Protein AF-A0A7C1A659-F1 (afdb_monomer_lite)

Structure (mmCIF, N/CA/C/O backbone):
data_AF-A0A7C1A659-F1
#
_entry.id   AF-A0A7C1A659-F1
#
loop_
_atom_site.group_PDB
_atom_site.id
_atom_site.type_symbol
_atom_site.label_atom_id
_atom_site.label_alt_id
_atom_site.label_comp_id
_atom_site.label_asym_id
_atom_site.label_entity_id
_atom_site.label_seq_id
_atom_site.pdbx_PDB_ins_code
_atom_site.Cartn_x
_atom_site.Cartn_y
_atom_site.Cartn_z
_atom_site.occupancy
_atom_site.B_iso_or_equiv
_atom_site.auth_seq_id
_atom_site.auth_comp_id
_atom_site.auth_asym_id
_atom_site.auth_atom_id
_atom_site.pdbx_PDB_model_num
ATOM 1 N N . MET A 1 1 ? -47.121 12.506 -11.816 1.00 42.16 1 MET A N 1
ATOM 2 C CA . MET A 1 1 ? -46.230 11.437 -12.333 1.00 42.16 1 MET A CA 1
ATOM 3 C C . MET A 1 1 ? -44.871 11.348 -11.614 1.00 42.16 1 MET A C 1
ATOM 5 O O . MET A 1 1 ? -44.012 10.619 -12.080 1.00 42.16 1 MET A O 1
ATOM 9 N N . SER A 1 2 ? -44.660 11.993 -10.456 1.00 52.06 2 SER A N 1
ATOM 10 C CA . SER A 1 2 ? -43.385 11.931 -9.708 1.00 52.06 2 SER A CA 1
ATOM 11 C C . SER A 1 2 ? -43.354 10.903 -8.565 1.00 52.06 2 SER A C 1
ATOM 13 O O . SER A 1 2 ? -42.277 10.545 -8.104 1.00 52.06 2 SER A O 1
ATOM 15 N N . ASN A 1 3 ? -44.505 10.365 -8.142 1.00 48.00 3 ASN A N 1
ATOM 16 C CA . ASN A 1 3 ? -44.570 9.424 -7.011 1.00 48.00 3 ASN A CA 1
ATOM 17 C C . ASN A 1 3 ? -44.474 7.941 -7.412 1.00 48.00 3 ASN A C 1
ATOM 19 O O . ASN A 1 3 ? -44.275 7.096 -6.546 1.00 48.00 3 ASN A O 1
ATOM 23 N N . LEU A 1 4 ? -44.546 7.611 -8.709 1.00 40.09 4 LEU A N 1
ATOM 24 C CA . LEU A 1 4 ? -44.353 6.231 -9.181 1.00 40.09 4 LEU A CA 1
ATOM 25 C C . LEU A 1 4 ? -42.867 5.839 -9.234 1.00 40.09 4 LEU A C 1
ATOM 27 O O . LEU A 1 4 ? -42.534 4.676 -9.046 1.00 40.09 4 LEU A O 1
ATOM 31 N N . TRP A 1 5 ? -41.972 6.810 -9.448 1.00 38.69 5 TRP A N 1
ATOM 32 C CA . TRP A 1 5 ? -40.532 6.568 -9.583 1.00 38.69 5 TRP A CA 1
ATOM 33 C C . TRP A 1 5 ? -39.847 6.326 -8.228 1.00 38.69 5 TRP A C 1
ATOM 35 O O . TRP A 1 5 ? -38.956 5.491 -8.134 1.00 38.69 5 TRP A O 1
ATOM 45 N N . LEU A 1 6 ? -40.330 6.971 -7.157 1.00 46.47 6 LEU A N 1
ATOM 46 C CA . LEU A 1 6 ? -39.896 6.701 -5.778 1.00 46.47 6 LEU A CA 1
ATOM 47 C C . LEU A 1 6 ? -40.378 5.334 -5.267 1.00 46.47 6 LEU A C 1
ATOM 49 O O . LEU A 1 6 ? -39.650 4.646 -4.558 1.00 46.47 6 LEU A O 1
ATOM 53 N N . LEU A 1 7 ? -41.573 4.898 -5.677 1.00 42.44 7 LEU A N 1
ATOM 54 C CA . LEU A 1 7 ? -42.034 3.526 -5.442 1.00 42.44 7 LEU A CA 1
ATOM 55 C C . LEU A 1 7 ? -41.198 2.512 -6.241 1.00 42.44 7 LEU A C 1
ATOM 57 O O . LEU A 1 7 ? -40.856 1.460 -5.711 1.00 42.44 7 LEU A O 1
ATOM 61 N N . PHE A 1 8 ? -40.776 2.850 -7.464 1.00 37.66 8 PHE A N 1
ATOM 62 C CA . PHE A 1 8 ? -39.907 1.995 -8.281 1.00 37.66 8 PHE A CA 1
ATOM 63 C C . PHE A 1 8 ? -38.488 1.837 -7.698 1.00 37.66 8 PHE A C 1
ATOM 65 O O . PHE A 1 8 ? -37.926 0.745 -7.750 1.00 37.66 8 PHE A O 1
ATOM 72 N N . THR A 1 9 ? -37.916 2.880 -7.085 1.00 44.91 9 THR A N 1
ATOM 73 C CA . THR A 1 9 ? -36.593 2.807 -6.431 1.00 44.91 9 THR A CA 1
ATOM 74 C C . THR A 1 9 ? -36.628 2.115 -5.064 1.00 44.91 9 THR A C 1
ATOM 76 O O . THR A 1 9 ? -35.657 1.454 -4.687 1.00 44.91 9 THR A O 1
ATOM 79 N N . LEU A 1 10 ? -37.757 2.180 -4.349 1.00 40.84 10 LEU A N 1
ATOM 80 C CA . LEU A 1 10 ? -37.987 1.396 -3.130 1.00 40.84 10 LEU A CA 1
ATOM 81 C C . LEU A 1 10 ? -38.205 -0.099 -3.426 1.00 40.84 10 LEU A C 1
ATOM 83 O O . LEU A 1 10 ? -37.735 -0.938 -2.660 1.00 40.84 10 LEU A O 1
ATOM 87 N N . ILE A 1 11 ? -38.831 -0.446 -4.556 1.00 35.41 11 ILE A N 1
ATOM 88 C CA . ILE A 1 11 ? -39.061 -1.844 -4.968 1.00 35.41 11 ILE A CA 1
ATOM 89 C C . ILE A 1 11 ? -37.780 -2.504 -5.522 1.00 35.41 11 ILE A C 1
ATOM 91 O O . ILE A 1 11 ? -37.576 -3.699 -5.326 1.00 35.41 11 ILE A O 1
ATOM 95 N N . LEU A 1 12 ? -36.856 -1.741 -6.121 1.00 35.88 12 LEU A N 1
ATOM 96 C CA . LEU A 1 12 ? -35.550 -2.241 -6.597 1.00 35.88 12 LEU A CA 1
ATOM 97 C C . LEU A 1 12 ? -34.447 -2.303 -5.521 1.00 35.88 12 LEU A C 1
ATOM 99 O O . LEU A 1 12 ? -33.349 -2.775 -5.806 1.00 35.88 12 LEU A O 1
ATOM 103 N N . SER A 1 13 ? -34.728 -1.859 -4.291 1.00 39.25 13 SER A N 1
ATOM 104 C CA . SER A 1 13 ? -33.804 -1.976 -3.147 1.00 39.25 13 SER A CA 1
ATOM 105 C C . SER A 1 13 ? -34.021 -3.243 -2.309 1.00 39.25 13 SER A C 1
ATOM 107 O O . SER A 1 13 ? -33.361 -3.418 -1.283 1.00 39.25 13 SER A O 1
ATOM 109 N N . TYR A 1 14 ? -34.914 -4.141 -2.734 1.00 36.59 14 TYR A N 1
ATOM 110 C CA . TYR A 1 14 ? -34.976 -5.489 -2.178 1.00 36.59 14 TYR A CA 1
ATOM 111 C C . TYR A 1 14 ? -33.821 -6.326 -2.745 1.00 36.59 14 TYR A C 1
ATOM 113 O O . TYR A 1 14 ? -33.637 -6.353 -3.965 1.00 36.59 14 TYR A O 1
ATOM 121 N N . PRO A 1 15 ? -33.018 -7.002 -1.901 1.00 40.38 15 PRO A N 1
ATOM 122 C CA . PRO A 1 15 ? -31.987 -7.897 -2.400 1.00 40.38 15 PRO A CA 1
ATOM 123 C C . PRO A 1 15 ? -32.652 -8.950 -3.289 1.00 40.38 15 PRO A C 1
ATOM 125 O O . PRO A 1 15 ? -33.665 -9.537 -2.906 1.00 40.38 15 PRO A O 1
ATOM 128 N N . LYS A 1 16 ? -32.080 -9.207 -4.474 1.00 41.19 16 LYS A N 1
ATOM 129 C CA . LYS A 1 16 ? -32.334 -10.478 -5.163 1.00 41.19 16 LYS A CA 1
ATOM 130 C C . LYS A 1 16 ? -32.120 -11.578 -4.126 1.00 41.19 16 LYS A C 1
ATOM 132 O O . LYS A 1 16 ? -31.064 -11.578 -3.488 1.00 41.19 16 LYS A O 1
ATOM 137 N N . ALA A 1 17 ? -33.109 -12.453 -3.975 1.00 48.47 17 ALA A N 1
ATOM 138 C CA . ALA A 1 17 ? -33.239 -13.474 -2.932 1.00 48.47 17 ALA A CA 1
ATOM 139 C C . ALA A 1 17 ? -32.168 -14.590 -2.970 1.00 48.47 17 ALA A C 1
ATOM 141 O O . ALA A 1 17 ? -32.446 -15.701 -2.561 1.00 48.47 17 ALA A O 1
ATOM 142 N N . ASP A 1 18 ? -30.971 -14.293 -3.488 1.00 58.97 18 ASP A N 1
ATOM 143 C CA . ASP A 1 18 ? -29.844 -15.216 -3.656 1.00 58.97 18 ASP A CA 1
ATOM 144 C C . ASP A 1 18 ? -28.469 -14.515 -3.519 1.00 58.97 18 ASP A C 1
ATOM 146 O O . ASP A 1 18 ? -27.428 -15.107 -3.806 1.00 58.97 18 ASP A O 1
ATOM 150 N N . THR A 1 19 ? -28.413 -13.224 -3.144 1.00 76.81 19 THR A N 1
ATOM 151 C CA . THR A 1 19 ? -27.127 -12.496 -3.064 1.00 76.81 19 THR A CA 1
ATOM 152 C C . THR A 1 19 ? -26.448 -12.740 -1.721 1.00 76.81 19 THR A C 1
ATOM 154 O O . THR A 1 19 ? -26.919 -12.272 -0.684 1.00 76.81 19 THR A O 1
ATOM 157 N N . LEU A 1 20 ? -25.298 -13.415 -1.747 1.00 87.81 20 LEU A N 1
ATOM 158 C CA . LEU A 1 20 ? -24.470 -13.630 -0.564 1.00 87.81 20 LEU A CA 1
ATOM 159 C C . LEU A 1 20 ? -23.706 -12.347 -0.210 1.00 87.81 20 LEU A C 1
ATOM 161 O O . LEU A 1 20 ? -22.872 -11.876 -0.984 1.00 87.81 20 LEU A O 1
ATOM 165 N N . PHE A 1 21 ? -23.919 -11.797 0.981 1.00 87.25 21 PHE A N 1
ATOM 166 C CA . PHE A 1 21 ? -23.046 -10.753 1.516 1.00 87.25 21 PHE A CA 1
ATOM 167 C C . PHE A 1 21 ? -22.034 -11.366 2.468 1.00 87.25 21 PHE A C 1
ATOM 169 O O . PHE A 1 21 ? -22.381 -12.153 3.343 1.00 87.25 21 PHE A O 1
ATOM 176 N N . ILE A 1 22 ? -20.775 -10.982 2.316 1.00 88.94 22 ILE A N 1
ATOM 177 C CA . ILE A 1 22 ? -19.689 -11.457 3.158 1.00 88.94 22 ILE A CA 1
ATOM 178 C C . ILE A 1 22 ? -19.155 -10.281 3.950 1.00 88.94 22 ILE A C 1
ATOM 180 O O . ILE A 1 22 ? -18.543 -9.369 3.395 1.00 88.94 22 ILE A O 1
ATOM 184 N N . ILE A 1 23 ? -19.386 -10.302 5.250 1.00 84.75 23 ILE A N 1
ATOM 185 C CA . ILE A 1 23 ? -18.911 -9.284 6.164 1.00 84.75 23 ILE A CA 1
ATOM 186 C C . ILE A 1 23 ? -17.527 -9.684 6.663 1.00 84.75 23 ILE A C 1
ATOM 188 O O . ILE A 1 23 ? -17.348 -10.754 7.241 1.00 84.75 23 ILE A O 1
ATOM 192 N N . TYR A 1 24 ? -16.532 -8.838 6.425 1.00 79.81 24 TYR A N 1
ATOM 193 C CA . TYR A 1 24 ? -15.136 -9.092 6.778 1.00 79.81 24 TYR A CA 1
ATOM 194 C C . TYR A 1 24 ? -14.435 -7.788 7.147 1.00 79.81 24 TYR A C 1
ATOM 196 O O . TYR A 1 24 ? -15.010 -6.722 6.977 1.00 79.81 24 TYR A O 1
ATOM 204 N N . SER A 1 25 ? -13.194 -7.851 7.622 1.00 70.25 25 SER A N 1
ATOM 205 C CA . SER A 1 25 ? -12.331 -6.670 7.723 1.00 70.25 25 SER A CA 1
ATOM 206 C C . SER A 1 25 ? -11.097 -6.856 6.850 1.00 70.25 25 SER A C 1
ATOM 208 O O . SER A 1 25 ? -10.518 -7.944 6.827 1.00 70.25 25 SER A O 1
ATOM 210 N N . SER A 1 26 ? -10.662 -5.797 6.168 1.00 62.97 26 SER A N 1
ATOM 211 C CA . SER A 1 26 ? -9.357 -5.778 5.489 1.00 62.97 26 SER A CA 1
ATOM 212 C C . SER A 1 26 ? -8.165 -5.873 6.453 1.00 62.97 26 SER A C 1
ATOM 214 O O . SER A 1 26 ? -7.064 -6.214 6.029 1.00 62.97 26 SER A O 1
ATOM 216 N N . GLU A 1 27 ? -8.387 -5.628 7.743 1.00 53.72 27 GLU A N 1
ATOM 217 C CA . GLU A 1 27 ? -7.394 -5.716 8.820 1.00 53.72 27 GLU A CA 1
ATOM 218 C C . GLU A 1 27 ? -7.426 -7.093 9.520 1.00 53.72 27 GLU A C 1
ATOM 220 O O . GLU A 1 27 ? -6.558 -7.413 10.325 1.00 53.72 27 GLU A O 1
ATOM 225 N N . CYS A 1 28 ? -8.390 -7.954 9.174 1.00 61.06 28 CYS A N 1
ATOM 226 C CA . CYS A 1 28 ? -8.561 -9.281 9.761 1.00 61.06 28 CYS A CA 1
ATOM 227 C C . CYS A 1 28 ? -7.723 -10.344 9.029 1.00 61.06 28 CYS A C 1
ATOM 229 O O . CYS A 1 28 ? -8.050 -10.774 7.920 1.00 61.06 28 CYS A O 1
ATOM 231 N N . HIS A 1 29 ? -6.666 -10.837 9.681 1.00 57.00 29 HIS A N 1
ATOM 232 C CA . HIS A 1 29 ? -5.781 -11.863 9.114 1.00 57.00 29 HIS A CA 1
ATOM 233 C C . HIS A 1 29 ? -6.498 -13.193 8.825 1.00 57.00 29 HIS A C 1
ATOM 235 O O . HIS A 1 29 ? -6.287 -13.805 7.778 1.00 57.00 29 HIS A O 1
ATOM 241 N N . GLU A 1 30 ? -7.387 -13.619 9.727 1.00 63.59 30 GLU A N 1
ATOM 242 C CA . GLU A 1 30 ? -8.207 -14.825 9.556 1.00 63.59 30 GLU A CA 1
ATOM 243 C C . GLU A 1 30 ? -9.116 -14.718 8.323 1.00 63.59 30 GLU A C 1
ATOM 245 O O . GLU A 1 30 ? -9.317 -15.696 7.606 1.00 63.59 30 GLU A O 1
ATOM 250 N N . CYS A 1 31 ? -9.600 -13.511 8.027 1.00 70.25 31 CYS A N 1
ATOM 251 C CA . CYS A 1 31 ? -10.412 -13.221 6.857 1.00 70.25 31 CYS A CA 1
ATOM 252 C C . CYS A 1 31 ? -9.581 -13.341 5.573 1.00 70.25 31 CYS A C 1
ATOM 254 O O . CYS A 1 31 ? -10.025 -13.972 4.620 1.00 70.25 31 CYS A O 1
ATOM 256 N N . ILE A 1 32 ? -8.358 -12.796 5.556 1.00 65.94 32 ILE A N 1
ATOM 257 C CA . ILE A 1 32 ? -7.448 -12.888 4.402 1.00 65.94 32 ILE A CA 1
ATOM 258 C C . ILE A 1 32 ? -7.120 -14.352 4.083 1.00 65.94 32 ILE A C 1
ATOM 260 O O . ILE A 1 32 ? -7.257 -14.770 2.934 1.00 65.94 32 ILE A O 1
ATOM 264 N N . GLN A 1 33 ? -6.740 -15.142 5.094 1.00 66.19 33 GLN A N 1
ATOM 265 C CA . GLN A 1 33 ? -6.455 -16.569 4.915 1.00 66.19 33 GLN A CA 1
ATOM 266 C C . GLN A 1 33 ? -7.690 -17.337 4.434 1.00 66.19 33 GLN A C 1
ATOM 268 O O . GLN A 1 33 ? -7.606 -18.128 3.496 1.00 66.19 33 GLN A O 1
ATOM 273 N N . PHE A 1 34 ? -8.850 -17.069 5.038 1.00 77.12 34 PHE A N 1
ATOM 274 C CA . PHE A 1 34 ? -10.105 -17.689 4.636 1.00 77.12 34 PHE A CA 1
ATOM 275 C C . PHE A 1 34 ? -10.424 -17.423 3.159 1.00 77.12 34 PHE A C 1
ATOM 277 O O . PHE A 1 34 ? -10.735 -18.358 2.425 1.00 77.12 34 PHE A O 1
ATOM 284 N N . PHE A 1 35 ? -10.303 -16.177 2.692 1.00 79.81 35 PHE A N 1
ATOM 285 C CA . PHE A 1 35 ? -10.586 -15.859 1.291 1.00 79.81 35 PHE A CA 1
ATOM 286 C C . PHE A 1 35 ? -9.556 -16.441 0.331 1.00 79.81 35 PHE A C 1
ATOM 288 O O . PHE A 1 35 ? -9.950 -16.943 -0.715 1.00 79.81 35 PHE A O 1
ATOM 295 N N . SER A 1 36 ? -8.270 -16.481 0.697 1.00 73.56 36 SER A N 1
ATOM 296 C 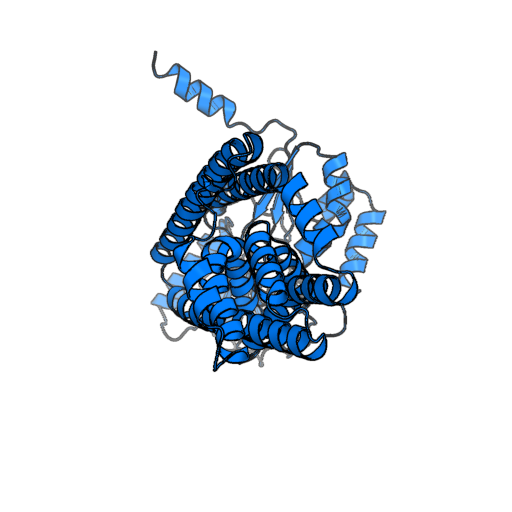CA . SER A 1 36 ? -7.263 -17.117 -0.163 1.00 73.56 36 SER A CA 1
ATOM 297 C C . SER A 1 36 ? -7.550 -18.596 -0.452 1.00 73.56 36 SER A C 1
ATOM 299 O O . SER A 1 36 ? -7.175 -19.084 -1.513 1.00 73.56 36 SER A O 1
ATOM 301 N N . GLU A 1 37 ? -8.241 -19.288 0.458 1.00 76.19 37 GLU A N 1
ATOM 302 C CA . GLU A 1 37 ? -8.542 -20.716 0.335 1.00 76.19 37 GLU A CA 1
ATOM 303 C C . GLU A 1 37 ? -9.933 -20.985 -0.265 1.00 76.19 37 GLU A C 1
ATOM 305 O O . GLU A 1 37 ? -10.081 -21.846 -1.130 1.00 76.19 37 GLU A O 1
ATOM 310 N N . TYR A 1 38 ? -10.963 -20.258 0.182 1.00 82.88 38 TYR A N 1
ATOM 311 C CA . TYR A 1 38 ? -12.362 -20.603 -0.105 1.00 82.88 38 TYR A CA 1
ATOM 312 C C . TYR A 1 38 ? -13.048 -19.679 -1.119 1.00 82.88 38 TYR A C 1
ATOM 314 O O . TYR A 1 38 ? -14.150 -19.995 -1.561 1.00 82.88 38 TYR A O 1
ATOM 322 N N . GLU A 1 39 ? -12.440 -18.558 -1.529 1.00 82.44 39 GLU A N 1
ATOM 323 C CA . GLU A 1 39 ? -13.106 -17.577 -2.405 1.00 82.44 39 GLU A CA 1
ATOM 324 C C . GLU A 1 39 ? -13.527 -18.177 -3.755 1.00 82.44 39 GLU A C 1
ATOM 326 O O . GLU A 1 39 ? -14.652 -17.947 -4.194 1.00 82.44 39 GLU A O 1
ATOM 331 N N . ALA A 1 40 ? -12.693 -19.025 -4.365 1.00 80.50 40 ALA A N 1
ATOM 332 C CA . ALA A 1 40 ? -13.028 -19.691 -5.625 1.00 80.50 40 ALA A CA 1
ATOM 333 C C . ALA A 1 40 ? -14.234 -20.643 -5.493 1.00 80.50 40 ALA A C 1
ATOM 335 O O . ALA A 1 40 ? -15.102 -20.665 -6.363 1.00 80.50 40 ALA A O 1
ATOM 336 N N . GLN A 1 41 ? -14.318 -21.401 -4.394 1.00 83.88 41 GLN A N 1
ATOM 337 C CA . GLN A 1 41 ? -15.440 -22.312 -4.130 1.00 83.88 41 GLN A CA 1
ATOM 338 C C . GLN A 1 41 ? -16.723 -21.535 -3.815 1.00 83.88 41 GLN A C 1
ATOM 340 O O . GLN A 1 41 ? -17.795 -21.860 -4.320 1.00 83.88 41 GLN A O 1
ATOM 345 N N . ILE A 1 42 ? -16.612 -20.457 -3.033 1.00 84.69 42 ILE A N 1
ATOM 346 C CA . ILE A 1 42 ? -17.736 -19.562 -2.744 1.00 84.69 42 ILE A CA 1
ATOM 347 C C . ILE A 1 42 ? -18.266 -18.945 -4.038 1.00 84.69 42 ILE A C 1
ATOM 349 O O . ILE A 1 42 ? -19.476 -18.905 -4.222 1.00 84.69 42 ILE A O 1
ATOM 353 N N . GLN A 1 43 ? -17.391 -18.527 -4.955 1.00 83.81 43 GLN A N 1
ATOM 354 C CA . GLN A 1 43 ? -17.791 -17.964 -6.245 1.00 83.81 43 GLN A CA 1
ATOM 355 C C . GLN A 1 43 ? -18.469 -18.988 -7.169 1.00 83.81 43 GLN A C 1
ATOM 357 O O . GLN A 1 43 ? -19.330 -18.612 -7.962 1.00 83.81 43 GLN A O 1
ATOM 362 N N . GLN A 1 44 ? -18.115 -20.274 -7.064 1.00 83.38 44 GLN A N 1
ATOM 363 C CA . GLN A 1 44 ? -18.795 -21.349 -7.795 1.00 83.38 44 GLN A CA 1
ATOM 364 C C . GLN A 1 44 ? -20.222 -21.587 -7.286 1.00 83.38 44 GLN A C 1
ATOM 366 O O . GLN A 1 44 ? -21.122 -21.811 -8.090 1.00 83.38 44 GLN A O 1
ATOM 371 N N . ILE A 1 45 ? -20.430 -21.532 -5.967 1.00 83.50 45 ILE A N 1
ATOM 372 C CA . ILE A 1 45 ? -21.738 -21.786 -5.340 1.00 83.50 45 ILE A CA 1
ATOM 373 C C . ILE A 1 45 ? -22.630 -20.540 -5.394 1.00 83.50 45 ILE A C 1
ATOM 375 O O . ILE A 1 45 ? -23.830 -20.639 -5.634 1.00 83.50 45 ILE A O 1
ATOM 379 N N . PHE A 1 46 ? -22.038 -19.364 -5.196 1.00 85.56 46 PHE A N 1
ATOM 380 C CA . PHE A 1 46 ? -22.701 -18.066 -5.184 1.00 85.56 46 PHE A CA 1
ATOM 381 C C . PHE A 1 46 ? -22.070 -17.172 -6.260 1.00 85.56 46 PHE A C 1
ATOM 383 O O . PHE A 1 46 ? -21.154 -16.400 -5.965 1.00 85.56 46 PHE A O 1
ATOM 390 N N . PRO A 1 47 ? -22.566 -17.226 -7.513 1.00 75.81 47 PRO A N 1
ATOM 391 C CA . PRO A 1 47 ? -22.016 -16.451 -8.630 1.00 75.81 47 PRO A CA 1
ATOM 392 C C . PRO A 1 47 ? -22.055 -14.938 -8.385 1.00 75.81 47 PRO A C 1
ATOM 394 O O . PRO A 1 47 ? -21.257 -14.183 -8.940 1.00 75.81 47 PRO A O 1
ATOM 397 N N . PHE A 1 48 ? -22.989 -14.500 -7.538 1.00 77.19 48 PHE A N 1
ATOM 398 C CA . PHE A 1 48 ? -23.178 -13.116 -7.137 1.00 77.19 48 PHE A CA 1
ATOM 399 C C . PHE A 1 48 ? -23.024 -12.999 -5.619 1.00 77.19 48 PHE A C 1
ATOM 401 O O . PHE A 1 48 ? -23.971 -13.224 -4.864 1.00 77.19 48 PHE A O 1
ATOM 408 N N . PHE A 1 49 ? -21.827 -12.618 -5.169 1.00 86.06 49 PHE A N 1
ATOM 409 C CA . PHE A 1 49 ? -21.577 -12.268 -3.774 1.00 86.06 49 PHE A CA 1
ATOM 410 C C . PHE A 1 49 ? -20.933 -10.885 -3.649 1.00 86.06 49 PHE A C 1
ATOM 412 O O . PHE A 1 49 ? -20.241 -10.413 -4.552 1.00 86.06 49 PHE A O 1
ATOM 419 N N . LYS A 1 50 ? -21.156 -10.220 -2.513 1.00 84.69 50 LYS A N 1
ATOM 420 C CA . LYS A 1 50 ? -20.595 -8.899 -2.212 1.00 84.69 50 LYS A CA 1
ATOM 421 C C . LYS A 1 50 ? -19.841 -8.929 -0.892 1.00 84.69 50 LYS A C 1
ATOM 423 O O . LYS A 1 50 ? -20.420 -9.216 0.151 1.00 84.69 50 LYS A O 1
ATOM 428 N N . LYS A 1 51 ? -18.557 -8.573 -0.925 1.00 86.62 51 LYS A N 1
ATOM 429 C CA . LYS A 1 51 ? -17.746 -8.397 0.285 1.00 86.62 51 LYS A CA 1
ATOM 430 C C . LYS A 1 51 ? -17.958 -6.994 0.859 1.00 86.62 51 LYS A C 1
ATOM 432 O O . LYS A 1 51 ? -17.908 -6.011 0.122 1.00 86.62 51 LYS A O 1
ATOM 437 N N . ILE A 1 52 ? -18.194 -6.904 2.161 1.00 80.00 52 ILE A N 1
ATOM 438 C CA . ILE A 1 52 ? -18.437 -5.661 2.893 1.00 80.00 52 ILE A CA 1
ATOM 439 C C . ILE A 1 52 ? -17.398 -5.560 4.004 1.00 80.00 52 ILE A C 1
ATOM 441 O O . ILE A 1 52 ? -17.360 -6.394 4.908 1.00 80.00 52 ILE A O 1
ATOM 445 N N . ASP A 1 53 ? -16.553 -4.537 3.902 1.00 75.88 53 ASP A N 1
ATOM 446 C CA . ASP A 1 53 ? -15.455 -4.297 4.833 1.00 75.88 53 ASP A CA 1
ATOM 447 C C . ASP A 1 53 ? -15.946 -3.498 6.044 1.00 75.88 53 ASP A C 1
ATOM 449 O O . ASP A 1 53 ? -16.293 -2.319 5.924 1.00 75.88 53 ASP A O 1
ATOM 453 N N . ILE A 1 54 ? -15.969 -4.133 7.213 1.00 67.56 54 ILE A N 1
ATOM 454 C CA . ILE A 1 54 ? -16.385 -3.510 8.466 1.00 67.56 54 ILE A CA 1
ATOM 455 C C . ILE A 1 54 ? -15.411 -2.438 8.945 1.00 67.56 54 ILE A C 1
ATOM 457 O O . ILE A 1 54 ? -15.788 -1.662 9.804 1.00 67.56 54 ILE A O 1
ATOM 461 N N . SER A 1 55 ? -14.183 -2.354 8.423 1.00 59.78 55 SER A N 1
ATOM 462 C CA . SER A 1 55 ? -13.254 -1.275 8.792 1.00 59.78 55 SER A CA 1
ATOM 463 C C . SER A 1 55 ? -13.622 0.066 8.129 1.00 59.78 55 SER A C 1
ATOM 465 O O . SER A 1 55 ? -12.956 1.075 8.365 1.00 59.78 55 SER A O 1
ATOM 467 N N . LYS A 1 56 ? -14.673 0.109 7.293 1.00 56.16 56 LYS A N 1
ATOM 468 C CA . LYS A 1 56 ? -15.144 1.319 6.599 1.00 56.16 56 LYS A CA 1
ATOM 469 C C . LYS A 1 56 ? -16.459 1.832 7.194 1.00 56.16 56 LYS A C 1
ATOM 471 O O . LYS A 1 56 ? -17.476 1.146 7.115 1.00 56.16 56 LYS A O 1
ATOM 476 N N . GLU A 1 57 ? -16.450 3.064 7.713 1.00 49.69 57 GLU A N 1
ATOM 477 C CA . GLU A 1 57 ? -17.613 3.732 8.340 1.00 49.69 57 GLU A CA 1
ATOM 478 C C . GLU A 1 57 ? -18.868 3.765 7.452 1.00 49.69 57 GLU A C 1
ATOM 480 O O . GLU A 1 57 ? -19.982 3.586 7.939 1.00 49.69 57 GLU A O 1
ATOM 485 N N . GLU A 1 58 ? -18.703 3.920 6.137 1.00 56.00 58 GLU A N 1
ATOM 486 C CA . GLU A 1 58 ? -19.800 3.921 5.155 1.00 56.00 58 GLU A CA 1
ATOM 487 C C . GLU A 1 58 ? -20.630 2.627 5.165 1.00 56.00 58 GLU A C 1
ATOM 489 O O . GLU A 1 58 ? -21.834 2.642 4.909 1.00 56.00 58 GLU A O 1
ATOM 494 N N . ASN A 1 59 ? -20.011 1.504 5.534 1.00 67.69 59 ASN A N 1
ATOM 495 C CA . ASN A 1 59 ? -20.691 0.220 5.597 1.00 67.69 59 ASN A CA 1
ATOM 496 C C . ASN A 1 59 ? -21.518 0.068 6.878 1.00 67.69 59 ASN A C 1
ATOM 498 O O . ASN A 1 59 ? -22.347 -0.836 6.955 1.00 67.69 59 ASN A O 1
ATOM 502 N N . TYR A 1 60 ? -21.353 0.945 7.873 1.00 59.22 60 TYR A N 1
ATOM 503 C CA . TYR A 1 60 ? -21.946 0.761 9.201 1.00 59.22 60 TYR A CA 1
ATOM 504 C C . TYR A 1 60 ? -23.468 0.838 9.155 1.00 59.22 60 TYR A C 1
ATOM 506 O O . TYR A 1 60 ? -24.131 0.042 9.808 1.00 59.22 60 TYR A O 1
ATOM 514 N N . VAL A 1 61 ? -24.018 1.754 8.350 1.00 57.47 61 VAL A N 1
ATOM 515 C CA . VAL A 1 61 ? -25.471 1.924 8.161 1.00 57.47 61 VAL A CA 1
ATOM 516 C C . VAL A 1 61 ? -26.098 0.707 7.481 1.00 57.47 61 VAL A C 1
ATOM 518 O O . VAL A 1 61 ? -27.272 0.406 7.682 1.00 57.47 61 VAL A O 1
ATOM 521 N N . TYR A 1 62 ? -25.329 0.014 6.642 1.00 68.31 62 TYR A N 1
ATOM 522 C CA . TYR A 1 62 ? -25.781 -1.211 6.001 1.00 68.31 62 TYR A CA 1
ATOM 523 C C . TYR A 1 62 ? -25.670 -2.407 6.951 1.00 68.31 62 TYR A C 1
ATOM 525 O O . TYR A 1 62 ? -26.631 -3.155 7.102 1.00 68.31 62 TYR A O 1
ATOM 533 N N . ILE A 1 63 ? -24.522 -2.560 7.617 1.00 66.38 63 ILE A N 1
ATOM 534 C CA . ILE A 1 63 ? -24.250 -3.656 8.555 1.00 66.38 63 ILE A CA 1
ATOM 535 C C . ILE A 1 63 ? -25.206 -3.599 9.751 1.00 66.38 63 ILE A C 1
ATOM 537 O O . ILE A 1 63 ? -25.689 -4.639 10.178 1.00 66.38 63 ILE A O 1
ATOM 541 N N . SER A 1 64 ? -25.552 -2.403 10.239 1.00 60.00 64 SER A N 1
ATOM 542 C CA . SER A 1 64 ? -26.451 -2.225 11.388 1.00 60.00 64 SER A CA 1
ATOM 543 C C . SER A 1 64 ? -27.882 -2.711 11.175 1.00 60.00 64 SER A C 1
ATOM 545 O O . SER A 1 64 ? -28.648 -2.795 12.133 1.00 60.00 64 SER A O 1
ATOM 547 N N . LYS A 1 65 ? -28.259 -3.035 9.934 1.00 68.75 65 LYS A N 1
ATOM 548 C CA . LYS A 1 65 ? -29.557 -3.637 9.612 1.00 68.75 65 LYS A CA 1
ATOM 549 C C . LYS A 1 65 ? -29.610 -5.130 9.928 1.00 68.75 65 LYS A C 1
ATOM 551 O O . LYS A 1 65 ? -30.698 -5.696 9.923 1.00 68.75 65 LYS A O 1
ATOM 556 N N . PHE A 1 66 ? -28.461 -5.760 10.166 1.00 71.25 66 PHE A N 1
ATOM 557 C CA . PHE A 1 66 ? -28.341 -7.194 10.382 1.00 71.25 66 PHE A CA 1
ATOM 558 C C . PHE A 1 66 ? -27.741 -7.474 11.752 1.00 71.25 66 PHE A C 1
ATOM 560 O O . PHE A 1 66 ? -26.782 -6.832 12.179 1.00 71.25 66 PHE A O 1
ATOM 567 N N . GLU A 1 67 ? -28.296 -8.469 12.431 1.00 67.62 67 GLU A N 1
ATOM 568 C CA . GLU A 1 67 ? -27.793 -8.898 13.727 1.00 67.62 67 GLU A CA 1
ATOM 569 C C . GLU A 1 67 ? -26.559 -9.793 13.521 1.00 67.62 67 GLU A C 1
ATOM 571 O O . GLU A 1 67 ? -26.655 -10.799 12.804 1.00 67.62 67 GLU A O 1
ATOM 576 N N . PRO A 1 68 ? -25.383 -9.440 14.076 1.00 66.06 68 PRO A N 1
ATOM 577 C CA . PRO A 1 68 ? -24.169 -10.225 13.885 1.00 66.06 68 PRO A CA 1
ATOM 578 C C . PRO A 1 68 ? -24.340 -11.644 14.455 1.00 66.06 68 PRO A C 1
ATOM 580 O O . PRO A 1 68 ? -25.122 -11.851 15.387 1.00 66.06 68 PRO A O 1
ATOM 583 N N . PRO A 1 69 ? -23.609 -12.646 13.931 1.00 68.94 69 PRO A N 1
ATOM 584 C CA . PRO A 1 69 ? -23.712 -14.010 14.435 1.00 68.94 69 PRO A CA 1
ATOM 585 C C . PRO A 1 69 ? -23.324 -14.072 15.914 1.00 68.94 69 PRO A C 1
ATOM 587 O O . PRO A 1 69 ? -22.535 -13.272 16.419 1.00 68.94 69 PRO A O 1
ATOM 590 N N . ALA A 1 70 ? -23.853 -15.061 16.630 1.00 59.88 70 ALA A N 1
ATOM 591 C CA . ALA A 1 70 ? -23.727 -15.111 18.081 1.00 59.88 70 ALA A CA 1
ATOM 592 C C . ALA A 1 70 ? -22.287 -15.338 18.592 1.00 59.88 70 ALA A C 1
ATOM 594 O O . ALA A 1 70 ? -22.030 -15.165 19.784 1.00 59.88 70 ALA A O 1
ATOM 595 N N . ASP A 1 71 ? -21.350 -15.756 17.745 1.00 59.97 71 ASP A N 1
ATOM 596 C CA . ASP A 1 71 ? -19.916 -15.831 18.052 1.00 59.97 71 ASP A CA 1
ATOM 597 C C . ASP A 1 71 ? -19.154 -14.528 17.727 1.00 59.97 71 ASP A C 1
ATOM 599 O O . ASP A 1 71 ? -17.967 -14.413 18.037 1.00 59.97 71 ASP A O 1
ATOM 603 N N . GLY A 1 72 ? -19.837 -13.546 17.125 1.00 57.75 72 GLY A N 1
ATOM 604 C CA . GLY A 1 72 ? -19.340 -12.212 16.787 1.00 57.75 72 GLY A CA 1
ATOM 605 C C . GLY A 1 72 ? -18.075 -12.208 15.929 1.00 57.75 72 GLY A C 1
ATOM 606 O O . GLY A 1 72 ? -17.360 -11.206 15.905 1.00 57.75 72 GLY A O 1
ATOM 607 N N . GLY A 1 73 ? -17.763 -13.336 15.288 1.00 65.50 73 GLY A N 1
ATOM 608 C CA . GLY A 1 73 ? -16.555 -13.529 14.503 1.00 65.50 73 GLY A CA 1
ATOM 609 C C . GLY A 1 73 ? -16.719 -13.003 13.084 1.00 65.50 73 GLY A C 1
ATOM 610 O O . GLY A 1 73 ? -17.794 -13.089 12.497 1.00 65.50 73 GLY A O 1
ATOM 611 N N . ILE A 1 74 ? -15.628 -12.492 12.521 1.00 68.62 74 ILE A N 1
ATOM 612 C CA . ILE A 1 74 ? -15.492 -12.222 11.087 1.00 68.62 74 ILE A CA 1
ATOM 613 C C . ILE A 1 74 ? -14.493 -13.227 10.473 1.00 68.62 74 ILE A C 1
ATOM 615 O O . ILE A 1 74 ? -13.552 -13.626 11.158 1.00 68.62 74 ILE A O 1
ATOM 619 N N . PRO A 1 75 ? -14.659 -13.641 9.204 1.00 77.00 75 PRO A N 1
ATOM 620 C CA . PRO A 1 75 ? -15.759 -13.259 8.332 1.00 77.00 75 PRO A CA 1
ATOM 621 C C . PRO A 1 75 ? -17.073 -13.942 8.740 1.00 77.00 75 PRO A C 1
ATOM 623 O O . PRO A 1 75 ? -17.072 -15.066 9.244 1.00 77.00 75 PRO A O 1
ATOM 626 N N . TYR A 1 76 ? -18.190 -13.264 8.498 1.00 84.25 76 TYR A N 1
ATOM 627 C CA . TYR A 1 76 ? -19.526 -13.846 8.601 1.00 84.25 76 TYR A CA 1
ATOM 628 C C . TYR A 1 76 ? -20.350 -13.521 7.362 1.00 84.25 76 TYR A C 1
ATOM 630 O O . TYR A 1 76 ? -20.001 -12.648 6.571 1.00 84.25 76 TYR A O 1
ATOM 638 N N . PHE A 1 77 ? -21.431 -14.260 7.169 1.00 89.19 77 PHE A N 1
ATOM 639 C CA . PHE A 1 77 ? -22.142 -14.316 5.900 1.00 89.19 77 PHE A CA 1
ATOM 640 C C . PHE A 1 77 ? -23.599 -13.940 6.117 1.00 89.19 77 PHE A C 1
ATOM 642 O O . PHE A 1 77 ? -24.201 -14.390 7.084 1.00 89.19 77 PHE A O 1
ATOM 649 N N . ILE A 1 78 ? -24.169 -13.129 5.232 1.00 86.69 78 ILE A N 1
ATOM 650 C CA . ILE A 1 78 ? -25.596 -12.818 5.207 1.00 86.69 78 ILE A CA 1
ATOM 651 C C . ILE A 1 78 ? -26.160 -13.380 3.911 1.00 86.69 78 ILE A C 1
ATOM 653 O O . ILE A 1 78 ? -25.723 -12.999 2.825 1.00 86.69 78 ILE A O 1
ATOM 657 N N . LEU A 1 79 ? -27.140 -14.264 4.033 1.00 87.00 79 LEU A N 1
ATOM 658 C CA . LEU A 1 79 ? -27.894 -14.810 2.910 1.00 87.00 79 LEU A CA 1
ATOM 659 C C . LEU A 1 79 ? -29.372 -14.800 3.302 1.00 87.00 79 LEU A C 1
ATOM 661 O O . LEU A 1 79 ? -29.727 -15.281 4.379 1.00 87.00 79 LEU A O 1
ATOM 665 N N . ASP A 1 80 ? -30.210 -14.183 2.470 1.00 81.25 80 ASP A N 1
ATOM 666 C CA . ASP A 1 80 ? -31.660 -14.043 2.685 1.00 81.25 80 ASP A CA 1
ATOM 667 C C . ASP A 1 80 ? -32.035 -13.434 4.041 1.00 81.25 80 ASP A C 1
ATOM 669 O O . ASP A 1 80 ? -32.944 -13.883 4.738 1.00 81.25 80 ASP A O 1
ATOM 673 N N . GLY A 1 81 ? -31.272 -12.420 4.455 1.00 74.38 81 GLY A N 1
ATOM 674 C CA . GLY A 1 81 ? -31.469 -11.727 5.729 1.00 74.38 81 GLY A CA 1
ATOM 675 C C . GLY A 1 81 ? -31.054 -12.528 6.967 1.00 74.38 81 GLY A C 1
ATOM 676 O O . GLY A 1 81 ? -31.167 -12.008 8.073 1.00 74.38 81 GLY A O 1
ATOM 677 N N . LYS A 1 82 ? -30.539 -13.754 6.809 1.00 83.00 82 LYS A N 1
ATOM 678 C CA . LYS A 1 82 ? -29.996 -14.567 7.906 1.00 83.00 82 LYS A CA 1
ATOM 679 C C . LYS A 1 82 ? -28.481 -14.460 7.960 1.00 83.00 82 LYS A C 1
ATOM 681 O O . LYS A 1 82 ? -27.818 -14.573 6.929 1.00 83.00 82 LYS A O 1
ATOM 686 N N . THR A 1 83 ? -27.941 -14.287 9.163 1.00 81.94 83 THR A N 1
ATOM 687 C CA . THR A 1 83 ? -26.501 -14.309 9.419 1.00 81.94 83 THR A CA 1
ATOM 688 C C . THR A 1 83 ? -26.004 -15.716 9.731 1.00 81.94 83 THR A C 1
ATOM 690 O O . THR A 1 83 ? -26.655 -16.488 10.432 1.00 81.94 83 THR A O 1
ATOM 693 N N . TYR A 1 84 ? -24.827 -16.043 9.206 1.00 83.88 84 TYR A N 1
ATOM 694 C CA . TYR A 1 84 ? -24.115 -17.294 9.429 1.00 83.88 84 TYR A CA 1
ATOM 695 C C . TYR A 1 84 ? -22.692 -16.976 9.869 1.00 83.88 84 TYR A C 1
ATOM 697 O O . TYR A 1 84 ? -21.976 -16.234 9.191 1.00 83.88 84 TYR A O 1
ATOM 705 N N . SER A 1 85 ? -22.259 -17.570 10.978 1.00 83.06 85 SER A N 1
ATOM 706 C CA . SER A 1 85 ? -20.841 -17.573 11.345 1.00 83.06 85 SER A CA 1
ATOM 707 C C . SER A 1 85 ? -20.007 -18.304 10.288 1.00 83.06 85 SER A C 1
ATOM 709 O O . SER A 1 85 ? -20.523 -19.118 9.516 1.00 83.06 85 SER A O 1
ATOM 711 N N . LYS A 1 86 ? -18.686 -18.086 10.286 1.00 83.19 86 LYS A N 1
ATOM 712 C CA . LYS A 1 86 ? -17.755 -18.827 9.418 1.00 83.19 86 LYS A CA 1
ATOM 713 C C . LYS A 1 86 ? -17.982 -20.338 9.458 1.00 83.19 86 LYS A C 1
ATOM 715 O O . LYS A 1 86 ? -18.038 -20.989 8.419 1.00 83.19 86 LYS A O 1
ATOM 720 N N . ASN A 1 87 ? -18.111 -20.899 10.657 1.00 80.81 87 ASN A N 1
ATOM 721 C CA . ASN A 1 87 ? -18.222 -22.344 10.833 1.00 80.81 87 ASN A CA 1
ATOM 722 C C . ASN A 1 87 ? -19.580 -22.876 10.365 1.00 80.81 87 ASN A C 1
ATOM 724 O O . ASN A 1 87 ? -19.634 -23.931 9.737 1.00 80.81 87 ASN A O 1
ATOM 728 N N . GLU A 1 88 ? -20.664 -22.150 10.645 1.00 84.44 88 GLU A N 1
ATOM 729 C CA . GLU A 1 88 ? -22.001 -22.504 10.158 1.00 84.44 88 GLU A CA 1
ATOM 730 C C . GLU A 1 88 ? -22.069 -22.438 8.636 1.00 84.44 88 GLU A C 1
ATOM 732 O O . GLU A 1 88 ? -22.621 -23.342 8.015 1.00 84.44 88 GLU A O 1
ATOM 737 N N . PHE A 1 89 ? -21.463 -21.410 8.037 1.00 88.19 89 PHE A N 1
ATOM 738 C CA . PHE A 1 89 ? -21.417 -21.249 6.591 1.00 88.19 89 PHE A CA 1
ATOM 739 C C . PHE A 1 89 ? -20.639 -22.388 5.922 1.00 88.19 89 PHE A C 1
ATOM 741 O O . PHE A 1 89 ? -21.173 -23.054 5.038 1.00 88.19 89 PHE A O 1
ATOM 748 N N . LEU A 1 90 ? -19.418 -22.676 6.394 1.00 85.69 90 LEU A N 1
ATOM 749 C CA . LEU A 1 90 ? -18.613 -23.793 5.887 1.00 85.69 90 LEU A CA 1
ATOM 750 C C . LEU A 1 90 ? -19.376 -25.115 5.993 1.00 85.69 90 LEU A C 1
ATOM 752 O O . LEU A 1 90 ? -19.518 -25.826 5.005 1.00 85.69 90 LEU A O 1
ATOM 756 N N . LYS A 1 91 ? -19.928 -25.422 7.173 1.00 86.31 91 LYS A N 1
ATOM 757 C CA . LYS A 1 91 ? -20.659 -26.675 7.401 1.00 86.31 91 LYS A CA 1
ATOM 758 C C . LYS A 1 91 ? -21.871 -26.814 6.480 1.00 86.31 91 LYS A C 1
ATOM 760 O O . LYS A 1 91 ? -22.164 -27.915 6.026 1.00 86.31 91 LYS A O 1
ATOM 765 N N . ARG A 1 92 ? -22.588 -25.716 6.242 1.00 85.44 92 ARG A N 1
ATOM 766 C CA . ARG A 1 92 ? -23.853 -25.719 5.507 1.00 85.44 92 ARG A CA 1
ATOM 767 C C . ARG A 1 92 ? -23.677 -25.726 3.993 1.00 85.44 92 ARG A C 1
ATOM 769 O O . ARG A 1 92 ? -24.494 -26.340 3.317 1.00 85.44 92 ARG A O 1
ATOM 776 N N . PHE A 1 93 ? -22.657 -25.044 3.477 1.00 84.94 93 PHE A N 1
ATOM 777 C CA . PHE A 1 93 ? -22.525 -24.797 2.038 1.00 84.94 93 PHE A CA 1
ATOM 778 C C . PHE A 1 93 ? -21.284 -25.432 1.404 1.00 84.94 93 PHE A C 1
ATOM 780 O O . PHE A 1 93 ? -21.304 -25.686 0.208 1.00 84.94 93 PHE A O 1
ATOM 787 N N . LEU A 1 94 ? -20.228 -25.709 2.175 1.00 81.00 94 LEU A N 1
ATOM 788 C CA . LEU A 1 94 ? -18.951 -26.224 1.653 1.00 81.00 94 LEU A CA 1
ATOM 789 C C . LEU A 1 94 ? -18.635 -27.651 2.146 1.00 81.00 94 LEU A C 1
ATOM 791 O O . LEU A 1 94 ? -18.018 -28.424 1.427 1.00 81.00 94 LEU A O 1
ATOM 795 N N . GLY A 1 95 ? -19.149 -28.053 3.313 1.00 79.75 95 GLY A N 1
ATOM 796 C CA . GLY A 1 95 ? -19.079 -29.422 3.839 1.00 79.75 95 GLY A CA 1
ATOM 797 C C . GLY A 1 95 ? -18.164 -29.595 5.061 1.00 79.75 95 GLY A C 1
ATOM 798 O O . GLY A 1 95 ? -17.419 -28.701 5.464 1.00 79.75 95 GLY A O 1
ATOM 799 N N . GLU A 1 96 ? -18.226 -30.772 5.703 1.00 75.19 96 GLU A N 1
ATOM 800 C CA . GLU A 1 96 ? -17.492 -31.044 6.956 1.00 75.19 96 GLU A CA 1
ATOM 801 C C . GLU A 1 96 ? -15.966 -31.139 6.789 1.00 75.19 96 GLU A C 1
ATOM 803 O O . GLU A 1 96 ? -15.224 -30.848 7.732 1.00 75.19 96 GLU A O 1
ATOM 808 N N . ASN A 1 97 ? -15.478 -31.518 5.605 1.00 74.44 97 ASN A N 1
ATOM 809 C CA . ASN A 1 97 ? -14.041 -31.599 5.330 1.00 74.44 97 ASN A CA 1
ATOM 810 C C . ASN A 1 97 ? -13.392 -30.205 5.317 1.00 74.44 97 ASN A C 1
ATOM 812 O O . ASN A 1 97 ? -12.332 -30.015 5.917 1.00 74.44 97 ASN A O 1
ATOM 816 N N . ASP A 1 98 ? -14.062 -29.211 4.733 1.00 74.19 98 ASP A N 1
ATOM 817 C CA . ASP A 1 98 ? -13.597 -27.820 4.696 1.00 74.19 98 ASP A CA 1
ATOM 818 C C . ASP A 1 98 ? -13.695 -27.134 6.062 1.00 74.19 98 ASP A C 1
ATOM 820 O O . ASP A 1 98 ? -12.826 -26.343 6.436 1.00 74.19 98 ASP A O 1
ATOM 824 N N . LEU A 1 99 ? -14.676 -27.513 6.889 1.00 70.19 99 LEU A N 1
ATOM 825 C CA . LEU A 1 99 ? -14.713 -27.099 8.293 1.00 70.19 99 LEU A CA 1
ATOM 826 C C . LEU A 1 99 ? -13.465 -27.579 9.056 1.00 70.19 99 LEU A C 1
ATOM 828 O O . LEU A 1 99 ? -12.806 -26.778 9.725 1.00 70.19 99 LEU A O 1
ATOM 832 N N . LYS A 1 100 ? -13.108 -28.867 8.936 1.00 69.62 100 LYS A N 1
ATOM 833 C CA . LYS A 1 100 ? -11.907 -29.439 9.576 1.00 69.62 100 LYS A CA 1
ATOM 834 C C . LYS A 1 100 ? -10.624 -28.785 9.054 1.00 69.62 100 LYS A C 1
ATOM 836 O O . LYS A 1 100 ? -9.730 -28.457 9.836 1.00 69.62 100 LYS A O 1
ATOM 841 N N . LYS A 1 101 ? -10.549 -28.526 7.747 1.00 70.06 101 LYS A N 1
ATOM 842 C CA . LYS A 1 101 ? -9.422 -27.834 7.108 1.00 70.06 101 LYS A CA 1
ATOM 843 C C . LYS A 1 101 ? -9.275 -26.393 7.609 1.00 70.06 101 LYS A C 1
ATOM 845 O O . LYS A 1 101 ? -8.185 -26.011 8.028 1.00 70.06 101 LYS A O 1
ATOM 850 N N . SER A 1 102 ? -10.364 -25.626 7.673 1.00 62.66 102 SER A N 1
ATOM 851 C CA . SER A 1 102 ? -10.403 -24.268 8.242 1.00 62.66 102 SER A CA 1
ATOM 852 C C . SER A 1 102 ? -9.933 -24.220 9.700 1.00 62.66 102 SER A C 1
ATOM 854 O O . SER A 1 102 ? -9.159 -23.342 10.080 1.00 62.66 102 SER A O 1
ATOM 856 N N . GLN A 1 103 ? -10.320 -25.204 10.516 1.00 64.31 103 GLN A N 1
ATOM 857 C CA . GLN A 1 103 ? -9.838 -25.324 11.896 1.00 64.31 103 GLN A CA 1
ATOM 858 C C . GLN A 1 103 ? -8.336 -25.654 11.970 1.00 64.31 103 GLN A C 1
ATOM 860 O O . GLN A 1 103 ? -7.643 -25.148 12.850 1.00 64.31 103 GLN A O 1
ATOM 865 N N . SER A 1 104 ? -7.808 -26.447 11.031 1.00 56.72 104 SER A N 1
ATOM 866 C CA . SER A 1 104 ? -6.373 -26.766 10.955 1.00 56.72 104 SER A CA 1
ATOM 867 C C . SER A 1 104 ? -5.496 -25.590 10.497 1.00 56.72 104 SER A C 1
ATOM 869 O O . SER A 1 104 ? -4.342 -25.489 10.916 1.00 56.72 104 SER A O 1
ATOM 871 N N . LEU A 1 105 ? -6.040 -24.666 9.694 1.00 54.09 105 LEU A N 1
ATOM 872 C CA . LEU A 1 105 ? -5.342 -23.449 9.254 1.00 54.09 105 LEU A CA 1
ATOM 873 C C . LEU A 1 105 ? -5.045 -22.503 10.427 1.00 54.09 105 LEU A C 1
ATOM 875 O O . LEU A 1 105 ? -3.957 -21.938 10.489 1.00 54.09 105 LEU A O 1
ATOM 879 N N . LEU A 1 106 ? -5.937 -22.427 11.421 1.00 49.62 106 LEU A N 1
ATOM 880 C CA . LEU A 1 106 ? -5.689 -21.687 12.668 1.00 49.62 106 LEU A CA 1
ATOM 881 C C . LEU A 1 106 ? -4.515 -22.255 13.486 1.00 49.62 106 LEU A C 1
ATOM 883 O O . LEU A 1 106 ? -3.938 -21.549 14.312 1.00 49.62 106 LEU A O 1
ATOM 887 N N . LEU A 1 107 ? -4.163 -23.527 13.275 1.00 42.22 107 LEU A N 1
ATOM 888 C CA . LEU A 1 107 ? -3.122 -24.227 14.029 1.00 42.22 107 LEU A CA 1
ATOM 889 C C . LEU A 1 107 ? -1.739 -24.150 13.355 1.00 42.22 107 LEU A C 1
ATOM 891 O O . LEU A 1 107 ? -0.725 -24.288 14.038 1.00 42.22 107 LEU A O 1
ATOM 895 N N . LYS A 1 108 ? -1.668 -23.890 12.041 1.00 39.03 108 LYS A N 1
ATOM 896 C CA . LYS A 1 108 ? -0.415 -23.757 11.271 1.00 39.03 108 LYS A CA 1
ATOM 897 C C . LYS A 1 108 ? -0.037 -22.283 11.058 1.00 39.03 108 LYS A C 1
ATOM 899 O O . LYS A 1 108 ? -0.066 -21.777 9.944 1.00 39.03 108 LYS A O 1
ATOM 904 N N . SER A 1 109 ? 0.358 -21.593 12.125 1.00 41.22 109 SER A N 1
ATOM 905 C CA . SER A 1 109 ? 0.976 -20.260 12.038 1.00 41.22 109 SER A CA 1
ATOM 906 C C . SER A 1 109 ? 2.453 -20.337 12.416 1.00 41.22 109 SER A C 1
ATOM 908 O O . SER A 1 109 ? 2.795 -20.912 13.450 1.00 41.22 109 SER A O 1
ATOM 910 N N . ASN A 1 110 ? 3.323 -19.713 11.615 1.00 39.41 110 ASN A N 1
ATOM 911 C CA . ASN A 1 110 ? 4.742 -19.554 11.941 1.00 39.41 110 ASN A CA 1
ATOM 912 C C . ASN A 1 110 ? 4.932 -18.814 13.279 1.00 39.41 110 ASN A C 1
ATOM 914 O O . ASN A 1 110 ? 4.126 -17.978 13.686 1.00 39.41 110 ASN A O 1
ATOM 918 N N . ASN A 1 111 ? 6.003 -19.200 13.972 1.00 37.78 111 ASN A N 1
ATOM 919 C CA . ASN A 1 111 ? 6.241 -19.077 15.411 1.00 37.78 111 ASN A CA 1
ATOM 920 C C . ASN A 1 111 ? 6.572 -17.665 15.945 1.00 37.78 111 ASN A C 1
ATOM 922 O O . ASN A 1 111 ? 7.399 -17.556 16.846 1.00 37.78 111 ASN A O 1
ATOM 926 N N . GLU A 1 112 ? 5.935 -16.592 15.480 1.00 37.88 112 GLU A N 1
ATOM 927 C CA . GLU A 1 112 ? 6.116 -15.281 16.124 1.00 37.88 112 GLU A CA 1
ATOM 928 C C . GLU A 1 112 ? 5.128 -15.082 17.281 1.00 37.88 112 GLU A C 1
ATOM 930 O O . GLU A 1 112 ? 3.908 -15.030 17.119 1.00 37.88 112 GLU A O 1
ATOM 935 N N . VAL A 1 113 ? 5.680 -15.028 18.496 1.00 37.75 113 VAL A N 1
ATOM 936 C CA . VAL A 1 113 ? 4.956 -14.771 19.744 1.00 37.75 113 VAL A CA 1
ATOM 937 C C . VAL A 1 113 ? 4.899 -13.261 19.944 1.00 37.75 113 VAL A C 1
ATOM 939 O O . VAL A 1 113 ? 5.915 -12.640 20.243 1.00 37.75 113 VAL A O 1
ATOM 942 N N . ILE A 1 114 ? 3.719 -12.662 19.793 1.00 39.62 114 ILE A N 1
ATOM 943 C CA . ILE A 1 114 ? 3.515 -11.244 20.098 1.00 39.62 114 ILE A CA 1
ATOM 944 C C . ILE A 1 114 ? 3.034 -11.162 21.545 1.00 39.62 114 ILE A C 1
ATOM 946 O O . ILE A 1 114 ? 1.913 -11.554 21.865 1.00 39.62 114 ILE A O 1
ATOM 950 N N . SER A 1 115 ? 3.891 -10.680 22.443 1.00 38.94 115 SER A N 1
ATOM 951 C CA . SER A 1 115 ? 3.515 -10.429 23.833 1.00 38.94 115 SER A CA 1
ATOM 952 C C . SER A 1 115 ? 2.583 -9.217 23.897 1.00 38.94 115 SER A C 1
ATOM 954 O O . SER A 1 115 ? 3.012 -8.068 23.933 1.00 38.94 115 SER A O 1
ATOM 956 N N . PHE A 1 116 ? 1.275 -9.468 23.893 1.00 50.41 116 PHE A N 1
ATOM 957 C CA . PHE A 1 116 ? 0.281 -8.440 24.171 1.00 50.41 116 PHE A CA 1
ATOM 958 C C . PHE A 1 116 ? -0.227 -8.582 25.605 1.00 50.41 116 PHE A C 1
ATOM 960 O O . PHE A 1 116 ? -0.799 -9.605 25.980 1.00 50.41 116 PHE A O 1
ATOM 967 N N . THR A 1 117 ? -0.020 -7.538 26.403 1.00 56.66 117 THR A N 1
ATOM 968 C CA . THR A 1 117 ? -0.550 -7.423 27.762 1.00 56.66 117 THR A CA 1
ATOM 969 C C . THR A 1 117 ? -1.529 -6.259 27.787 1.00 56.66 117 THR A C 1
ATOM 971 O O . THR A 1 117 ? -1.088 -5.109 27.692 1.00 56.66 117 THR A O 1
ATOM 974 N N . PRO A 1 118 ? -2.843 -6.519 27.894 1.00 60.22 118 PRO A N 1
ATOM 975 C CA . PRO A 1 118 ? -3.808 -5.458 28.132 1.00 60.22 118 PRO A CA 1
ATOM 976 C C . PRO A 1 118 ? -3.387 -4.646 29.364 1.00 60.22 118 PRO A C 1
ATOM 978 O O . PRO A 1 118 ? -3.012 -5.230 30.383 1.00 60.22 118 PRO A O 1
ATOM 981 N N . ASP A 1 119 ? -3.457 -3.316 29.293 1.00 66.44 119 ASP A N 1
ATOM 982 C CA . ASP A 1 119 ? -3.169 -2.465 30.447 1.00 66.44 119 ASP A CA 1
ATOM 983 C C . ASP A 1 119 ? -4.155 -2.803 31.571 1.00 66.44 119 ASP A C 1
ATOM 985 O O . ASP A 1 119 ? -5.362 -2.592 31.452 1.00 66.44 119 ASP A O 1
ATOM 989 N N . SER A 1 120 ? -3.627 -3.318 32.682 1.00 64.69 120 SER A N 1
ATOM 990 C CA . SER A 1 120 ? -4.407 -3.706 33.863 1.00 64.69 120 SER A CA 1
ATOM 991 C C . SER A 1 120 ? -5.184 -2.546 34.507 1.00 64.69 120 SER A C 1
ATOM 993 O O . SER A 1 120 ? -6.041 -2.775 35.361 1.00 64.69 120 SER A O 1
ATOM 995 N N . SER A 1 121 ? -4.910 -1.296 34.122 1.00 72.25 121 SER A N 1
ATOM 996 C CA . SER A 1 121 ? -5.630 -0.103 34.576 1.00 72.25 121 SER A CA 1
ATOM 997 C C . SER A 1 121 ? -6.692 0.408 33.595 1.00 72.25 121 SER A C 1
ATOM 999 O O . SER A 1 121 ? -7.402 1.359 33.926 1.00 72.25 121 SER A O 1
ATOM 1001 N N . THR A 1 122 ? -6.836 -0.219 32.423 1.00 83.56 122 THR A N 1
ATOM 1002 C CA . THR A 1 122 ? -7.722 0.242 31.349 1.00 83.56 122 THR A CA 1
ATOM 1003 C C . THR A 1 122 ? -8.921 -0.688 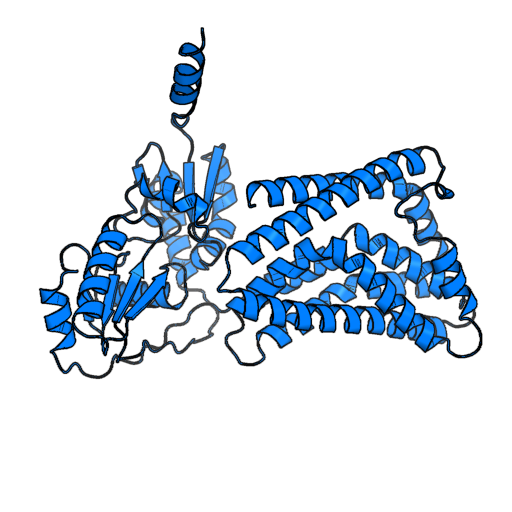31.166 1.00 83.56 122 THR A C 1
ATOM 1005 O O . THR A 1 122 ? -8.787 -1.907 31.097 1.00 83.56 122 THR A O 1
ATOM 1008 N N . LEU A 1 123 ? -10.111 -0.092 31.081 1.00 87.38 123 LEU A N 1
ATOM 1009 C CA . LEU A 1 123 ? -11.365 -0.755 30.736 1.00 87.38 123 LEU A CA 1
ATOM 1010 C C . LEU A 1 123 ? -11.511 -0.786 29.212 1.00 87.38 123 LEU A C 1
ATOM 1012 O O . LEU A 1 123 ? -11.596 0.264 28.572 1.00 87.38 123 LEU A O 1
ATOM 1016 N N . TYR A 1 124 ? -11.539 -1.981 28.632 1.00 87.62 124 TYR A N 1
ATOM 1017 C CA . TYR A 1 124 ? -11.643 -2.169 27.188 1.00 87.62 124 TYR A CA 1
ATOM 1018 C C . TYR A 1 124 ? -13.083 -2.499 26.797 1.00 87.62 124 TYR A C 1
ATOM 1020 O O . TYR A 1 124 ? -13.689 -3.383 27.400 1.00 87.62 124 TYR A O 1
ATOM 1028 N N . LEU A 1 125 ? -13.607 -1.827 25.771 1.00 86.44 125 LEU A N 1
ATOM 1029 C CA . LEU A 1 125 ? -14.814 -2.242 25.054 1.00 86.44 125 LEU A CA 1
ATOM 1030 C C . LEU A 1 125 ? -14.409 -2.701 23.657 1.00 86.44 125 LEU A C 1
ATOM 1032 O O . LEU A 1 125 ? -14.009 -1.885 22.825 1.00 86.44 125 LEU A O 1
ATOM 1036 N N . VAL A 1 126 ? -14.525 -4.003 23.411 1.00 83.25 126 VAL A N 1
ATOM 1037 C CA . VAL A 1 126 ? -14.377 -4.576 22.078 1.00 83.25 126 VAL A CA 1
ATOM 1038 C C . VAL A 1 126 ? -15.705 -4.447 21.351 1.00 83.25 126 VAL A C 1
ATOM 1040 O O . VAL A 1 126 ? -16.723 -4.962 21.822 1.00 83.25 126 VAL A O 1
ATOM 1043 N N . TYR A 1 127 ? -15.693 -3.766 20.212 1.00 70.75 127 TYR A N 1
ATOM 1044 C CA . TYR A 1 127 ? -16.882 -3.515 19.405 1.00 70.75 127 TYR A CA 1
ATOM 1045 C C . TYR A 1 127 ? -16.687 -4.009 17.973 1.00 70.75 127 TYR A C 1
ATOM 1047 O O . TYR A 1 127 ? -15.566 -4.110 17.484 1.00 70.75 127 TYR A O 1
ATOM 1055 N N . ILE A 1 128 ? -17.794 -4.285 17.293 1.00 63.53 128 ILE A N 1
ATOM 1056 C CA . ILE A 1 128 ? -17.825 -4.411 15.838 1.00 63.53 128 ILE A CA 1
ATOM 1057 C C . ILE A 1 128 ? -18.731 -3.307 15.295 1.00 63.53 128 ILE A C 1
ATOM 1059 O O . ILE A 1 128 ? -19.754 -2.997 15.915 1.00 63.53 128 ILE A O 1
ATOM 1063 N N . PRO A 1 129 ? -18.390 -2.671 14.174 1.00 49.78 129 PRO A N 1
ATOM 1064 C CA . PRO A 1 129 ? -19.275 -1.681 13.594 1.00 49.78 129 PRO A CA 1
ATOM 1065 C C . PRO A 1 129 ? -20.638 -2.242 13.189 1.00 49.78 129 PRO A C 1
ATOM 1067 O O . PRO A 1 129 ? -20.739 -3.362 12.695 1.00 49.78 129 PRO A O 1
ATOM 1070 N N . GLY A 1 130 ? -21.690 -1.455 13.419 1.00 47.97 130 GLY A N 1
ATOM 1071 C CA . GLY A 1 130 ? -23.081 -1.851 13.169 1.00 47.97 130 GLY A CA 1
ATOM 1072 C C . GLY A 1 130 ? -23.736 -2.677 14.285 1.00 47.97 130 GLY A C 1
ATOM 1073 O O . GLY A 1 130 ? -24.939 -2.891 14.247 1.00 47.97 130 GLY A O 1
ATOM 1074 N N . CYS A 1 131 ? -22.997 -3.084 15.315 1.00 63.59 131 CYS A N 1
ATOM 1075 C CA . CYS A 1 131 ? -23.549 -3.798 16.467 1.00 63.59 131 CYS A CA 1
ATOM 1076 C C . CYS A 1 131 ? -24.368 -2.864 17.373 1.00 63.59 131 CYS A C 1
ATOM 1078 O O . CYS A 1 131 ? -23.833 -1.916 17.960 1.00 63.59 131 CYS A O 1
ATOM 1080 N N . LYS A 1 132 ? -25.669 -3.143 17.502 1.00 60.25 132 LYS A N 1
ATOM 1081 C CA . LYS A 1 132 ? -26.609 -2.340 18.295 1.00 60.25 132 LYS A CA 1
ATOM 1082 C C . LYS A 1 132 ? -26.263 -2.383 19.783 1.00 60.25 132 LYS A C 1
ATOM 1084 O O . LYS A 1 132 ? -26.170 -1.346 20.435 1.00 60.25 132 LYS A O 1
ATOM 1089 N N . GLU A 1 133 ? -25.951 -3.565 20.292 1.00 71.94 133 GLU A N 1
ATOM 1090 C CA . GLU A 1 133 ? -25.579 -3.812 21.685 1.00 71.94 133 GLU A CA 1
ATOM 1091 C C . GLU A 1 133 ? -24.249 -3.118 22.032 1.00 71.94 133 GLU A C 1
ATOM 1093 O O . GLU A 1 133 ? -24.007 -2.719 23.171 1.00 71.94 133 GLU A O 1
ATOM 1098 N N . CYS A 1 134 ? -23.375 -2.918 21.040 1.00 72.00 134 CYS A N 1
ATOM 1099 C CA . CYS A 1 134 ? -22.113 -2.201 21.199 1.00 72.00 134 CYS A CA 1
ATOM 1100 C C . CYS A 1 134 ? -22.331 -0.697 21.387 1.00 72.00 134 CYS A C 1
ATOM 1102 O O . CYS A 1 134 ? -21.601 -0.062 22.150 1.00 72.00 134 CYS A O 1
ATOM 1104 N N . ILE A 1 135 ? -23.352 -0.131 20.737 1.00 60.97 135 ILE A N 1
ATOM 1105 C CA . ILE A 1 135 ? -23.768 1.261 20.940 1.00 60.97 135 ILE A CA 1
ATOM 1106 C C . ILE A 1 135 ? -24.359 1.433 22.346 1.00 60.97 135 ILE A C 1
ATOM 1108 O O . ILE A 1 135 ? -24.034 2.394 23.042 1.00 60.97 135 ILE A O 1
ATOM 1112 N N . GLU A 1 136 ? -25.169 0.481 22.808 1.00 71.00 136 GLU A N 1
ATOM 1113 C CA . GLU A 1 136 ? -25.711 0.489 24.173 1.00 71.00 136 GLU A CA 1
ATOM 1114 C C . GLU A 1 136 ? -24.588 0.425 25.224 1.00 71.00 136 GLU A C 1
ATOM 1116 O O . GLU A 1 136 ? -24.527 1.260 26.132 1.00 71.00 136 GLU A O 1
ATOM 1121 N N . ALA A 1 137 ? -23.623 -0.483 25.041 1.00 78.94 137 ALA A N 1
ATOM 1122 C CA . ALA A 1 137 ? -22.428 -0.578 25.878 1.00 78.94 137 ALA A CA 1
ATOM 1123 C C . ALA A 1 137 ? -21.594 0.718 25.873 1.00 78.94 137 ALA A C 1
ATOM 1125 O O . ALA A 1 137 ? -21.097 1.151 26.917 1.00 78.94 137 ALA A O 1
ATOM 1126 N N . TYR A 1 138 ? -21.473 1.382 24.719 1.00 71.88 138 TYR A N 1
ATOM 1127 C CA . TYR A 1 138 ? -20.788 2.669 24.606 1.00 71.88 138 TYR A CA 1
ATOM 1128 C C . TYR A 1 138 ? -21.439 3.747 25.486 1.00 71.88 138 TYR A C 1
ATOM 1130 O O . TYR A 1 138 ? -20.733 4.476 26.187 1.00 71.88 138 TYR A O 1
ATOM 1138 N N . TYR A 1 139 ? -22.772 3.831 25.530 1.00 69.12 139 TYR A N 1
ATOM 1139 C CA . TYR A 1 139 ? -23.460 4.794 26.400 1.00 69.12 139 TYR A CA 1
ATOM 1140 C C . TYR A 1 139 ? -23.263 4.501 27.892 1.00 69.12 139 TYR A C 1
ATOM 1142 O O . TYR A 1 139 ? -23.083 5.436 28.680 1.00 69.12 139 TYR A O 1
ATOM 1150 N N . VAL A 1 140 ? -23.210 3.225 28.285 1.00 79.62 140 VAL A N 1
ATOM 1151 C CA . VAL A 1 140 ? -22.850 2.823 29.657 1.00 79.62 140 VAL A CA 1
ATOM 1152 C C . VAL A 1 140 ? -21.450 3.337 30.018 1.00 79.62 140 VAL A C 1
ATOM 1154 O O . VAL A 1 140 ? -21.246 3.914 31.088 1.00 79.62 140 VAL A O 1
ATOM 1157 N N . PHE A 1 141 ? -20.492 3.206 29.100 1.00 80.69 141 PHE A N 1
ATOM 1158 C CA . PHE A 1 141 ? -19.117 3.671 29.283 1.00 80.69 141 PHE A CA 1
ATOM 1159 C C . PHE A 1 141 ? -19.016 5.199 29.363 1.00 80.69 141 PHE A C 1
ATOM 1161 O O . PHE A 1 141 ? -18.288 5.730 30.206 1.00 80.69 141 PHE A O 1
ATOM 1168 N N . GLN A 1 142 ? -19.780 5.925 28.543 1.00 69.88 142 GLN A N 1
ATOM 1169 C CA . GLN A 1 142 ? -19.844 7.388 28.608 1.00 69.88 142 GLN A CA 1
ATOM 1170 C C . GLN A 1 142 ? -20.390 7.880 29.952 1.00 69.88 142 GLN A C 1
ATOM 1172 O O . GLN A 1 142 ? -19.858 8.838 30.522 1.00 69.88 142 GLN A O 1
ATOM 1177 N N . ARG A 1 143 ? -21.401 7.197 30.501 1.00 75.00 143 ARG A N 1
ATOM 1178 C CA . ARG A 1 143 ? -21.930 7.49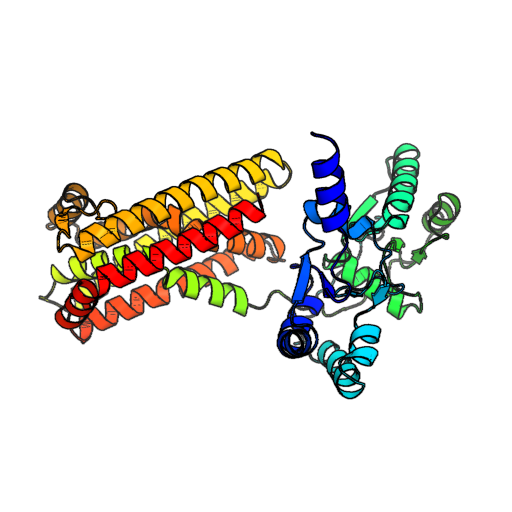2 31.838 1.00 75.00 143 ARG A CA 1
ATOM 1179 C C . ARG A 1 143 ? -20.864 7.297 32.920 1.00 75.00 143 ARG A C 1
ATOM 1181 O O . ARG A 1 143 ? -20.626 8.215 33.701 1.00 75.00 143 ARG A O 1
ATOM 1188 N N . LEU A 1 144 ? -20.156 6.167 32.903 1.00 79.38 144 LEU A N 1
ATOM 1189 C CA . LEU A 1 144 ? -19.070 5.876 33.850 1.00 79.38 144 LEU A CA 1
ATOM 1190 C C . LEU A 1 144 ? -17.924 6.894 33.770 1.00 79.38 144 LEU A C 1
ATOM 1192 O O . LEU A 1 144 ? -17.418 7.349 34.795 1.00 79.38 144 LEU A O 1
ATOM 1196 N N . LYS A 1 145 ? -17.541 7.304 32.556 1.00 75.81 145 LYS A N 1
ATOM 1197 C CA . LYS A 1 145 ? -16.497 8.316 32.338 1.00 75.81 145 LYS A CA 1
ATOM 1198 C C . LYS A 1 145 ? -16.891 9.689 32.885 1.00 75.81 145 LYS A C 1
ATOM 1200 O O . LYS A 1 145 ? -16.033 10.426 33.373 1.00 75.81 145 LYS A O 1
ATOM 1205 N N . LYS A 1 146 ? -18.178 10.044 32.790 1.00 71.75 146 LYS A N 1
ATOM 1206 C CA . LYS A 1 146 ? -18.722 11.297 33.330 1.00 71.75 146 LYS A CA 1
ATOM 1207 C C . LYS A 1 146 ? -18.727 11.294 34.861 1.00 71.75 146 LYS A C 1
ATOM 1209 O O . LYS A 1 146 ? -18.419 12.321 35.456 1.00 71.75 146 LYS A O 1
ATOM 1214 N N . GLU A 1 147 ? -19.037 10.152 35.472 1.00 77.56 147 GLU A N 1
ATOM 1215 C CA . GLU A 1 147 ? -19.056 9.966 36.929 1.00 77.56 147 GLU A CA 1
ATOM 1216 C C . GLU A 1 147 ? -17.641 9.931 37.531 1.00 77.56 147 GLU A C 1
ATOM 1218 O O . GLU A 1 147 ? -17.403 10.514 38.586 1.00 77.56 147 GLU A O 1
ATOM 1223 N N . ASN A 1 148 ? -16.676 9.301 36.853 1.00 76.00 148 ASN A N 1
ATOM 1224 C CA . ASN A 1 148 ? -15.296 9.232 37.323 1.00 76.00 148 ASN A CA 1
ATOM 1225 C C . ASN A 1 148 ? -14.285 9.384 36.178 1.00 76.00 148 ASN A C 1
ATOM 1227 O O . ASN A 1 148 ? -13.906 8.421 35.507 1.00 76.00 148 ASN A O 1
ATOM 1231 N N . LYS A 1 149 ? -13.757 10.604 36.025 1.00 74.06 149 LYS A N 1
ATOM 1232 C CA . LYS A 1 149 ? -12.755 10.945 35.000 1.00 74.06 149 LYS A CA 1
ATOM 1233 C C . LYS A 1 149 ? -11.433 10.172 35.123 1.00 74.06 149 LYS A C 1
ATOM 1235 O O . LYS A 1 149 ? -10.640 10.215 34.188 1.00 74.06 149 LYS A O 1
ATOM 1240 N N . LYS A 1 150 ? -11.174 9.487 36.248 1.00 77.25 150 LYS A N 1
ATOM 1241 C CA . LYS A 1 150 ? -9.956 8.680 36.446 1.00 77.25 150 LYS A CA 1
ATOM 1242 C C . LYS A 1 150 ? -10.022 7.307 35.768 1.00 77.25 150 LYS A C 1
ATOM 1244 O O . LYS A 1 150 ? -8.982 6.669 35.630 1.00 77.25 150 LYS A O 1
ATOM 1249 N N . ILE A 1 151 ? -11.203 6.844 35.347 1.00 78.44 151 ILE A N 1
ATOM 1250 C CA . ILE A 1 151 ? -11.342 5.560 34.649 1.00 78.44 151 ILE A CA 1
ATOM 1251 C C . ILE A 1 151 ? -10.776 5.707 33.232 1.00 78.44 151 ILE A C 1
ATOM 1253 O O . ILE A 1 151 ? -11.304 6.461 32.411 1.00 78.44 151 ILE A O 1
ATOM 1257 N N . LYS A 1 152 ? -9.702 4.969 32.935 1.00 81.19 152 LYS A N 1
ATOM 1258 C CA . LYS A 1 152 ? -9.176 4.851 31.574 1.00 81.19 152 LYS A CA 1
ATOM 1259 C C . LYS A 1 152 ? -10.056 3.897 30.783 1.00 81.19 152 LYS A C 1
ATOM 1261 O O . LYS A 1 152 ? -10.262 2.757 31.190 1.00 81.19 152 LYS A O 1
ATOM 1266 N N . ILE A 1 153 ? -10.555 4.374 29.653 1.00 81.00 153 ILE A N 1
ATOM 1267 C CA . ILE A 1 153 ? -11.414 3.612 28.754 1.00 81.00 153 ILE A CA 1
ATOM 1268 C C . ILE A 1 153 ? -10.747 3.557 27.390 1.00 81.00 153 ILE A C 1
ATOM 1270 O O . ILE A 1 153 ? -10.331 4.600 26.879 1.00 81.00 153 ILE A O 1
ATOM 1274 N N . ASN A 1 154 ? -10.700 2.367 26.798 1.00 78.12 154 ASN A N 1
ATOM 1275 C CA . ASN A 1 154 ? -10.259 2.171 25.428 1.00 78.12 154 ASN A CA 1
ATOM 1276 C C . ASN A 1 154 ? -11.326 1.425 24.616 1.00 78.12 154 ASN A C 1
ATOM 1278 O O . ASN A 1 154 ? -11.855 0.405 25.058 1.00 78.12 154 ASN A O 1
ATOM 1282 N N . TYR A 1 155 ? -11.638 1.943 23.433 1.00 74.56 155 TYR A N 1
ATOM 1283 C CA . TYR A 1 155 ? -12.584 1.340 22.498 1.00 74.56 155 TYR A CA 1
ATOM 1284 C C . TYR A 1 155 ? -11.774 0.689 21.389 1.00 74.56 155 TYR A C 1
ATOM 1286 O O . TYR A 1 155 ? -11.009 1.377 20.721 1.00 74.56 155 TYR A O 1
ATOM 1294 N N . VAL A 1 156 ? -11.925 -0.618 21.210 1.00 69.50 156 VAL A N 1
ATOM 1295 C CA . VAL A 1 156 ? -11.077 -1.392 20.301 1.00 69.50 156 VAL A CA 1
ATOM 1296 C C . VAL A 1 156 ? -11.959 -2.161 19.335 1.00 69.50 156 VAL A C 1
ATOM 1298 O O . VAL A 1 156 ? -12.874 -2.867 19.759 1.00 69.50 156 VAL A O 1
ATOM 1301 N N . SER A 1 157 ? -11.707 -2.031 18.036 1.00 67.50 157 SER A N 1
ATOM 1302 C CA . SER A 1 157 ? -12.430 -2.829 17.047 1.00 67.50 157 SER A CA 1
ATOM 1303 C C . SER A 1 157 ? -12.080 -4.311 17.201 1.00 67.50 157 SER A C 1
ATOM 1305 O O . SER A 1 157 ? -10.924 -4.666 17.421 1.00 67.50 157 SER A O 1
ATOM 1307 N N . SER A 1 158 ? -13.051 -5.207 17.029 1.00 66.94 158 SER A N 1
ATOM 1308 C CA . SER A 1 158 ? -12.818 -6.656 16.973 1.00 66.94 158 SER A CA 1
ATOM 1309 C C . SER A 1 158 ? -11.887 -7.076 15.836 1.00 66.94 158 SER A C 1
ATOM 1311 O O . SER A 1 158 ? -11.357 -8.183 15.871 1.00 66.94 158 SER A O 1
ATOM 1313 N N . ALA A 1 159 ? -11.714 -6.212 14.832 1.00 54.59 159 ALA A N 1
ATOM 1314 C CA . ALA A 1 159 ? -10.779 -6.405 13.730 1.00 54.59 159 ALA A CA 1
ATOM 1315 C C . ALA A 1 159 ? -9.337 -5.991 14.062 1.00 54.59 159 ALA A C 1
ATOM 1317 O O . ALA A 1 159 ? -8.419 -6.414 13.369 1.00 54.59 159 ALA A O 1
ATOM 1318 N N . GLU A 1 160 ? -9.127 -5.178 15.100 1.00 53.62 160 GLU A N 1
ATOM 1319 C CA . GLU A 1 160 ? -7.786 -4.807 15.549 1.00 53.62 160 GLU A CA 1
ATOM 1320 C C . GLU A 1 160 ? -7.154 -5.949 16.354 1.00 53.62 160 GLU A C 1
ATOM 1322 O O . GLU A 1 160 ? -7.848 -6.663 17.082 1.00 53.62 160 GLU A O 1
ATOM 1327 N N . ASP A 1 161 ? -5.823 -6.068 16.303 1.00 56.75 161 ASP A N 1
ATOM 1328 C CA . ASP A 1 161 ? -5.051 -7.094 17.023 1.00 56.75 161 ASP A CA 1
ATOM 1329 C C . ASP A 1 161 ? -5.458 -7.225 18.500 1.00 56.75 161 ASP A C 1
ATOM 1331 O O . ASP A 1 161 ? -5.634 -8.331 19.016 1.00 56.75 1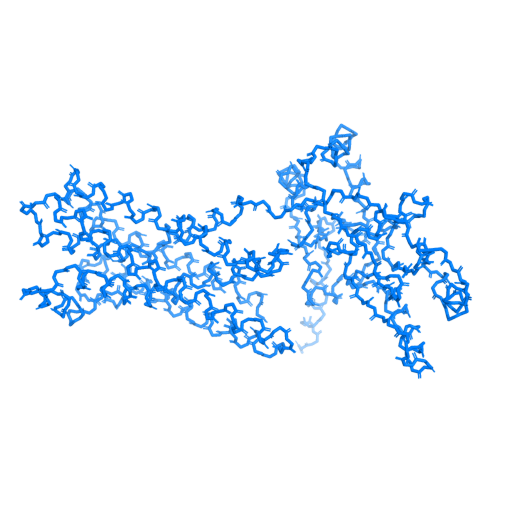61 ASP A O 1
ATOM 1335 N N . THR A 1 162 ? -5.639 -6.094 19.191 1.00 65.56 162 THR A N 1
ATOM 1336 C CA . THR A 1 162 ? -6.062 -6.060 20.597 1.00 65.56 162 THR A CA 1
ATOM 1337 C C . THR A 1 162 ? -7.488 -6.578 20.785 1.00 65.56 162 THR A C 1
ATOM 1339 O O . THR A 1 162 ? -7.744 -7.325 21.729 1.00 65.56 162 THR A O 1
ATOM 1342 N N . GLY A 1 163 ? -8.423 -6.207 19.909 1.00 69.25 163 GLY A N 1
ATOM 1343 C CA . GLY A 1 163 ? -9.820 -6.627 20.015 1.00 69.25 163 GLY A CA 1
ATOM 1344 C C . GLY A 1 163 ? -9.971 -8.112 19.713 1.00 69.25 163 GLY A C 1
ATOM 1345 O O . GLY A 1 163 ? -10.605 -8.837 20.482 1.00 69.25 163 GLY A O 1
ATOM 1346 N N . PHE A 1 164 ? -9.300 -8.583 18.662 1.00 64.75 164 PHE A N 1
ATOM 1347 C CA . PHE A 1 164 ? -9.218 -9.999 18.319 1.00 64.75 164 PHE A CA 1
ATOM 1348 C C . PHE A 1 164 ? -8.595 -10.828 19.453 1.00 64.75 164 PHE A C 1
ATOM 1350 O O . PHE A 1 164 ? -9.144 -11.859 19.847 1.00 64.75 164 PHE A O 1
ATOM 1357 N N . TYR A 1 165 ? -7.494 -10.351 20.047 1.00 69.38 165 TYR A N 1
ATOM 1358 C CA . TYR A 1 165 ? -6.860 -10.996 21.199 1.00 69.38 165 TYR A CA 1
ATOM 1359 C C . TYR A 1 165 ? -7.825 -11.149 22.382 1.00 69.38 165 TYR A C 1
ATOM 1361 O O . TYR A 1 165 ? -7.940 -12.234 22.952 1.00 69.38 165 TYR A O 1
ATOM 1369 N N . LEU A 1 166 ? -8.542 -10.083 22.749 1.00 75.94 166 LEU A N 1
ATOM 1370 C CA . LEU A 1 166 ? -9.481 -10.110 23.873 1.00 75.94 166 LEU A CA 1
ATOM 1371 C C . LEU A 1 166 ? -10.651 -11.072 23.622 1.00 75.94 166 LEU A C 1
ATOM 1373 O O . LEU A 1 166 ? -11.057 -11.793 24.533 1.00 75.94 166 LEU A O 1
ATOM 1377 N N . LEU A 1 167 ? -11.143 -11.150 22.383 1.00 74.19 167 LEU A N 1
ATOM 1378 C CA . LEU A 1 167 ? -12.165 -12.123 21.986 1.00 74.19 167 LEU A CA 1
ATOM 1379 C C . LEU A 1 167 ? -11.660 -13.565 22.108 1.00 74.19 167 LEU A C 1
ATOM 1381 O O . LEU A 1 167 ? -12.373 -14.425 22.630 1.00 74.19 167 LEU A O 1
ATOM 1385 N N . LEU A 1 168 ? -10.423 -13.834 21.684 1.00 64.44 168 LEU A N 1
ATOM 1386 C CA . LEU A 1 168 ? -9.809 -15.154 21.815 1.00 64.44 168 LEU A CA 1
ATOM 1387 C C . LEU A 1 168 ? -9.642 -15.562 23.287 1.00 64.44 168 LEU A C 1
ATOM 1389 O O . LEU A 1 168 ? -9.848 -16.726 23.633 1.00 64.44 168 LEU A O 1
ATOM 1393 N N . GLN A 1 169 ? -9.302 -14.611 24.158 1.00 72.06 169 GLN A N 1
ATOM 1394 C CA . GLN A 1 169 ? -9.160 -14.864 25.591 1.00 72.06 169 GLN A CA 1
ATOM 1395 C C . GLN A 1 169 ? -10.490 -15.148 26.277 1.00 72.06 169 GLN A C 1
ATOM 1397 O O . GLN A 1 169 ? -10.580 -16.115 27.031 1.00 72.06 169 GLN A O 1
ATOM 1402 N N . ALA A 1 170 ? -11.537 -14.385 25.956 1.00 77.38 170 ALA A N 1
ATOM 1403 C CA . ALA A 1 170 ? -12.885 -14.686 26.427 1.00 77.38 170 ALA A CA 1
ATOM 1404 C C . ALA A 1 170 ? -13.284 -16.120 26.047 1.00 77.38 170 ALA A C 1
ATOM 1406 O O . ALA A 1 170 ? -13.747 -16.884 26.893 1.00 77.38 170 ALA A O 1
ATOM 1407 N N . ARG A 1 171 ? -12.989 -16.529 24.804 1.00 71.44 171 ARG A N 1
ATOM 1408 C CA . ARG A 1 171 ? -13.251 -17.893 24.326 1.00 71.44 171 ARG A CA 1
ATOM 1409 C C . ARG A 1 171 ? -12.518 -18.958 25.139 1.00 71.44 171 ARG A C 1
ATOM 1411 O O . ARG A 1 171 ? -13.119 -19.966 25.498 1.00 71.44 171 ARG A O 1
ATOM 1418 N N . LYS A 1 172 ? -11.230 -18.743 25.430 1.00 67.00 172 LYS A N 1
ATOM 1419 C CA . LYS A 1 172 ? -10.425 -19.652 26.267 1.00 67.00 172 LYS A CA 1
ATOM 1420 C C . LYS A 1 172 ? -10.942 -19.737 27.701 1.00 67.00 172 LYS A C 1
ATOM 1422 O O . LYS A 1 172 ? -10.871 -20.804 28.296 1.00 67.00 172 LYS A O 1
ATOM 1427 N N . ALA A 1 173 ? -11.498 -18.648 28.225 1.00 72.81 173 ALA A N 1
ATOM 1428 C CA . ALA A 1 173 ? -12.149 -18.604 29.530 1.00 72.81 173 ALA A CA 1
ATOM 1429 C C . ALA A 1 173 ? -13.544 -19.270 29.544 1.00 72.81 173 ALA A C 1
ATOM 1431 O O . ALA A 1 173 ? -14.274 -19.143 30.522 1.00 72.81 173 ALA A O 1
ATOM 1432 N N . GLY A 1 174 ? -13.947 -19.957 28.467 1.00 70.69 174 GLY A N 1
ATOM 1433 C CA . GLY A 1 174 ? -15.261 -20.597 28.353 1.00 70.69 174 GLY A CA 1
ATOM 1434 C C . GLY A 1 174 ? -16.408 -19.611 28.123 1.00 70.69 174 GLY A C 1
ATOM 1435 O O . GLY A 1 174 ? -17.571 -20.007 28.074 1.00 70.69 174 GLY A O 1
ATOM 1436 N N . ILE A 1 175 ? -16.100 -18.328 27.945 1.00 75.88 175 ILE A N 1
ATOM 1437 C CA . ILE A 1 175 ? -17.085 -17.296 27.658 1.00 75.88 175 ILE A CA 1
ATOM 1438 C C . ILE A 1 175 ? -17.297 -17.294 26.154 1.00 75.88 175 ILE A C 1
ATOM 1440 O O . ILE A 1 175 ? -16.349 -17.251 25.369 1.00 75.88 175 ILE A O 1
ATOM 1444 N N . LYS A 1 176 ? -18.560 -17.328 25.727 1.00 70.19 176 LYS A N 1
ATOM 1445 C CA . LYS A 1 176 ? -18.889 -17.164 24.312 1.00 70.19 176 LYS A CA 1
ATOM 1446 C C . LYS A 1 176 ? -18.240 -15.853 23.849 1.00 70.19 176 LYS A C 1
ATOM 1448 O O . LYS A 1 176 ? -18.574 -14.786 24.364 1.00 70.19 176 LYS A O 1
ATOM 1453 N N . SER A 1 177 ? -17.299 -15.921 22.916 1.00 67.12 177 SER A N 1
ATOM 1454 C CA . SER A 1 177 ? -16.629 -14.743 22.361 1.00 67.12 177 SER A CA 1
ATOM 1455 C C . SER A 1 177 ? -17.555 -14.041 21.369 1.00 67.12 177 SER A C 1
ATOM 1457 O O . SER A 1 177 ? -18.409 -14.697 20.776 1.00 67.12 177 SER A O 1
ATOM 1459 N N . GLY A 1 178 ? -17.455 -12.719 21.256 1.00 68.06 178 GLY A N 1
ATOM 1460 C CA . GLY A 1 178 ? -18.213 -11.897 20.307 1.00 68.06 178 GLY A CA 1
ATOM 1461 C C . GLY A 1 178 ? -18.453 -10.480 20.848 1.00 68.06 178 GLY A C 1
ATOM 1462 O O . GLY A 1 178 ? -18.737 -10.354 22.041 1.00 68.06 178 GLY A O 1
ATOM 1463 N N . PRO A 1 179 ? -18.331 -9.418 20.031 1.00 75.88 179 PRO A N 1
ATOM 1464 C CA . PRO A 1 179 ? -18.708 -8.066 20.441 1.00 75.88 179 PRO A CA 1
ATOM 1465 C C . PRO A 1 179 ? -20.221 -7.936 20.728 1.00 75.88 179 PRO A C 1
ATOM 1467 O O . PRO A 1 179 ? -21.007 -8.616 20.070 1.00 75.88 179 PRO A O 1
ATOM 1470 N N . PRO A 1 180 ? -20.644 -7.072 21.672 1.00 80.56 180 PRO A N 1
ATOM 1471 C CA . PRO A 1 180 ? -19.793 -6.297 22.563 1.00 80.56 180 PRO A CA 1
ATOM 1472 C C . PRO A 1 180 ? -19.182 -7.182 23.650 1.00 80.56 180 PRO A C 1
ATOM 1474 O O . PRO A 1 180 ? -19.867 -7.979 24.296 1.00 80.56 180 PRO A O 1
ATOM 1477 N N . LEU A 1 181 ? -17.886 -6.989 23.877 1.00 88.69 181 LEU A N 1
ATOM 1478 C CA . LEU A 1 181 ? -17.148 -7.643 24.950 1.00 88.69 181 LEU A CA 1
ATOM 1479 C C . LEU A 1 181 ? -16.441 -6.569 25.765 1.00 88.69 181 LEU A C 1
ATOM 1481 O O . LEU A 1 181 ? -15.660 -5.785 25.229 1.00 88.69 181 LEU A O 1
ATOM 1485 N N . VAL A 1 182 ? -16.697 -6.547 27.065 1.00 89.56 182 VAL A N 1
ATOM 1486 C CA . VAL A 1 182 ? -15.964 -5.698 28.000 1.00 89.56 182 VAL A CA 1
ATOM 1487 C C . VAL A 1 182 ? -14.889 -6.529 28.664 1.00 89.56 182 VAL A C 1
ATOM 1489 O O . VAL A 1 182 ? -15.159 -7.649 29.085 1.00 89.56 182 VAL A O 1
ATOM 1492 N N . TYR A 1 183 ? -13.693 -5.967 28.783 1.00 88.06 183 TYR A N 1
ATOM 1493 C CA . TYR A 1 183 ? -12.585 -6.586 29.493 1.00 88.06 183 TYR A CA 1
ATOM 1494 C C . TYR A 1 183 ? -11.976 -5.622 30.512 1.00 88.06 183 TYR A C 1
ATOM 1496 O O . TYR A 1 183 ? -11.677 -4.465 30.194 1.00 88.06 183 TYR A O 1
ATOM 1504 N N . TYR A 1 184 ? -11.750 -6.124 31.726 1.00 86.75 184 TYR A N 1
ATOM 1505 C CA . TYR A 1 184 ? -11.004 -5.430 32.773 1.00 86.75 184 TYR A CA 1
ATOM 1506 C C . TYR A 1 184 ? -10.310 -6.438 33.690 1.00 86.75 184 TYR A C 1
ATOM 1508 O O . TYR A 1 184 ? -10.969 -7.277 34.293 1.00 86.75 184 TYR A O 1
ATOM 1516 N N . ARG A 1 185 ? -8.981 -6.342 33.827 1.00 78.44 185 ARG A N 1
ATOM 1517 C CA . ARG A 1 185 ? -8.185 -7.132 34.794 1.00 78.44 185 ARG A CA 1
ATOM 1518 C C . ARG A 1 185 ? -8.475 -8.646 34.804 1.00 78.44 185 ARG A C 1
ATOM 1520 O O . ARG A 1 185 ? -8.543 -9.254 35.864 1.00 78.44 185 ARG A O 1
ATOM 1527 N N . GLY A 1 186 ? -8.615 -9.261 33.631 1.00 76.44 186 GLY A N 1
ATOM 1528 C CA . GLY A 1 186 ? -8.866 -10.705 33.512 1.00 76.44 186 GLY A CA 1
ATOM 1529 C C . GLY A 1 186 ? -10.344 -11.103 33.526 1.00 76.44 186 GLY A C 1
ATOM 1530 O O . GLY A 1 186 ? -10.653 -12.223 33.135 1.00 76.44 186 GLY A O 1
ATOM 1531 N N . GLU A 1 187 ? -11.245 -10.192 33.893 1.00 84.12 187 GLU A N 1
ATOM 1532 C CA . GLU A 1 187 ? -12.689 -10.413 33.852 1.00 84.12 187 GLU A CA 1
ATOM 1533 C C . GLU A 1 187 ? -13.284 -9.945 32.526 1.00 84.12 187 GLU A C 1
ATOM 1535 O O . GLU A 1 187 ? -12.841 -8.954 31.931 1.00 84.12 187 GLU A O 1
ATOM 1540 N N . PHE A 1 188 ? -14.331 -10.644 32.095 1.00 87.50 188 PHE A N 1
ATOM 1541 C CA . PHE A 1 188 ? -15.064 -10.338 30.875 1.00 87.50 188 PHE A CA 1
ATOM 1542 C C . PHE A 1 188 ? -16.554 -10.165 31.171 1.00 87.50 188 PHE A C 1
ATOM 1544 O O . PHE A 1 188 ? -17.157 -10.994 31.849 1.00 87.50 188 PHE A O 1
ATOM 1551 N N . LEU A 1 189 ? -17.168 -9.123 30.608 1.00 88.81 189 LEU A N 1
ATOM 1552 C CA . LEU A 1 189 ? -18.625 -8.963 30.584 1.00 88.81 189 LEU A CA 1
ATOM 1553 C C . LEU A 1 189 ? -19.125 -8.998 29.142 1.00 88.81 189 LEU A C 1
ATOM 1555 O O . LEU A 1 189 ? -18.482 -8.477 28.229 1.00 88.81 189 LEU A O 1
ATOM 1559 N N . ARG A 1 190 ? -20.300 -9.594 28.946 1.00 86.62 190 ARG A N 1
ATOM 1560 C CA . ARG A 1 190 ? -20.936 -9.768 27.637 1.00 86.62 190 ARG A CA 1
ATOM 1561 C C . ARG A 1 190 ? -22.443 -9.516 27.687 1.00 86.62 190 ARG A C 1
ATOM 1563 O O . ARG A 1 190 ? -23.112 -9.893 28.653 1.00 86.62 190 ARG A O 1
ATOM 1570 N N . GLY A 1 191 ? -22.987 -8.962 26.603 1.00 77.12 191 GLY A N 1
ATOM 1571 C CA . GLY A 1 191 ? -24.432 -8.806 26.406 1.00 77.12 191 GLY A CA 1
ATOM 1572 C C . GLY A 1 191 ? -25.078 -8.054 27.569 1.00 77.12 191 GLY A C 1
ATOM 1573 O O . GLY A 1 191 ? -24.526 -7.066 28.043 1.00 77.12 191 GLY A O 1
ATOM 1574 N N . ASN A 1 192 ? -26.184 -8.576 28.100 1.00 78.00 192 ASN A N 1
ATOM 1575 C CA . ASN A 1 192 ? -26.955 -7.937 29.178 1.00 78.00 192 ASN A CA 1
ATOM 1576 C C . ASN A 1 192 ? -26.174 -7.746 30.494 1.00 78.00 192 ASN A C 1
ATOM 1578 O O . ASN A 1 192 ? -26.590 -6.973 31.359 1.00 78.00 192 ASN A O 1
ATOM 1582 N N . SER A 1 193 ? -25.035 -8.429 30.667 1.00 82.31 193 SER A N 1
ATOM 1583 C CA . SER A 1 193 ? -24.160 -8.198 31.823 1.00 82.31 193 SER A CA 1
ATOM 1584 C C . SER A 1 193 ? -23.361 -6.892 31.722 1.00 82.31 193 SER A C 1
ATOM 1586 O O . SER A 1 193 ? -22.817 -6.447 32.732 1.00 82.31 193 SER A O 1
ATOM 1588 N N . ILE A 1 194 ? -23.322 -6.246 30.550 1.00 85.94 194 ILE A N 1
ATOM 1589 C CA . ILE A 1 194 ? -22.680 -4.946 30.335 1.00 85.94 194 ILE A CA 1
ATOM 1590 C C . ILE A 1 194 ? -23.615 -3.840 30.834 1.00 85.94 194 ILE A C 1
ATOM 1592 O O . ILE A 1 194 ? -24.376 -3.233 30.087 1.00 85.94 194 ILE A O 1
ATOM 1596 N N . ASN A 1 195 ? -23.557 -3.577 32.134 1.00 85.75 195 ASN A N 1
ATOM 1597 C CA . ASN A 1 195 ? -24.303 -2.507 32.784 1.00 85.75 195 ASN A CA 1
ATOM 1598 C C . ASN A 1 195 ? -23.444 -1.825 33.859 1.00 85.75 195 ASN A C 1
ATOM 1600 O O . ASN A 1 195 ? -22.376 -2.311 34.238 1.00 85.75 195 ASN A O 1
ATOM 1604 N N . VAL A 1 196 ? -23.908 -0.669 34.339 1.00 83.62 196 VAL A N 1
ATOM 1605 C CA . VAL A 1 196 ? -23.164 0.170 35.294 1.00 83.62 196 VAL A CA 1
ATOM 1606 C C . VAL A 1 196 ? -22.828 -0.592 36.581 1.00 83.62 196 VAL A C 1
ATOM 1608 O O . VAL A 1 196 ? -21.734 -0.427 37.117 1.00 83.62 196 VAL A O 1
ATOM 1611 N N . GLU A 1 197 ? -23.740 -1.430 37.071 1.00 84.94 197 GLU A N 1
ATOM 1612 C CA . GLU A 1 197 ? -23.592 -2.150 38.338 1.00 84.94 197 GLU A CA 1
ATOM 1613 C C . GLU A 1 197 ? -22.520 -3.243 38.258 1.00 84.94 197 GLU A C 1
ATOM 1615 O O . GLU A 1 197 ? -21.595 -3.276 39.072 1.00 84.94 197 GLU A O 1
ATOM 1620 N N . ASN A 1 198 ? -22.567 -4.073 37.217 1.00 86.12 198 ASN A N 1
ATOM 1621 C CA . ASN A 1 198 ? -21.572 -5.118 36.988 1.00 86.12 198 ASN A CA 1
ATOM 1622 C C . ASN A 1 198 ? -20.194 -4.540 36.662 1.00 86.12 198 ASN A C 1
ATOM 1624 O O . ASN A 1 198 ? -19.186 -5.044 37.158 1.00 86.12 198 ASN A O 1
ATOM 1628 N N . ILE A 1 199 ? -20.133 -3.452 35.884 1.00 84.62 199 ILE A N 1
ATOM 1629 C CA . ILE A 1 199 ? -18.859 -2.778 35.612 1.00 84.62 199 ILE A CA 1
ATOM 1630 C C . ILE A 1 199 ? -18.289 -2.182 36.907 1.00 84.62 199 ILE A C 1
ATOM 1632 O O . ILE A 1 199 ? -17.093 -2.286 37.167 1.00 84.62 199 ILE A O 1
ATOM 1636 N N . ARG A 1 200 ? -19.130 -1.618 37.781 1.00 84.12 200 ARG A N 1
ATOM 1637 C CA . ARG A 1 200 ? -18.687 -1.146 39.099 1.00 84.12 200 ARG A CA 1
ATOM 1638 C C . ARG A 1 200 ? -18.124 -2.285 39.943 1.00 84.12 200 ARG A C 1
ATOM 1640 O O . ARG A 1 200 ? -17.098 -2.090 40.587 1.00 84.12 200 ARG A O 1
ATOM 1647 N N . LYS A 1 201 ? -18.756 -3.460 39.907 1.00 84.44 201 LYS A N 1
ATOM 1648 C CA . LYS A 1 201 ? -18.300 -4.651 40.629 1.00 84.44 201 LYS A CA 1
ATOM 1649 C C . LYS A 1 201 ? -16.910 -5.102 40.170 1.00 84.44 201 LYS A C 1
ATOM 1651 O O . LYS A 1 201 ? -16.050 -5.327 41.008 1.00 84.44 201 LYS A O 1
ATOM 1656 N N . ILE A 1 202 ? -16.645 -5.170 38.864 1.00 82.25 202 ILE A N 1
ATOM 1657 C CA . ILE A 1 202 ? -15.302 -5.544 38.368 1.00 82.25 202 ILE A CA 1
ATOM 1658 C C . ILE A 1 202 ? -14.253 -4.444 38.609 1.00 82.25 202 ILE A C 1
ATOM 1660 O O . ILE A 1 202 ? -13.072 -4.750 38.745 1.00 82.25 202 ILE A O 1
ATOM 1664 N N . LEU A 1 203 ? -14.667 -3.173 38.698 1.00 81.00 203 LEU A N 1
ATOM 1665 C CA . LEU A 1 203 ? -13.781 -2.051 39.032 1.00 81.00 203 LEU A CA 1
ATOM 1666 C C . LEU A 1 203 ? -13.426 -1.990 40.528 1.00 81.00 203 LEU A C 1
ATOM 1668 O O . LEU A 1 203 ? -12.347 -1.507 40.867 1.00 81.00 203 LEU A O 1
ATOM 1672 N N . SER A 1 204 ? -14.319 -2.432 41.422 1.00 72.44 204 SER A N 1
ATOM 1673 C CA . SER A 1 204 ? -14.121 -2.375 42.878 1.00 72.44 204 SER A CA 1
ATOM 1674 C C . SER A 1 204 ? -13.361 -3.574 43.446 1.00 72.44 204 SER A C 1
ATOM 1676 O O . SER A 1 204 ? -12.796 -3.477 44.537 1.00 72.44 204 SER A O 1
ATOM 1678 N N . VAL A 1 205 ? -13.318 -4.697 42.726 1.00 65.38 205 VAL A N 1
ATOM 1679 C CA . VAL A 1 205 ? -12.571 -5.883 43.154 1.00 65.38 205 VAL A CA 1
ATOM 1680 C C . VAL A 1 205 ? -11.083 -5.686 42.860 1.00 65.38 205 VAL A C 1
ATOM 1682 O O . VAL A 1 205 ? -10.669 -5.393 41.736 1.00 65.38 205 VAL A O 1
ATOM 1685 N N . ASN A 1 206 ? -10.253 -5.877 43.888 1.00 55.25 206 ASN A N 1
ATOM 1686 C CA . ASN A 1 206 ? -8.797 -5.843 43.773 1.00 55.25 206 ASN A CA 1
ATOM 1687 C C . ASN A 1 206 ? -8.307 -7.158 43.134 1.00 55.25 206 ASN A C 1
ATOM 1689 O O . ASN A 1 206 ? -7.802 -8.059 43.801 1.00 55.25 206 ASN A O 1
ATOM 1693 N N . LEU A 1 207 ? -8.568 -7.307 41.836 1.00 56.00 207 LEU A N 1
ATOM 1694 C CA . LEU A 1 207 ? -8.191 -8.484 41.059 1.00 56.00 207 LEU A CA 1
ATOM 1695 C C . LEU A 1 207 ? -6.665 -8.549 40.905 1.00 56.00 207 LEU A C 1
ATOM 1697 O O . LEU A 1 207 ? -6.006 -7.524 40.698 1.00 56.00 207 LEU A O 1
ATOM 1701 N N . LYS A 1 208 ? -6.105 -9.764 41.001 1.00 50.56 208 LYS A N 1
ATOM 1702 C CA . LYS A 1 208 ? -4.691 -10.033 40.693 1.00 50.56 208 LYS A CA 1
ATOM 1703 C C . LYS A 1 208 ? -4.386 -9.558 39.267 1.00 50.56 208 LYS A C 1
ATOM 1705 O O . LYS A 1 208 ? -5.266 -9.576 38.409 1.00 50.56 208 LYS A O 1
ATOM 1710 N N . ALA A 1 209 ? -3.147 -9.120 39.031 1.00 49.88 209 ALA A N 1
ATOM 1711 C CA . ALA A 1 209 ? -2.698 -8.677 37.713 1.00 49.88 209 ALA A CA 1
ATOM 1712 C C . ALA A 1 209 ? -3.116 -9.684 36.629 1.00 49.88 209 ALA A C 1
ATOM 1714 O O . ALA A 1 209 ? -3.018 -10.895 36.842 1.00 49.88 209 ALA A O 1
ATOM 1715 N N . ALA A 1 210 ? -3.602 -9.166 35.494 1.00 47.19 210 ALA A N 1
ATOM 1716 C CA . ALA A 1 210 ? -4.031 -9.985 34.367 1.00 47.19 210 ALA A CA 1
ATOM 1717 C C . ALA A 1 210 ? -2.940 -11.021 34.039 1.00 47.19 210 ALA A C 1
ATOM 1719 O O . ALA A 1 210 ? -1.764 -10.646 33.984 1.00 47.19 210 ALA A O 1
ATOM 1720 N N . PRO A 1 211 ? -3.279 -12.305 33.838 1.00 43.31 211 PRO A N 1
ATOM 1721 C CA . PRO A 1 211 ? -2.254 -13.293 33.565 1.00 43.31 211 PRO A CA 1
ATOM 1722 C C . PRO A 1 211 ? -1.554 -12.946 32.246 1.00 43.31 211 PRO A C 1
ATOM 1724 O O . PRO A 1 211 ? -2.199 -12.631 31.242 1.00 43.31 211 PRO A O 1
ATOM 1727 N N . HIS A 1 212 ? -0.222 -12.988 32.248 1.00 39.31 212 HIS A N 1
ATOM 1728 C CA . HIS A 1 212 ? 0.561 -12.863 31.026 1.00 39.31 212 HIS A CA 1
ATOM 1729 C C . HIS A 1 212 ? 0.321 -14.104 30.170 1.00 39.31 212 HIS A C 1
ATOM 1731 O O . HIS A 1 212 ? 0.780 -15.198 30.495 1.00 39.31 212 HIS A O 1
ATOM 1737 N N . TYR A 1 213 ? -0.391 -13.935 29.063 1.00 39.03 213 TYR A N 1
ATOM 1738 C CA . TYR A 1 213 ? -0.592 -14.998 28.091 1.00 39.03 213 TYR A CA 1
ATOM 1739 C C . TYR A 1 213 ? 0.180 -14.682 26.817 1.00 39.03 213 TYR A C 1
ATOM 1741 O O . TYR A 1 213 ? -0.135 -13.730 26.102 1.00 39.03 213 TYR A O 1
ATOM 1749 N N . ASN A 1 214 ? 1.158 -15.532 26.512 1.00 32.62 214 ASN A N 1
ATOM 1750 C CA . ASN A 1 214 ? 1.855 -15.536 25.233 1.00 32.62 214 ASN A CA 1
ATOM 1751 C C . ASN A 1 214 ? 0.912 -16.082 24.155 1.00 32.62 214 ASN A C 1
ATOM 1753 O O . ASN A 1 214 ? 0.734 -17.295 24.031 1.00 32.62 214 ASN A O 1
ATOM 1757 N N . ILE A 1 215 ? 0.280 -15.193 23.388 1.00 36.44 215 ILE A N 1
ATOM 1758 C CA . ILE A 1 215 ? -0.532 -15.571 22.228 1.00 36.44 215 ILE A CA 1
ATOM 1759 C C . ILE A 1 215 ? 0.208 -15.149 20.962 1.00 36.44 215 ILE A C 1
ATOM 1761 O O . ILE A 1 215 ? 0.610 -14.002 20.805 1.00 36.44 215 ILE A O 1
ATOM 1765 N N . LYS A 1 216 ? 0.392 -16.103 20.050 1.00 34.25 216 LYS A N 1
ATOM 1766 C CA . LYS A 1 216 ? 0.938 -15.865 18.713 1.00 34.25 216 LYS A CA 1
ATOM 1767 C C . LYS A 1 216 ? -0.134 -15.164 17.874 1.00 34.25 216 LYS A C 1
ATOM 1769 O O . LYS A 1 216 ? -1.144 -15.785 17.553 1.00 34.25 216 LYS A O 1
ATOM 1774 N N . ILE A 1 217 ? 0.059 -13.881 17.572 1.00 33.69 217 ILE A N 1
ATOM 1775 C CA . ILE A 1 217 ? -0.742 -13.140 16.587 1.00 33.69 217 ILE A CA 1
ATOM 1776 C C . ILE A 1 217 ? 0.105 -13.083 15.310 1.00 33.69 217 ILE A C 1
ATOM 1778 O O . ILE A 1 217 ? 1.263 -12.672 15.400 1.00 33.69 217 ILE A O 1
ATOM 1782 N N . PRO A 1 218 ? -0.416 -13.495 14.143 1.00 37.47 218 PRO A N 1
ATOM 1783 C CA . PRO A 1 218 ? 0.353 -13.477 12.905 1.00 37.47 218 PRO A CA 1
ATOM 1784 C C . PRO A 1 218 ? 0.793 -12.044 12.569 1.00 37.47 218 PRO A C 1
ATOM 1786 O O . PRO A 1 218 ? -0.026 -11.131 12.472 1.00 37.47 218 PRO A O 1
ATOM 1789 N N . GLY A 1 219 ? 2.105 -11.839 12.435 1.00 42.25 219 GLY A N 1
ATOM 1790 C CA . GLY A 1 219 ? 2.684 -10.573 11.989 1.00 42.25 219 GLY A CA 1
ATOM 1791 C C . GLY A 1 219 ? 2.328 -10.255 10.533 1.00 42.25 219 GLY A C 1
ATOM 1792 O O . GLY A 1 219 ? 1.911 -11.130 9.768 1.00 42.25 219 GLY A O 1
ATOM 1793 N N . LEU A 1 220 ? 2.505 -8.993 10.128 1.00 47.16 220 LEU A N 1
ATOM 1794 C CA . LEU A 1 220 ? 2.387 -8.605 8.724 1.00 47.16 220 LEU A CA 1
ATOM 1795 C C . LEU A 1 220 ? 3.419 -9.397 7.910 1.00 47.16 220 LEU A C 1
ATOM 1797 O O . LEU A 1 220 ? 4.623 -9.226 8.087 1.00 47.16 220 LEU A O 1
ATOM 1801 N N . SER A 1 221 ? 2.949 -10.273 7.021 1.00 56.78 221 SER A N 1
ATOM 1802 C CA . SER A 1 221 ? 3.833 -10.976 6.093 1.00 56.78 221 SER A CA 1
ATOM 1803 C C . SER A 1 221 ? 4.531 -9.956 5.187 1.00 56.78 221 SER A C 1
ATOM 1805 O O . SER A 1 221 ? 3.913 -8.995 4.741 1.00 56.78 221 SER A O 1
ATOM 1807 N N . LEU A 1 222 ? 5.810 -10.167 4.875 1.00 64.44 222 LEU A N 1
ATOM 1808 C CA . LEU A 1 222 ? 6.558 -9.349 3.906 1.00 64.44 222 LEU A CA 1
ATOM 1809 C C . LEU A 1 222 ? 5.965 -9.428 2.488 1.00 64.44 222 LEU A C 1
ATOM 1811 O O . LEU A 1 222 ? 6.171 -8.538 1.663 1.00 64.44 222 LEU A O 1
ATOM 1815 N N . PHE A 1 223 ? 5.208 -10.488 2.209 1.00 66.38 223 PHE A N 1
ATOM 1816 C CA . PHE A 1 223 ? 4.735 -10.833 0.875 1.00 66.38 223 PHE A CA 1
ATOM 1817 C C . PHE A 1 223 ? 3.848 -9.764 0.200 1.00 66.38 223 PHE A C 1
ATOM 1819 O O . PHE A 1 223 ? 4.132 -9.425 -0.952 1.00 66.38 223 PHE A O 1
ATOM 1826 N N . PRO A 1 224 ? 2.830 -9.164 0.853 1.00 61.28 224 PRO A N 1
ATOM 1827 C CA . PRO A 1 224 ? 1.998 -8.134 0.230 1.00 61.28 224 PRO A CA 1
ATOM 1828 C C . PRO A 1 224 ? 2.771 -6.843 -0.060 1.00 61.28 224 PRO A C 1
ATOM 1830 O O . PRO A 1 224 ? 2.525 -6.209 -1.080 1.00 61.28 224 PRO A O 1
ATOM 1833 N N . VAL A 1 225 ? 3.739 -6.481 0.792 1.00 70.19 225 VAL A N 1
ATOM 1834 C CA . VAL A 1 225 ? 4.585 -5.290 0.597 1.00 70.19 225 VAL A CA 1
ATOM 1835 C C . VAL A 1 225 ? 5.491 -5.467 -0.620 1.00 70.19 225 VAL A C 1
ATOM 1837 O O . VAL A 1 225 ? 5.580 -4.572 -1.456 1.00 70.19 225 VAL A O 1
ATOM 1840 N N . ILE A 1 226 ? 6.117 -6.639 -0.751 1.00 76.94 226 ILE A N 1
ATOM 1841 C CA . ILE A 1 226 ? 6.950 -6.986 -1.910 1.00 76.94 226 ILE A CA 1
ATOM 1842 C C . ILE A 1 226 ? 6.105 -7.035 -3.188 1.00 76.94 226 ILE A C 1
ATOM 1844 O O . ILE A 1 226 ? 6.506 -6.500 -4.219 1.00 76.94 226 ILE A O 1
ATOM 1848 N N . SER A 1 227 ? 4.918 -7.639 -3.116 1.00 68.25 227 SER A N 1
ATOM 1849 C CA . SER A 1 227 ? 4.009 -7.746 -4.261 1.00 68.25 227 SER A CA 1
ATOM 1850 C C . SER A 1 227 ? 3.546 -6.370 -4.740 1.00 68.25 227 SER A C 1
ATOM 1852 O O . SER A 1 227 ? 3.611 -6.088 -5.933 1.00 68.25 227 SER A O 1
ATOM 1854 N N . ALA A 1 228 ? 3.146 -5.490 -3.818 1.00 67.94 228 ALA A N 1
ATOM 1855 C CA . ALA A 1 228 ? 2.772 -4.115 -4.136 1.00 67.94 228 ALA A CA 1
ATOM 1856 C C . ALA A 1 228 ? 3.938 -3.344 -4.774 1.00 67.94 228 ALA A C 1
ATOM 1858 O O . ALA A 1 228 ? 3.744 -2.690 -5.793 1.00 67.94 228 ALA A O 1
ATOM 1859 N N . ALA A 1 229 ? 5.153 -3.485 -4.234 1.00 81.75 229 ALA A N 1
ATOM 1860 C CA . ALA A 1 229 ? 6.347 -2.836 -4.769 1.00 81.75 229 ALA A CA 1
ATOM 1861 C C . ALA A 1 229 ? 6.682 -3.275 -6.203 1.00 81.75 229 ALA A C 1
ATOM 1863 O O . ALA A 1 229 ? 7.004 -2.444 -7.049 1.00 81.75 229 ALA A O 1
ATOM 1864 N N . LEU A 1 230 ? 6.585 -4.576 -6.497 1.00 81.31 230 LEU A N 1
ATOM 1865 C CA . LEU A 1 230 ? 6.829 -5.107 -7.841 1.00 81.31 230 LEU A CA 1
ATOM 1866 C C . LEU A 1 230 ? 5.749 -4.673 -8.837 1.00 81.31 230 LEU A C 1
ATOM 1868 O O . LEU A 1 230 ? 6.073 -4.335 -9.973 1.00 81.31 230 LEU A O 1
ATOM 1872 N N . LEU A 1 231 ? 4.481 -4.664 -8.416 1.00 70.19 231 LEU A N 1
ATOM 1873 C CA . LEU A 1 231 ? 3.376 -4.169 -9.240 1.00 70.19 231 LEU A CA 1
ATOM 1874 C C . LEU A 1 231 ? 3.545 -2.682 -9.560 1.00 70.19 231 LEU A C 1
ATOM 1876 O O . LEU A 1 231 ? 3.342 -2.280 -10.705 1.00 70.19 231 LEU A O 1
ATOM 1880 N N . ASP A 1 232 ? 3.973 -1.888 -8.579 1.00 78.19 232 ASP A N 1
ATOM 1881 C CA . ASP A 1 232 ? 4.263 -0.469 -8.769 1.00 78.19 232 ASP A CA 1
ATOM 1882 C C . ASP A 1 232 ? 5.466 -0.258 -9.702 1.00 78.19 232 ASP A C 1
ATOM 1884 O O . ASP A 1 232 ? 5.404 0.552 -10.620 1.00 78.19 232 ASP A O 1
ATOM 1888 N N . GLY A 1 233 ? 6.524 -1.067 -9.575 1.00 80.56 233 GLY A N 1
ATOM 1889 C CA . GLY A 1 233 ? 7.707 -0.999 -10.444 1.00 80.56 233 GLY A CA 1
ATOM 1890 C C . GLY A 1 233 ? 7.476 -1.445 -11.898 1.00 80.56 233 GLY A C 1
ATOM 1891 O O . GLY A 1 233 ? 8.317 -1.190 -12.758 1.00 80.56 233 GLY A O 1
ATOM 1892 N N . ILE A 1 234 ? 6.352 -2.107 -12.201 1.00 74.81 234 ILE A N 1
ATOM 1893 C CA . ILE A 1 234 ? 5.944 -2.519 -13.563 1.00 74.81 234 ILE A CA 1
ATOM 1894 C C . ILE A 1 234 ? 4.756 -1.662 -14.056 1.00 74.81 234 ILE A C 1
ATOM 1896 O O . ILE A 1 234 ? 4.158 -1.924 -15.104 1.00 74.81 234 ILE A O 1
ATOM 1900 N N . ASN A 1 235 ? 4.413 -0.597 -13.324 1.00 68.56 235 ASN A N 1
ATOM 1901 C CA . ASN A 1 235 ? 3.299 0.277 -13.658 1.00 68.56 235 ASN A CA 1
ATOM 1902 C C . ASN A 1 235 ? 3.490 0.910 -15.052 1.00 68.56 235 ASN A C 1
ATOM 1904 O O . ASN A 1 235 ? 4.593 1.336 -15.413 1.00 68.56 235 ASN A O 1
ATOM 1908 N N . PRO A 1 236 ? 2.409 1.033 -15.842 1.00 57.38 236 PRO A N 1
ATOM 1909 C CA . PRO A 1 236 ? 2.430 1.737 -17.108 1.00 57.38 236 PRO A CA 1
ATOM 1910 C C . PRO A 1 236 ? 3.112 3.123 -17.138 1.00 57.38 236 PRO A C 1
ATOM 1912 O O . PRO A 1 236 ? 3.640 3.515 -18.183 1.00 57.38 236 PRO A O 1
ATOM 1915 N N . CYS A 1 237 ? 3.109 3.877 -16.036 1.00 65.88 237 CYS A N 1
ATOM 1916 C CA . CYS A 1 237 ? 3.772 5.183 -15.963 1.00 65.88 237 CYS A CA 1
ATOM 1917 C C . CYS A 1 237 ? 5.303 5.083 -15.860 1.00 65.88 237 CYS A C 1
ATOM 1919 O O . CYS A 1 237 ? 6.008 5.930 -16.414 1.00 65.88 237 CYS A O 1
ATOM 1921 N N . VAL A 1 238 ? 5.815 3.990 -15.287 1.00 70.62 238 VAL A N 1
ATOM 1922 C CA . VAL A 1 238 ? 7.252 3.696 -15.160 1.00 70.62 238 VAL A CA 1
ATOM 1923 C C . VAL A 1 238 ? 7.882 3.425 -16.535 1.00 70.62 238 VAL A C 1
ATOM 1925 O O . VAL A 1 238 ? 9.076 3.637 -16.748 1.00 70.62 238 VAL A O 1
ATOM 1928 N N . PHE A 1 239 ? 7.098 3.038 -17.551 1.00 66.81 239 PHE A N 1
ATOM 1929 C CA . PHE A 1 239 ? 7.641 2.820 -18.900 1.00 66.81 239 PHE A CA 1
ATOM 1930 C C . PHE A 1 239 ? 8.281 4.075 -19.508 1.00 66.81 239 PHE A C 1
ATOM 1932 O O . PHE A 1 239 ? 9.235 3.962 -20.283 1.00 66.81 239 PHE A O 1
ATOM 1939 N N . ALA A 1 240 ? 7.796 5.273 -19.167 1.00 65.00 240 ALA A N 1
ATOM 1940 C CA . ALA A 1 240 ? 8.431 6.517 -19.597 1.00 65.00 240 ALA A CA 1
ATOM 1941 C C . ALA A 1 240 ? 9.823 6.676 -18.962 1.00 65.00 240 ALA A C 1
ATOM 1943 O O . ALA A 1 240 ? 10.777 7.043 -19.655 1.00 65.00 240 ALA A O 1
ATOM 1944 N N . THR A 1 241 ? 9.941 6.318 -17.682 1.00 71.81 241 THR A N 1
ATOM 1945 C CA . THR A 1 241 ? 11.189 6.252 -16.913 1.00 71.81 241 THR A CA 1
ATOM 1946 C C . THR A 1 241 ? 12.164 5.257 -17.541 1.00 71.81 241 THR A C 1
ATOM 1948 O O . THR A 1 241 ? 13.327 5.595 -17.760 1.00 71.81 241 THR A O 1
ATOM 1951 N N . PHE A 1 242 ? 11.696 4.071 -17.945 1.00 76.62 242 PHE A N 1
ATOM 1952 C CA . PHE A 1 242 ? 12.523 3.086 -18.653 1.00 76.62 242 PHE A CA 1
ATOM 1953 C C . PHE A 1 242 ? 13.021 3.610 -19.996 1.00 76.62 242 PHE A C 1
ATOM 1955 O O . PHE A 1 242 ? 14.211 3.530 -20.288 1.00 76.62 242 PHE A O 1
ATOM 1962 N N . LEU A 1 243 ? 12.145 4.194 -20.816 1.00 68.50 243 LEU A N 1
ATOM 1963 C CA . LEU A 1 243 ? 12.548 4.737 -22.113 1.00 68.50 243 LEU A CA 1
ATOM 1964 C C . LEU A 1 243 ? 13.566 5.874 -21.962 1.00 68.50 243 LEU A C 1
ATOM 1966 O O . LEU A 1 243 ? 14.480 6.009 -22.784 1.00 68.50 243 LEU A O 1
ATOM 1970 N N . PHE A 1 244 ? 13.419 6.686 -20.917 1.00 70.69 244 PHE A N 1
ATOM 1971 C CA . PHE A 1 244 ? 14.368 7.738 -20.598 1.00 70.69 244 PHE A CA 1
ATOM 1972 C C . PHE A 1 244 ? 15.716 7.162 -20.165 1.00 70.69 244 PHE A C 1
ATOM 1974 O O . PHE A 1 244 ? 16.732 7.544 -20.740 1.00 70.69 244 PHE A O 1
ATOM 1981 N N . LEU A 1 245 ? 15.720 6.191 -19.248 1.00 79.19 245 LEU A N 1
ATOM 1982 C CA . LEU A 1 245 ? 16.919 5.467 -18.837 1.00 79.19 245 LEU A CA 1
ATOM 1983 C C . LEU A 1 245 ? 17.655 4.884 -20.051 1.00 79.19 245 LEU A C 1
ATOM 1985 O O . LEU A 1 245 ? 18.843 5.130 -20.220 1.00 79.19 245 LEU A O 1
ATOM 1989 N N . ILE A 1 246 ? 16.950 4.186 -20.944 1.00 75.19 246 ILE A N 1
ATOM 1990 C CA . ILE A 1 246 ? 17.548 3.596 -22.153 1.00 75.19 246 ILE A CA 1
ATOM 1991 C C . ILE A 1 246 ? 18.100 4.692 -23.074 1.00 75.19 246 ILE A C 1
ATOM 1993 O O . ILE A 1 246 ? 19.200 4.576 -23.600 1.00 75.19 246 ILE A O 1
ATOM 1997 N N . THR A 1 247 ? 17.364 5.790 -23.273 1.00 71.88 247 THR A N 1
ATOM 1998 C CA . THR A 1 247 ? 17.852 6.925 -24.077 1.00 71.88 247 THR A CA 1
ATOM 1999 C C . THR A 1 247 ? 19.098 7.555 -23.457 1.00 71.88 247 THR A C 1
ATOM 2001 O O . THR A 1 247 ? 19.991 7.982 -24.180 1.00 71.88 247 THR A O 1
ATOM 2004 N N . TYR A 1 248 ? 19.176 7.605 -22.134 1.00 73.06 248 TYR A N 1
ATOM 2005 C CA . TYR A 1 248 ? 20.302 8.172 -21.412 1.00 73.06 248 TYR A CA 1
ATOM 2006 C C . TYR A 1 248 ? 21.535 7.255 -21.460 1.00 73.06 248 TYR A C 1
ATOM 2008 O O . TYR A 1 248 ? 22.639 7.728 -21.716 1.00 73.06 248 TYR A O 1
ATOM 2016 N N . LEU A 1 249 ? 21.349 5.938 -21.315 1.00 76.25 249 LEU A N 1
ATOM 2017 C CA . LEU A 1 249 ? 22.405 4.934 -21.500 1.00 76.25 249 LEU A CA 1
ATOM 2018 C C . LEU A 1 249 ? 22.983 4.964 -22.927 1.00 76.25 249 LEU A C 1
ATOM 2020 O O . LEU A 1 249 ? 24.194 4.812 -23.090 1.00 76.25 249 LEU A O 1
ATOM 2024 N N . SER A 1 250 ? 22.151 5.289 -23.924 1.00 71.19 250 SER A N 1
ATOM 2025 C CA . SER A 1 250 ? 22.543 5.359 -25.343 1.00 71.19 250 SER A CA 1
ATOM 2026 C C . SER A 1 250 ? 23.546 6.442 -25.690 1.00 71.19 250 SER A C 1
ATOM 2028 O O . SER A 1 250 ? 24.173 6.400 -26.742 1.00 71.19 250 SER A O 1
ATOM 2030 N N . LEU A 1 251 ? 23.718 7.411 -24.796 1.00 69.38 251 LEU A N 1
ATOM 2031 C CA . LEU A 1 251 ? 24.686 8.488 -24.960 1.00 69.38 251 LEU A CA 1
ATOM 2032 C C . LEU A 1 251 ? 26.108 8.032 -24.585 1.00 69.38 251 LEU A C 1
ATOM 2034 O O . LEU A 1 251 ? 27.054 8.789 -24.776 1.00 69.38 251 LEU A O 1
ATOM 2038 N N . PHE A 1 252 ? 26.263 6.811 -24.052 1.00 69.12 252 PHE A N 1
ATOM 2039 C CA . PHE A 1 252 ? 27.513 6.298 -23.483 1.00 69.12 252 PHE A CA 1
ATOM 2040 C C . PHE A 1 252 ? 27.845 4.870 -23.945 1.00 69.12 252 PHE A C 1
ATOM 2042 O O . PHE A 1 252 ? 28.376 4.072 -23.170 1.00 69.12 252 PHE A O 1
ATOM 2049 N N . THR A 1 253 ? 27.577 4.563 -25.219 1.00 66.62 253 THR A N 1
ATOM 2050 C CA . THR A 1 253 ? 27.845 3.257 -25.857 1.00 66.62 253 THR A CA 1
ATOM 2051 C C . THR A 1 253 ? 29.307 2.810 -25.799 1.00 66.62 253 THR A C 1
ATOM 2053 O O . THR A 1 253 ? 29.594 1.623 -25.936 1.00 66.62 253 THR A O 1
ATOM 2056 N N . ASP A 1 254 ? 30.229 3.739 -25.549 1.00 67.69 254 ASP A N 1
ATOM 2057 C CA . ASP A 1 254 ? 31.674 3.512 -25.637 1.00 67.69 254 ASP A CA 1
ATOM 2058 C C . ASP A 1 254 ? 32.240 2.656 -24.488 1.00 67.69 254 ASP A C 1
ATOM 2060 O O . ASP A 1 254 ? 33.367 2.169 -24.568 1.00 67.69 254 ASP A O 1
ATOM 2064 N N . SER A 1 255 ? 31.506 2.473 -23.380 1.00 79.50 255 SER A N 1
ATOM 2065 C CA . SER A 1 255 ? 31.979 1.655 -22.255 1.00 79.50 255 SER A CA 1
ATOM 2066 C C . SER A 1 255 ? 30.850 1.095 -21.391 1.00 79.50 255 SER A C 1
ATOM 2068 O O . SER A 1 255 ? 30.177 1.832 -20.668 1.00 79.50 255 SER A O 1
ATOM 2070 N N . ARG A 1 256 ? 30.748 -0.241 -21.329 1.00 81.56 256 ARG A N 1
ATOM 2071 C CA . ARG A 1 256 ? 29.814 -0.955 -20.433 1.00 81.56 256 ARG A CA 1
ATOM 2072 C C . ARG A 1 256 ? 29.973 -0.556 -18.963 1.00 81.56 256 ARG A C 1
ATOM 2074 O O . ARG A 1 256 ? 28.983 -0.449 -18.249 1.00 81.56 256 ARG A O 1
ATOM 2081 N N . LYS A 1 257 ? 31.206 -0.280 -18.513 1.00 83.88 257 LYS A N 1
ATOM 2082 C CA . LYS A 1 257 ? 31.475 0.191 -17.141 1.00 83.88 257 LYS A CA 1
ATOM 2083 C C . LYS A 1 257 ? 30.828 1.553 -16.879 1.00 83.88 257 LYS A C 1
ATOM 2085 O O . LYS A 1 257 ? 30.233 1.746 -15.824 1.00 83.88 257 LYS A O 1
ATOM 2090 N N . ARG A 1 258 ? 30.906 2.482 -17.841 1.00 81.62 258 ARG A N 1
ATOM 2091 C CA . ARG A 1 258 ? 30.261 3.801 -17.730 1.00 81.62 258 ARG A CA 1
ATOM 2092 C C . ARG A 1 258 ? 28.741 3.683 -17.766 1.00 81.62 258 ARG A C 1
ATOM 2094 O O . ARG A 1 258 ? 28.086 4.339 -16.968 1.00 81.62 258 ARG A O 1
ATOM 2101 N N . MET A 1 259 ? 28.190 2.811 -18.611 1.00 84.31 259 MET A N 1
ATOM 2102 C CA . MET A 1 259 ? 26.747 2.546 -18.649 1.00 84.31 259 MET A CA 1
ATOM 2103 C C . MET A 1 259 ? 26.228 1.963 -17.324 1.00 84.31 259 MET A C 1
ATOM 2105 O O . MET A 1 259 ? 25.209 2.425 -16.819 1.00 84.31 259 MET A O 1
ATOM 2109 N N . LEU A 1 260 ? 26.945 1.004 -16.725 1.00 88.19 260 LEU A N 1
ATOM 2110 C CA . LEU A 1 260 ? 26.591 0.431 -15.419 1.00 88.19 260 LEU A CA 1
ATOM 2111 C C . LEU A 1 260 ? 26.624 1.477 -14.302 1.00 88.19 260 LEU A C 1
ATOM 2113 O O . LEU A 1 260 ? 25.689 1.551 -13.509 1.00 88.19 260 LEU A O 1
ATOM 2117 N N . LEU A 1 261 ? 27.666 2.313 -14.252 1.00 87.44 261 LEU A N 1
ATOM 2118 C CA . LEU A 1 261 ? 27.730 3.394 -13.268 1.00 87.44 261 LEU A CA 1
ATOM 2119 C C . LEU A 1 261 ? 26.576 4.382 -13.468 1.00 87.44 261 LEU A C 1
ATOM 2121 O O . LEU A 1 261 ? 25.889 4.728 -12.516 1.00 87.44 261 LEU A O 1
ATOM 2125 N N . THR A 1 262 ? 26.303 4.782 -14.708 1.00 86.19 262 THR A N 1
ATOM 2126 C CA . THR A 1 262 ? 25.171 5.649 -15.044 1.00 86.19 262 THR A CA 1
ATOM 2127 C C . THR A 1 262 ? 23.829 5.059 -14.599 1.00 86.19 262 THR A C 1
ATOM 2129 O O . THR A 1 262 ? 23.026 5.777 -14.005 1.00 86.19 262 THR A O 1
ATOM 2132 N N . LEU A 1 263 ? 23.600 3.759 -14.823 1.00 90.44 263 LEU A N 1
ATOM 2133 C CA . LEU A 1 263 ? 22.412 3.045 -14.344 1.00 90.44 263 LEU A CA 1
ATOM 2134 C C . LEU A 1 263 ? 22.297 3.107 -12.815 1.00 90.44 263 LEU A C 1
ATOM 2136 O O . LEU A 1 263 ? 21.225 3.415 -12.303 1.00 90.44 263 LEU A O 1
ATOM 2140 N N . LEU A 1 264 ? 23.392 2.858 -12.090 1.00 92.38 264 LEU A N 1
ATOM 2141 C CA . LEU A 1 264 ? 23.409 2.898 -10.625 1.00 92.38 264 LEU A CA 1
ATOM 2142 C C . LEU A 1 264 ? 23.133 4.299 -10.074 1.00 92.38 264 LEU A C 1
ATOM 2144 O O . LEU A 1 264 ? 22.348 4.438 -9.143 1.00 92.38 264 LEU A O 1
ATOM 2148 N N . PHE A 1 265 ? 23.730 5.342 -10.654 1.00 91.56 265 PHE A N 1
ATOM 2149 C CA . PHE A 1 265 ? 23.470 6.720 -10.230 1.00 91.56 265 PHE A CA 1
ATOM 2150 C C . PHE A 1 265 ? 22.030 7.141 -10.527 1.00 91.56 265 PHE A C 1
ATOM 2152 O O . PHE A 1 265 ? 21.388 7.741 -9.667 1.00 91.56 265 PHE A O 1
ATOM 2159 N N . TYR A 1 266 ? 21.497 6.779 -11.697 1.00 89.69 266 TYR A N 1
ATOM 2160 C CA . TYR A 1 266 ? 20.093 7.008 -12.035 1.00 89.69 266 TYR A CA 1
ATOM 2161 C C . TYR A 1 266 ? 19.155 6.311 -11.042 1.00 89.69 266 TYR A C 1
ATOM 2163 O O . TYR A 1 266 ? 18.283 6.951 -10.458 1.00 89.69 266 TYR A O 1
ATOM 2171 N N . ALA A 1 267 ? 19.380 5.019 -10.794 1.00 92.44 267 ALA A N 1
ATOM 2172 C CA . ALA A 1 267 ? 18.620 4.225 -9.834 1.00 92.44 267 ALA A CA 1
ATOM 2173 C C . ALA A 1 267 ? 18.744 4.773 -8.400 1.00 92.44 267 ALA A C 1
ATOM 2175 O O . ALA A 1 267 ? 17.767 4.783 -7.658 1.00 92.44 267 ALA A O 1
ATOM 2176 N N . GLY A 1 268 ? 19.912 5.303 -8.028 1.00 93.94 268 GLY A N 1
ATOM 2177 C CA . GLY A 1 268 ? 20.123 6.003 -6.763 1.00 93.94 268 GLY A CA 1
ATOM 2178 C C . GLY A 1 268 ? 19.270 7.268 -6.637 1.00 93.94 268 GLY A C 1
ATOM 2179 O O . GLY A 1 268 ? 18.705 7.513 -5.577 1.00 93.94 268 GLY A O 1
ATOM 2180 N N . GLY A 1 269 ? 19.119 8.039 -7.717 1.00 92.00 269 GLY A N 1
ATOM 2181 C CA . GLY A 1 269 ? 18.237 9.210 -7.750 1.00 92.00 269 GLY A CA 1
ATOM 2182 C C . GLY A 1 269 ? 16.771 8.845 -7.524 1.00 92.00 269 GLY A C 1
ATOM 2183 O O . GLY A 1 269 ? 16.099 9.472 -6.705 1.00 92.00 269 GLY A O 1
ATOM 2184 N N . VAL A 1 270 ? 16.311 7.786 -8.199 1.00 91.38 270 VAL A N 1
ATOM 2185 C CA . VAL A 1 270 ? 14.969 7.207 -8.020 1.00 91.38 270 VAL A CA 1
ATOM 2186 C C . VAL A 1 270 ? 14.762 6.771 -6.566 1.00 91.38 270 VAL A C 1
ATOM 2188 O O . VAL A 1 270 ? 13.798 7.182 -5.922 1.00 91.38 270 VAL A O 1
ATOM 2191 N N . LEU A 1 271 ? 15.704 5.991 -6.027 1.00 93.88 271 LEU A N 1
ATOM 2192 C CA . LEU A 1 271 ? 15.656 5.464 -4.665 1.00 93.88 271 LEU A CA 1
ATOM 2193 C C . LEU A 1 271 ? 15.590 6.581 -3.616 1.00 93.88 271 LEU A C 1
ATOM 2195 O O . LEU A 1 271 ? 14.756 6.536 -2.715 1.00 93.88 271 LEU A O 1
ATOM 2199 N N . VAL A 1 272 ? 16.451 7.597 -3.737 1.00 95.12 272 VAL A N 1
ATOM 2200 C CA . VAL A 1 272 ? 16.481 8.734 -2.808 1.00 95.12 272 VAL A CA 1
ATOM 2201 C C . VAL A 1 272 ? 15.176 9.519 -2.874 1.00 95.12 272 VAL A C 1
ATOM 2203 O O . VAL A 1 272 ? 14.625 9.857 -1.827 1.00 95.12 272 VAL A O 1
ATOM 2206 N N . PHE A 1 273 ? 14.657 9.785 -4.077 1.00 93.75 273 PHE A N 1
ATOM 2207 C CA . PHE A 1 273 ? 13.394 10.500 -4.228 1.00 93.75 273 PHE A CA 1
ATOM 2208 C C . PHE A 1 273 ? 12.240 9.755 -3.548 1.00 93.75 273 PHE A C 1
ATOM 2210 O O . PHE A 1 273 ? 11.571 10.327 -2.686 1.00 93.75 273 PHE A O 1
ATOM 2217 N N . TYR A 1 274 ? 12.019 8.482 -3.895 1.00 91.50 274 TYR A N 1
ATOM 2218 C CA . TYR A 1 274 ? 10.900 7.718 -3.343 1.00 91.50 274 TYR A CA 1
ATOM 2219 C C . TYR A 1 274 ? 11.041 7.511 -1.838 1.00 91.50 274 TYR A C 1
ATOM 2221 O O . TYR A 1 274 ? 10.048 7.639 -1.120 1.00 91.50 274 TYR A O 1
ATOM 2229 N N . PHE A 1 275 ? 12.253 7.282 -1.330 1.00 93.81 275 PHE A N 1
ATOM 2230 C CA . PHE A 1 275 ? 12.483 7.180 0.107 1.00 93.81 275 PHE A CA 1
ATOM 2231 C C . PHE A 1 275 ? 12.125 8.485 0.836 1.00 93.81 275 PHE A C 1
ATOM 2233 O O . PHE A 1 275 ? 11.348 8.453 1.792 1.00 93.81 275 PHE A O 1
ATOM 2240 N N . LEU A 1 276 ? 12.607 9.642 0.361 1.00 94.81 276 LEU A N 1
ATOM 2241 C CA . LEU A 1 276 ? 12.280 10.949 0.948 1.00 94.81 276 LEU A CA 1
ATOM 2242 C C . LEU A 1 276 ? 10.782 11.263 0.857 1.00 94.81 276 LEU A C 1
ATOM 2244 O O . LEU A 1 276 ? 10.186 11.700 1.843 1.00 94.81 276 LEU A O 1
ATOM 2248 N N . ALA A 1 277 ? 10.162 10.996 -0.294 1.00 90.44 277 ALA A N 1
ATOM 2249 C CA . ALA A 1 277 ? 8.725 11.147 -0.479 1.00 90.44 277 ALA A CA 1
ATOM 2250 C C . ALA A 1 277 ? 7.946 10.250 0.491 1.00 90.44 277 ALA A C 1
ATOM 2252 O O . ALA A 1 277 ? 7.001 10.708 1.124 1.00 90.44 277 ALA A O 1
ATOM 2253 N N . GLY A 1 278 ? 8.375 9.000 0.670 1.00 90.50 278 GLY A N 1
ATOM 2254 C CA . GLY A 1 278 ? 7.770 8.047 1.595 1.00 90.50 278 GLY A CA 1
ATOM 2255 C C . GLY A 1 278 ? 7.854 8.503 3.049 1.00 90.50 278 GLY A C 1
ATOM 2256 O O . GLY A 1 278 ? 6.845 8.483 3.750 1.00 90.50 278 GLY A O 1
ATOM 2257 N N . ILE A 1 279 ? 9.015 8.997 3.490 1.00 91.69 279 ILE A N 1
ATOM 2258 C CA . ILE A 1 279 ? 9.181 9.593 4.824 1.00 91.69 279 ILE A CA 1
ATOM 2259 C C . ILE A 1 279 ? 8.282 10.827 4.993 1.00 91.69 279 ILE A C 1
ATOM 2261 O O . ILE A 1 279 ? 7.602 10.953 6.013 1.00 91.69 279 ILE A O 1
ATOM 2265 N N . GLY A 1 280 ? 8.227 11.709 3.989 1.00 89.19 280 GLY A N 1
ATOM 2266 C CA . GLY A 1 280 ? 7.358 12.888 3.997 1.00 89.19 280 GLY A CA 1
ATOM 2267 C C . GLY A 1 280 ? 5.875 12.523 4.098 1.00 89.19 280 GLY A C 1
ATOM 2268 O O . GLY A 1 280 ? 5.167 13.036 4.963 1.00 89.19 280 GLY A O 1
ATOM 2269 N N . ILE A 1 281 ? 5.420 11.573 3.276 1.00 84.81 281 ILE A N 1
ATOM 2270 C CA . ILE A 1 281 ? 4.053 11.039 3.294 1.00 84.81 281 ILE A CA 1
ATOM 2271 C C . ILE A 1 281 ? 3.752 10.388 4.646 1.00 84.81 281 ILE A C 1
ATOM 2273 O O . ILE A 1 281 ? 2.694 10.644 5.210 1.00 84.81 281 ILE A O 1
ATOM 2277 N N . MET A 1 282 ? 4.670 9.597 5.209 1.00 83.25 282 MET A N 1
ATOM 2278 C CA . MET A 1 282 ? 4.501 9.011 6.542 1.00 83.25 282 MET A CA 1
ATOM 2279 C C . MET A 1 282 ? 4.335 10.078 7.627 1.00 83.25 282 MET A C 1
ATOM 2281 O O . MET A 1 282 ? 3.482 9.926 8.501 1.00 83.25 282 MET A O 1
ATOM 2285 N N . GLY A 1 283 ? 5.128 11.153 7.572 1.00 82.06 283 GLY A N 1
ATOM 2286 C CA . GLY A 1 283 ? 5.013 12.290 8.486 1.00 82.06 283 GLY A CA 1
ATOM 2287 C C . GLY A 1 283 ? 3.654 12.978 8.375 1.00 82.06 283 GLY A C 1
ATOM 2288 O O . GLY A 1 283 ? 2.964 13.142 9.378 1.00 82.06 283 GLY A O 1
ATOM 2289 N N . ILE A 1 284 ? 3.233 13.287 7.145 1.00 77.19 284 ILE A N 1
ATOM 2290 C CA . ILE A 1 284 ? 1.919 13.865 6.838 1.00 77.19 284 ILE A CA 1
ATOM 2291 C C . ILE A 1 284 ? 0.806 12.945 7.367 1.00 77.19 284 ILE A C 1
ATOM 2293 O O . ILE A 1 284 ? -0.018 13.371 8.172 1.00 77.19 284 ILE A O 1
ATOM 2297 N N . LEU A 1 285 ? 0.797 11.665 6.990 1.00 69.31 285 LEU A N 1
ATOM 2298 C CA . LEU A 1 285 ? -0.257 10.720 7.372 1.00 69.31 285 LEU A CA 1
ATOM 2299 C C . LEU A 1 285 ? -0.375 10.545 8.891 1.00 69.31 285 LEU A C 1
ATOM 2301 O O . LEU A 1 285 ? -1.495 10.549 9.400 1.00 69.31 285 LEU A O 1
ATOM 2305 N N . LYS A 1 286 ? 0.746 10.481 9.623 1.00 68.50 286 LYS A N 1
ATOM 2306 C CA . LYS A 1 286 ? 0.742 10.451 11.098 1.00 68.50 286 LYS A CA 1
ATOM 2307 C C . LYS A 1 286 ? 0.132 11.716 11.709 1.00 68.50 286 LYS A C 1
ATOM 2309 O O . LYS A 1 286 ? -0.579 11.630 12.705 1.00 68.50 286 LYS A O 1
ATOM 2314 N N . SER A 1 287 ? 0.373 12.887 11.119 1.00 64.69 287 SER A N 1
ATOM 2315 C CA . SER A 1 287 ? -0.221 14.150 11.579 1.00 64.69 287 SER A CA 1
ATOM 2316 C C . SER A 1 287 ? -1.721 14.262 11.266 1.00 64.69 287 SER A C 1
ATOM 2318 O O . SER A 1 287 ? -2.448 14.920 12.010 1.00 64.69 287 SER A O 1
ATOM 2320 N N . PHE A 1 288 ? -2.205 13.602 10.206 1.00 57.94 288 PHE A N 1
ATOM 2321 C CA . PHE A 1 288 ? -3.594 13.693 9.732 1.00 57.94 288 PHE A CA 1
ATOM 2322 C C . PHE A 1 288 ? -4.526 12.557 10.197 1.00 57.94 288 PHE A C 1
ATOM 2324 O O . PHE A 1 288 ? -5.711 12.578 9.852 1.00 57.94 288 PHE A O 1
ATOM 2331 N N . GLU A 1 289 ? -4.072 11.607 11.026 1.00 48.91 289 GLU A N 1
ATOM 2332 C CA . GLU A 1 289 ? -4.923 10.510 11.533 1.00 48.91 289 GLU A CA 1
ATOM 2333 C C . GLU A 1 289 ? -6.202 10.992 12.246 1.00 48.91 289 GLU A C 1
ATOM 2335 O O . GLU A 1 289 ? -7.205 10.281 12.238 1.00 48.91 289 GLU A O 1
ATOM 2340 N N . LYS A 1 290 ? -6.217 12.226 12.772 1.00 45.84 290 LYS A N 1
ATOM 2341 C CA . LYS A 1 290 ? -7.356 12.810 13.504 1.00 45.84 290 LYS A CA 1
ATOM 2342 C C . LYS A 1 290 ? -8.320 13.665 12.667 1.00 45.84 290 LYS A C 1
ATOM 2344 O O . LYS A 1 290 ? -9.328 14.114 13.205 1.00 45.84 290 LYS A O 1
ATOM 2349 N N . MET A 1 291 ? -8.053 13.919 11.380 1.00 51.72 291 MET A N 1
ATOM 2350 C CA . MET A 1 291 ? -8.854 14.854 10.569 1.00 51.72 291 MET A CA 1
ATOM 2351 C C . MET A 1 291 ? -9.490 14.170 9.350 1.00 51.72 291 MET A C 1
ATOM 2353 O O . MET A 1 291 ? -8.900 14.119 8.272 1.00 51.72 291 MET A O 1
ATOM 2357 N N . GLN A 1 292 ? -10.735 13.698 9.492 1.00 52.16 292 GLN A N 1
ATOM 2358 C CA . GLN A 1 292 ? -11.494 13.047 8.408 1.00 52.16 292 GLN A CA 1
ATOM 2359 C C . GLN A 1 292 ? -11.573 13.893 7.119 1.00 52.16 292 GLN A C 1
ATOM 2361 O O . GLN A 1 292 ? -11.416 13.359 6.022 1.00 52.16 292 GLN A O 1
ATOM 2366 N N . LYS A 1 293 ? -11.719 15.222 7.235 1.00 57.75 293 LYS A N 1
ATOM 2367 C CA . LYS A 1 293 ? -11.807 16.141 6.082 1.00 57.75 293 LYS A CA 1
ATOM 2368 C C . LYS A 1 293 ? -10.549 16.140 5.205 1.00 57.75 293 LYS A C 1
ATOM 2370 O O . LYS A 1 293 ? -10.657 16.210 3.985 1.00 57.75 293 LYS A O 1
ATOM 2375 N N . ALA A 1 294 ? -9.365 16.014 5.808 1.00 56.50 294 ALA A N 1
ATOM 2376 C CA . ALA A 1 294 ? -8.103 15.976 5.068 1.00 56.50 294 ALA A CA 1
ATOM 2377 C C . ALA A 1 294 ? -7.958 14.678 4.257 1.00 56.50 294 ALA A C 1
ATOM 2379 O O . ALA A 1 294 ? -7.440 14.689 3.145 1.00 56.50 294 ALA A O 1
ATOM 2380 N N . ARG A 1 295 ? -8.477 13.560 4.781 1.00 55.69 295 ARG A N 1
ATOM 2381 C CA . ARG A 1 295 ? -8.422 12.251 4.119 1.00 55.69 295 ARG A CA 1
ATOM 2382 C C . ARG A 1 295 ? -9.295 12.209 2.862 1.00 55.69 295 ARG A C 1
ATOM 2384 O O . ARG A 1 295 ? -8.838 11.739 1.825 1.00 55.69 295 ARG A O 1
ATOM 2391 N N . VAL A 1 296 ? -10.518 12.736 2.947 1.00 64.56 296 VAL A N 1
ATOM 2392 C CA . VAL A 1 296 ? -11.429 12.866 1.796 1.00 64.56 296 VAL A CA 1
ATOM 2393 C C . VAL A 1 296 ? -10.845 13.826 0.759 1.00 64.56 296 VAL A C 1
ATOM 2395 O O . VAL A 1 296 ? -10.811 13.499 -0.423 1.00 64.56 296 VAL A O 1
ATOM 2398 N N . PHE A 1 297 ? -10.287 14.960 1.198 1.00 73.94 297 PHE A N 1
ATOM 2399 C CA . PHE A 1 297 ? -9.624 15.913 0.305 1.00 73.94 297 PHE A CA 1
ATOM 2400 C C . PHE A 1 297 ? -8.472 15.275 -0.484 1.00 73.94 297 PHE A C 1
ATOM 2402 O O . PHE A 1 297 ? -8.426 15.403 -1.704 1.00 73.94 297 PHE A O 1
ATOM 2409 N N . ILE A 1 298 ? -7.585 14.524 0.180 1.00 64.06 298 ILE A N 1
ATOM 2410 C CA . ILE A 1 298 ? -6.483 13.816 -0.489 1.00 64.06 298 ILE A CA 1
ATOM 2411 C C . ILE A 1 298 ? -7.017 12.817 -1.524 1.00 64.06 298 ILE A C 1
ATOM 2413 O O . ILE A 1 298 ? -6.510 12.781 -2.641 1.00 64.06 298 ILE A O 1
ATOM 2417 N N . LYS A 1 299 ? -8.060 12.040 -1.200 1.00 62.25 299 LYS A N 1
ATOM 2418 C CA . LYS A 1 299 ? -8.648 11.090 -2.159 1.00 62.25 299 LYS A CA 1
ATOM 2419 C C . LYS A 1 299 ? -9.265 11.790 -3.373 1.00 62.25 299 LYS A C 1
ATOM 2421 O O . LYS A 1 299 ? -9.055 11.327 -4.487 1.00 62.25 299 LYS A O 1
ATOM 2426 N N . ILE A 1 300 ? -9.972 12.906 -3.172 1.00 76.38 300 ILE A N 1
ATOM 2427 C CA . ILE A 1 300 ? -10.532 13.720 -4.265 1.00 76.38 300 ILE A CA 1
ATOM 2428 C C . ILE A 1 300 ? -9.415 14.233 -5.174 1.00 76.38 300 ILE A C 1
ATOM 2430 O O . ILE A 1 300 ? -9.524 14.135 -6.394 1.00 76.38 300 ILE A O 1
ATOM 2434 N N . VAL A 1 301 ? -8.329 14.742 -4.586 1.00 74.81 301 VAL A N 1
ATOM 2435 C CA . VAL A 1 301 ? -7.163 15.215 -5.338 1.00 74.81 301 VAL A CA 1
ATOM 2436 C C . VAL A 1 301 ? -6.559 14.076 -6.162 1.00 74.81 301 VAL A C 1
ATOM 2438 O O . VAL A 1 301 ? -6.351 14.252 -7.359 1.00 74.81 301 VAL A O 1
ATOM 2441 N N . ILE A 1 302 ? -6.344 12.901 -5.561 1.00 64.31 302 ILE A N 1
ATOM 2442 C CA . ILE A 1 302 ? -5.825 11.722 -6.270 1.00 64.31 302 ILE A CA 1
ATOM 2443 C C . ILE A 1 302 ? -6.766 11.338 -7.415 1.00 64.31 302 ILE A C 1
ATOM 2445 O O . ILE A 1 302 ? -6.313 11.294 -8.550 1.00 64.31 302 ILE A O 1
ATOM 2449 N N . ALA A 1 303 ? -8.068 11.165 -7.165 1.00 72.38 303 ALA A N 1
ATOM 2450 C CA . ALA A 1 303 ? -9.034 10.800 -8.204 1.00 72.38 303 ALA A CA 1
ATOM 2451 C C . ALA A 1 303 ? -9.072 11.805 -9.365 1.00 72.38 303 ALA A C 1
ATOM 2453 O O . ALA A 1 303 ? -9.143 11.404 -10.527 1.00 72.38 303 ALA A O 1
ATOM 2454 N N . ALA A 1 304 ? -8.991 13.105 -9.071 1.00 79.50 304 ALA A N 1
ATOM 2455 C CA . ALA A 1 304 ? -8.926 14.141 -10.095 1.00 79.50 304 ALA A CA 1
ATOM 2456 C C . ALA A 1 304 ? -7.662 14.004 -10.962 1.00 79.50 304 ALA A C 1
ATOM 2458 O O . ALA A 1 304 ? -7.749 14.076 -12.191 1.00 79.50 304 ALA A O 1
ATOM 2459 N N . PHE A 1 305 ? -6.502 13.751 -10.345 1.00 68.69 305 PHE A N 1
ATOM 2460 C CA . PHE A 1 305 ? -5.264 13.481 -11.076 1.00 68.69 305 PHE A CA 1
ATOM 2461 C C . PHE A 1 305 ? -5.359 12.187 -11.894 1.00 68.69 305 PHE A C 1
ATOM 2463 O O . PHE A 1 305 ? -5.088 12.226 -13.094 1.00 68.69 305 PHE A O 1
ATOM 2470 N N . THR A 1 306 ? -5.808 11.075 -11.310 1.00 66.50 306 THR A N 1
ATOM 2471 C CA . THR A 1 306 ? -5.985 9.786 -12.000 1.00 66.50 306 THR A CA 1
ATOM 2472 C C . THR A 1 306 ? -6.838 9.931 -13.257 1.00 66.50 306 THR A C 1
ATOM 2474 O O . THR A 1 306 ? -6.456 9.467 -14.335 1.00 66.50 306 THR A O 1
ATOM 2477 N N . LEU A 1 307 ? -7.975 10.628 -13.147 1.00 84.31 307 LEU A N 1
ATOM 2478 C CA . LEU A 1 307 ? -8.869 10.882 -14.272 1.00 84.31 307 LEU A CA 1
ATOM 2479 C C . LEU A 1 307 ? -8.182 11.715 -15.356 1.00 84.31 307 LEU A C 1
ATOM 2481 O O . LEU A 1 307 ? -8.240 11.364 -16.537 1.00 84.31 307 LEU A O 1
ATOM 2485 N N . ALA A 1 308 ? -7.490 12.789 -14.965 1.00 77.12 308 ALA A N 1
ATOM 2486 C CA . ALA A 1 308 ? -6.745 13.622 -15.900 1.00 77.12 308 ALA A CA 1
ATOM 2487 C C . ALA A 1 308 ? -5.683 12.803 -16.658 1.00 77.12 308 ALA A C 1
ATOM 2489 O O . ALA A 1 308 ? -5.617 12.862 -17.888 1.00 77.12 308 ALA A O 1
ATOM 2490 N N . PHE A 1 309 ? -4.898 11.976 -15.961 1.00 69.19 309 PHE A N 1
ATOM 2491 C CA . PHE A 1 309 ? -3.896 11.107 -16.584 1.00 69.19 309 PHE A CA 1
ATOM 2492 C C . PHE A 1 309 ? -4.517 10.019 -17.467 1.00 69.19 309 PHE A C 1
ATOM 2494 O O . PHE A 1 309 ? -3.967 9.721 -18.532 1.00 69.19 309 PHE A O 1
ATOM 2501 N N . SER A 1 310 ? -5.662 9.450 -17.086 1.00 79.00 310 SER A N 1
ATOM 2502 C CA . SER A 1 310 ? -6.401 8.493 -17.918 1.00 79.00 310 SER A CA 1
ATOM 2503 C C . SER A 1 310 ? -6.814 9.130 -19.252 1.00 79.00 310 SER A C 1
ATOM 2505 O O . SER A 1 310 ? -6.458 8.619 -20.319 1.00 79.00 310 SER A O 1
ATOM 2507 N N . ILE A 1 311 ? -7.447 10.310 -19.214 1.00 84.31 311 ILE A N 1
ATOM 2508 C CA . ILE A 1 311 ? -7.857 11.066 -20.411 1.00 84.31 311 ILE A CA 1
ATOM 2509 C C . ILE A 1 311 ? -6.647 11.389 -21.298 1.00 84.31 311 ILE A C 1
ATOM 2511 O O . ILE A 1 311 ? -6.686 11.195 -22.517 1.00 84.31 311 ILE A O 1
ATOM 2515 N N . LEU A 1 312 ? -5.544 11.846 -20.699 1.00 78.12 312 LEU A N 1
ATOM 2516 C CA . LEU A 1 312 ? -4.317 12.150 -21.432 1.00 78.12 312 LEU A CA 1
ATOM 2517 C C . LEU A 1 312 ? -3.709 10.906 -22.103 1.00 78.12 312 LEU A C 1
ATOM 2519 O O . LEU A 1 312 ? -3.232 11.007 -23.234 1.00 78.12 312 LEU A O 1
ATOM 2523 N N . ASN A 1 313 ? -3.765 9.731 -21.468 1.00 76.50 313 ASN A N 1
ATOM 2524 C CA . ASN A 1 313 ? -3.301 8.477 -22.069 1.00 76.50 313 ASN A CA 1
ATOM 2525 C C . ASN A 1 313 ? -4.188 8.028 -23.238 1.00 76.50 313 ASN A C 1
ATOM 2527 O O . ASN A 1 313 ? -3.654 7.611 -24.266 1.00 76.50 313 ASN A O 1
ATOM 2531 N N . PHE A 1 314 ? -5.514 8.186 -23.151 1.00 83.62 314 PHE A N 1
ATOM 2532 C CA . PHE A 1 314 ? -6.410 7.930 -24.287 1.00 83.62 314 PHE A CA 1
ATOM 2533 C C . PHE A 1 314 ? -6.177 8.901 -25.450 1.00 83.62 314 PHE A C 1
ATOM 2535 O O . PHE A 1 314 ? -6.211 8.501 -26.618 1.00 83.62 314 PHE A O 1
ATOM 2542 N N . ARG A 1 315 ? -5.887 10.174 -25.158 1.00 82.75 315 ARG A N 1
ATOM 2543 C CA . ARG A 1 315 ? -5.521 11.159 -26.184 1.00 82.75 315 ARG A CA 1
ATOM 2544 C C . ARG A 1 315 ? -4.208 10.789 -26.872 1.00 82.75 315 ARG A C 1
ATOM 2546 O O . ARG A 1 315 ? -4.106 10.844 -28.097 1.00 82.75 315 ARG A O 1
ATOM 2553 N N . ASP A 1 316 ? -3.219 10.372 -26.093 1.00 79.06 316 ASP 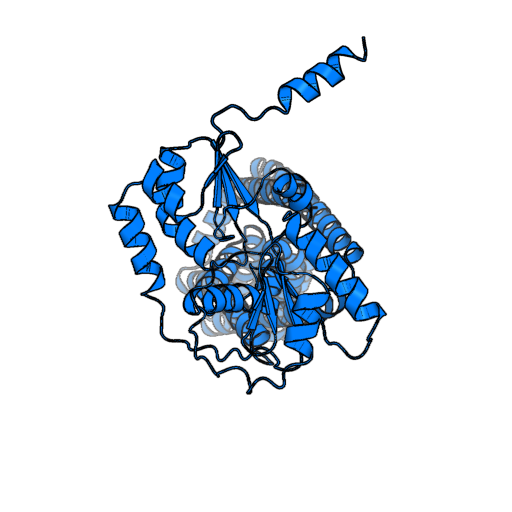A N 1
ATOM 2554 C CA . ASP A 1 316 ? -1.920 9.952 -26.607 1.00 79.06 316 ASP A CA 1
ATOM 2555 C C . ASP A 1 316 ? -1.977 8.610 -27.339 1.00 79.06 316 ASP A C 1
ATOM 2557 O O . ASP A 1 316 ? -1.234 8.429 -28.298 1.00 79.06 316 ASP A O 1
ATOM 2561 N N . TYR A 1 317 ? -2.895 7.708 -26.978 1.00 82.44 317 TYR A N 1
ATOM 2562 C CA . TYR A 1 317 ? -3.188 6.499 -27.750 1.00 82.44 317 TYR A CA 1
ATOM 2563 C C . TYR A 1 317 ? -3.601 6.837 -29.186 1.00 82.44 317 TYR A C 1
ATOM 2565 O O . TYR A 1 317 ? -3.027 6.289 -30.128 1.00 82.44 317 TYR A O 1
ATOM 2573 N N . HIS A 1 318 ? -4.546 7.765 -29.369 1.00 85.62 318 HIS A N 1
ATOM 2574 C CA . HIS A 1 318 ? -4.999 8.172 -30.702 1.00 85.62 318 HIS A CA 1
ATOM 2575 C C . HIS A 1 318 ? -3.861 8.796 -31.520 1.00 85.62 318 HIS A C 1
ATOM 2577 O O . HIS A 1 318 ? -3.671 8.449 -32.686 1.00 85.62 318 HIS A O 1
ATOM 2583 N N . LYS A 1 319 ? -3.042 9.648 -30.892 1.00 81.31 319 LYS A N 1
ATOM 2584 C CA . LYS A 1 319 ? -1.866 10.261 -31.531 1.00 81.31 319 LYS A CA 1
ATOM 2585 C C . LYS A 1 319 ? -0.784 9.233 -31.882 1.00 81.31 319 LYS A C 1
ATOM 2587 O O . LYS A 1 319 ? -0.238 9.273 -32.982 1.00 81.31 319 LYS A O 1
ATOM 2592 N N . ALA A 1 320 ? -0.514 8.277 -30.993 1.00 78.12 320 ALA A N 1
ATOM 2593 C CA . ALA A 1 320 ? 0.430 7.185 -31.223 1.00 78.12 320 ALA A CA 1
ATOM 2594 C C . AL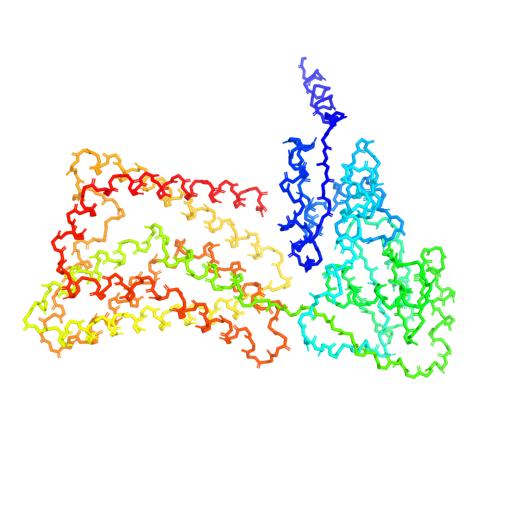A A 1 320 ? -0.038 6.239 -32.339 1.00 78.12 320 ALA A C 1
ATOM 2596 O O . ALA A 1 320 ? 0.771 5.817 -33.162 1.00 78.12 320 ALA A O 1
ATOM 2597 N N . LYS A 1 321 ? -1.342 5.937 -32.405 1.00 83.06 321 LYS A N 1
ATOM 2598 C CA . LYS A 1 321 ? -1.948 5.134 -33.479 1.00 83.06 321 LYS A CA 1
ATOM 2599 C C . LYS A 1 321 ? -1.856 5.835 -34.839 1.00 83.06 321 LYS A C 1
ATOM 2601 O O . LYS A 1 321 ? -1.663 5.165 -35.845 1.00 83.06 321 LYS A O 1
ATOM 2606 N N . ALA A 1 322 ? -1.927 7.167 -34.858 1.00 81.56 322 ALA A N 1
ATOM 2607 C CA . ALA A 1 322 ? -1.749 7.993 -36.053 1.00 81.56 322 ALA A CA 1
ATOM 2608 C C . ALA A 1 322 ? -0.272 8.220 -36.450 1.00 81.56 322 ALA A C 1
ATOM 2610 O O . ALA A 1 322 ? 0.002 9.010 -37.348 1.00 81.56 322 ALA A O 1
ATOM 2611 N N . GLY A 1 323 ? 0.696 7.594 -35.765 1.00 72.69 323 GLY A N 1
ATOM 2612 C CA . GLY A 1 323 ? 2.130 7.784 -36.026 1.00 72.69 323 GLY A CA 1
ATOM 2613 C C . GLY A 1 323 ? 2.693 9.137 -35.566 1.00 72.69 323 GLY A C 1
ATOM 2614 O O . GLY A 1 323 ? 3.882 9.406 -35.735 1.00 72.69 323 GLY A O 1
ATOM 2615 N N . LYS A 1 324 ? 1.872 9.977 -34.924 1.00 73.88 324 LYS A N 1
ATOM 2616 C CA . LYS A 1 324 ? 2.214 11.323 -34.444 1.00 73.88 324 LYS A CA 1
ATOM 2617 C C . LYS A 1 324 ? 2.849 11.277 -33.055 1.00 73.88 324 LYS A C 1
ATOM 2619 O O . LYS A 1 324 ? 2.372 11.895 -32.101 1.00 73.88 324 LYS A O 1
ATOM 2624 N N . PHE A 1 325 ? 3.940 10.524 -32.923 1.00 66.75 325 PHE A N 1
ATOM 2625 C CA . PHE A 1 325 ? 4.625 10.334 -31.638 1.00 66.75 325 PHE A CA 1
ATOM 2626 C C . PHE A 1 325 ? 5.154 11.650 -31.042 1.00 66.75 325 PHE A C 1
ATOM 2628 O O . PHE A 1 325 ? 5.209 11.806 -29.823 1.00 66.75 325 PHE A O 1
ATOM 2635 N N . GLU A 1 326 ? 5.489 12.619 -31.896 1.00 60.19 326 GLU A N 1
ATOM 2636 C CA . GLU A 1 326 ? 5.922 13.960 -31.498 1.00 60.19 326 GLU A CA 1
ATOM 2637 C C . GLU A 1 326 ? 4.769 14.873 -31.047 1.00 60.19 326 GLU A C 1
ATOM 2639 O O . GLU A 1 326 ? 5.014 15.926 -30.480 1.00 60.19 326 GLU A O 1
ATOM 2644 N N . GLU A 1 327 ? 3.503 14.506 -31.216 1.00 64.81 327 GLU A N 1
ATOM 2645 C CA . GLU A 1 327 ? 2.382 15.349 -30.768 1.00 64.81 327 GLU A CA 1
ATOM 2646 C C . GLU A 1 327 ? 1.789 14.875 -29.429 1.00 64.81 327 GLU A C 1
ATOM 2648 O O . GLU A 1 327 ? 0.860 15.497 -28.903 1.00 64.81 327 GLU A O 1
ATOM 2653 N N . MET A 1 328 ? 2.292 13.766 -28.872 1.00 66.75 328 MET A N 1
ATOM 2654 C CA . MET A 1 328 ? 1.836 13.207 -27.594 1.00 66.75 328 MET A CA 1
ATOM 2655 C C . MET A 1 328 ? 2.039 14.195 -26.436 1.00 66.75 328 MET A C 1
ATOM 2657 O O . MET A 1 328 ? 3.003 14.951 -26.395 1.00 66.75 328 MET A O 1
ATOM 2661 N N . THR A 1 329 ? 1.104 14.189 -25.495 1.00 60.41 329 THR A N 1
ATOM 2662 C CA . THR A 1 329 ? 0.995 15.133 -24.376 1.00 60.41 329 THR A CA 1
ATOM 2663 C C . THR A 1 329 ? 1.789 14.658 -23.172 1.00 60.41 329 THR A C 1
ATOM 2665 O O . THR A 1 329 ? 2.542 15.418 -22.581 1.00 60.41 329 THR A O 1
ATOM 2668 N N . LEU A 1 330 ? 1.668 13.370 -22.856 1.00 56.22 330 LEU A N 1
ATOM 2669 C CA . LEU A 1 330 ? 2.485 12.643 -21.891 1.00 56.22 330 LEU A CA 1
ATOM 2670 C C . LEU A 1 330 ? 3.770 12.159 -22.576 1.00 56.22 330 LEU A C 1
ATOM 2672 O O . LEU A 1 330 ? 4.215 11.023 -22.377 1.00 56.22 330 LEU A O 1
ATOM 2676 N N . LYS A 1 331 ? 4.346 13.013 -23.429 1.00 54.69 331 LYS A N 1
ATOM 2677 C CA . LYS A 1 331 ? 5.738 12.914 -23.852 1.00 54.69 331 LYS A CA 1
ATOM 2678 C C . LYS A 1 331 ? 6.519 13.892 -22.986 1.00 54.69 331 LYS A C 1
ATOM 2680 O O . LYS A 1 331 ? 6.117 15.038 -22.807 1.00 54.69 331 LYS A O 1
ATOM 2685 N N . MET A 1 332 ? 7.649 13.452 -22.456 1.00 46.91 332 MET A N 1
ATOM 2686 C CA . MET A 1 332 ? 8.546 14.361 -21.754 1.00 46.91 332 MET A CA 1
ATOM 2687 C C . MET A 1 332 ? 8.999 15.452 -22.735 1.00 46.91 332 MET A C 1
ATOM 2689 O O . MET A 1 332 ? 9.425 15.129 -23.850 1.00 46.91 332 MET A O 1
ATOM 2693 N N . SER A 1 333 ? 8.824 16.725 -22.356 1.00 45.28 333 SER A N 1
ATOM 2694 C CA . SER A 1 333 ? 9.026 17.859 -23.264 1.00 45.28 333 SER A CA 1
ATOM 2695 C C . SER A 1 333 ? 10.440 17.850 -23.852 1.00 45.28 333 SER A C 1
ATOM 2697 O O . SER A 1 333 ? 11.399 17.411 -23.207 1.00 45.28 333 SER A O 1
ATOM 2699 N N . SER A 1 334 ? 10.579 18.335 -25.089 1.00 52.97 334 SER A N 1
ATOM 2700 C CA . SER A 1 334 ? 11.881 18.493 -25.748 1.00 52.97 334 SER A CA 1
ATOM 2701 C C . SER A 1 334 ? 12.851 19.285 -24.873 1.00 52.97 334 SER A C 1
ATOM 2703 O O . SER A 1 334 ? 13.998 18.886 -24.767 1.00 52.97 334 SER A O 1
ATOM 2705 N N . SER A 1 335 ? 12.370 20.291 -24.134 1.00 45.41 335 SER A N 1
ATOM 2706 C CA . SER A 1 335 ? 13.175 21.089 -23.202 1.00 45.41 335 SER A CA 1
ATOM 2707 C C . SER A 1 335 ? 13.740 20.284 -22.020 1.00 45.41 335 SER A C 1
ATOM 2709 O O . SER A 1 335 ? 14.892 20.489 -21.652 1.00 45.41 335 SER A O 1
ATOM 2711 N N . LEU A 1 336 ? 12.995 19.329 -21.440 1.00 50.97 336 LEU A N 1
ATOM 2712 C CA . LEU A 1 336 ? 13.535 18.431 -20.402 1.00 50.97 336 LEU A CA 1
ATOM 2713 C C . LEU A 1 336 ? 14.520 17.411 -20.986 1.00 50.97 336 LEU A C 1
ATOM 2715 O O . LEU A 1 336 ? 15.548 17.134 -20.373 1.00 50.97 336 LEU A O 1
ATOM 2719 N N . ARG A 1 337 ? 14.239 16.879 -22.184 1.00 52.12 337 ARG A N 1
ATOM 2720 C CA . ARG A 1 337 ? 15.179 16.008 -22.913 1.00 52.12 337 ARG A CA 1
ATOM 2721 C C . ARG A 1 337 ? 16.464 16.739 -23.284 1.00 52.12 337 ARG A C 1
ATOM 2723 O O . ARG A 1 337 ? 17.530 16.146 -23.210 1.00 52.12 337 ARG A O 1
ATOM 2730 N N . GLU A 1 338 ? 16.364 17.997 -23.678 1.00 52.31 338 GLU A N 1
ATOM 2731 C CA . GLU A 1 338 ? 17.477 18.829 -24.118 1.00 52.31 338 GLU A CA 1
ATOM 2732 C C . GLU A 1 338 ? 18.285 19.353 -22.930 1.00 52.31 338 GLU A C 1
ATOM 2734 O O . GLU A 1 338 ? 19.503 19.261 -22.959 1.00 52.31 338 GLU A O 1
ATOM 2739 N N . LYS A 1 339 ? 17.646 19.755 -21.822 1.00 53.16 339 LYS A N 1
ATOM 2740 C CA . LYS A 1 339 ? 18.341 20.048 -20.554 1.00 53.16 339 LYS A CA 1
ATOM 2741 C C . LYS A 1 339 ? 19.062 18.817 -20.000 1.00 53.16 339 LYS A C 1
ATOM 2743 O O . LYS A 1 339 ? 20.210 18.926 -19.583 1.00 53.16 339 LYS A O 1
ATOM 2748 N N . ALA A 1 340 ? 18.438 17.638 -20.060 1.00 49.62 340 ALA A N 1
ATOM 2749 C CA . ALA A 1 340 ? 19.081 16.389 -19.657 1.00 49.62 340 ALA A CA 1
ATOM 2750 C C . ALA A 1 340 ? 20.223 15.956 -20.600 1.00 49.62 340 ALA A C 1
ATOM 2752 O O . ALA A 1 340 ? 21.208 15.386 -20.134 1.00 49.62 340 ALA A O 1
ATOM 2753 N N . ARG A 1 341 ? 20.122 16.239 -21.909 1.00 52.75 341 ARG A N 1
ATOM 2754 C CA . ARG A 1 341 ? 21.187 15.985 -22.903 1.00 52.75 341 ARG A CA 1
ATOM 2755 C C . ARG A 1 341 ? 22.329 17.006 -22.830 1.00 52.75 341 ARG A C 1
ATOM 2757 O O . ARG A 1 341 ? 23.480 16.621 -22.985 1.00 52.75 341 ARG A O 1
ATOM 2764 N N . ASN A 1 342 ? 22.043 18.278 -22.560 1.00 53.19 342 ASN A N 1
ATOM 2765 C CA . ASN A 1 342 ? 23.039 19.356 -22.521 1.00 53.19 342 ASN A CA 1
ATOM 2766 C C . ASN A 1 342 ? 23.853 19.385 -21.217 1.00 53.19 342 ASN A C 1
ATOM 2768 O O . ASN A 1 342 ? 24.907 20.012 -21.179 1.00 53.19 342 ASN A O 1
ATOM 2772 N N . SER A 1 343 ? 23.454 18.647 -20.172 1.00 52.41 343 SER A N 1
ATOM 2773 C CA . SER A 1 343 ? 24.308 18.396 -18.994 1.00 52.41 343 SER A CA 1
ATOM 2774 C C . SER A 1 343 ? 25.515 17.481 -19.273 1.00 52.41 343 SER A C 1
ATOM 2776 O O . SER A 1 343 ? 26.276 17.150 -18.359 1.00 52.41 343 SER A O 1
ATOM 2778 N N . ILE A 1 344 ? 25.745 17.083 -20.525 1.00 54.00 344 ILE A N 1
ATOM 2779 C CA . ILE A 1 344 ? 26.850 16.211 -20.917 1.00 54.00 344 ILE A CA 1
ATOM 2780 C C . ILE A 1 344 ? 28.067 17.059 -21.289 1.00 54.00 344 ILE A C 1
ATOM 2782 O O . ILE A 1 344 ? 28.235 17.439 -22.444 1.00 54.00 344 ILE A O 1
ATOM 2786 N N . LYS A 1 345 ? 28.900 17.347 -20.275 1.00 53.97 345 LYS A N 1
ATOM 2787 C CA . LYS A 1 345 ? 30.385 17.444 -20.305 1.00 53.97 345 LYS A CA 1
ATOM 2788 C C . LYS A 1 345 ? 30.920 18.156 -19.044 1.00 53.97 345 LYS A C 1
ATOM 2790 O O . LYS A 1 345 ? 31.460 19.248 -19.132 1.00 53.97 345 LYS A O 1
ATOM 2795 N N . LYS A 1 346 ? 30.760 17.537 -17.862 1.00 53.19 346 LYS A N 1
ATOM 2796 C CA . LYS A 1 346 ? 31.666 17.668 -16.683 1.00 53.19 346 LYS A CA 1
ATOM 2797 C C . LYS A 1 346 ? 31.206 16.819 -15.486 1.00 53.19 346 LYS A C 1
ATOM 2799 O O . LYS A 1 346 ? 32.043 16.353 -14.726 1.00 53.19 346 LYS A O 1
ATOM 2804 N N . TYR A 1 347 ? 29.897 16.564 -15.357 1.00 64.31 347 TYR A N 1
ATOM 2805 C CA . TYR A 1 347 ? 29.284 15.904 -14.189 1.00 64.31 347 TYR A CA 1
ATOM 2806 C C . TYR A 1 347 ? 28.343 14.751 -14.577 1.00 64.31 347 TYR A C 1
ATOM 2808 O O . TYR A 1 347 ? 27.163 14.731 -14.231 1.00 64.31 347 TYR A O 1
ATOM 2816 N N . LEU A 1 348 ? 28.887 13.784 -15.317 1.00 69.06 348 LEU A N 1
ATOM 2817 C CA . LEU A 1 348 ? 28.160 12.664 -15.924 1.00 69.06 348 LEU A CA 1
ATOM 2818 C C . LEU A 1 348 ? 27.218 11.937 -14.943 1.00 69.06 348 LEU A C 1
ATOM 2820 O O . LEU A 1 348 ? 26.007 11.895 -15.141 1.00 69.06 348 LEU A O 1
ATOM 2824 N N . PHE A 1 349 ? 27.768 11.422 -13.847 1.00 78.06 349 PHE A N 1
ATOM 2825 C CA . PHE A 1 349 ? 27.028 10.617 -12.873 1.00 78.06 349 PHE A CA 1
ATOM 2826 C C . PHE A 1 349 ? 26.034 11.434 -12.042 1.00 78.06 349 PHE A C 1
ATOM 2828 O O . PHE A 1 349 ? 24.933 10.973 -11.753 1.00 78.06 349 PHE A O 1
ATOM 2835 N N . TYR A 1 350 ? 26.385 12.681 -11.726 1.00 82.44 350 TYR A N 1
ATOM 2836 C CA . TYR A 1 350 ? 25.487 13.596 -11.024 1.00 82.44 350 TYR A CA 1
ATOM 2837 C C . TYR A 1 350 ? 24.255 13.929 -11.872 1.00 82.44 350 TYR A C 1
ATOM 2839 O O . TYR A 1 350 ? 23.137 13.939 -11.367 1.00 82.44 350 TYR A O 1
ATOM 2847 N N . SER A 1 351 ? 24.440 14.136 -13.180 1.00 78.88 351 SER A N 1
ATOM 2848 C CA . SER A 1 351 ? 23.319 14.396 -14.084 1.00 78.88 351 SER A CA 1
ATOM 2849 C C . SER A 1 351 ? 22.399 13.180 -14.250 1.00 78.88 351 SER A C 1
ATOM 2851 O O . SER A 1 351 ? 21.187 13.355 -14.344 1.00 78.88 351 SER A O 1
ATOM 2853 N N . ALA A 1 352 ? 22.941 11.957 -14.189 1.00 83.75 352 ALA A N 1
ATOM 2854 C CA . ALA A 1 352 ? 22.149 10.727 -14.185 1.00 83.75 352 ALA A CA 1
ATOM 2855 C C . ALA A 1 352 ? 21.301 10.603 -12.909 1.00 83.75 352 ALA A C 1
ATOM 2857 O O . ALA A 1 352 ? 20.105 10.329 -12.989 1.00 83.75 352 ALA A O 1
ATOM 2858 N N . PHE A 1 353 ? 21.904 10.871 -11.746 1.00 89.56 353 PHE A N 1
ATOM 2859 C CA . PHE A 1 353 ? 21.208 10.901 -10.458 1.00 89.56 353 PHE A CA 1
ATOM 2860 C C . PHE A 1 353 ? 20.085 11.938 -10.440 1.00 89.56 353 PHE A C 1
ATOM 2862 O O . PHE A 1 353 ? 18.944 11.615 -10.113 1.00 89.56 353 PHE A O 1
ATOM 2869 N N . LEU A 1 354 ? 20.383 13.175 -10.848 1.00 86.38 354 LEU A N 1
ATOM 2870 C CA . LEU A 1 354 ? 19.395 14.250 -10.882 1.00 86.38 354 LEU A CA 1
ATOM 2871 C C . LEU A 1 354 ? 18.257 13.938 -11.860 1.00 86.38 354 LEU A C 1
ATOM 2873 O O . LEU A 1 354 ? 17.098 14.215 -11.563 1.00 86.38 354 LEU A O 1
ATOM 2877 N N . ALA A 1 355 ? 18.568 13.328 -13.005 1.00 81.50 355 ALA A N 1
ATOM 2878 C CA . ALA A 1 355 ? 17.549 12.909 -13.952 1.00 81.50 355 ALA A CA 1
ATOM 2879 C C . ALA A 1 355 ? 16.634 11.822 -13.366 1.00 81.50 355 ALA A C 1
ATOM 2881 O O . ALA A 1 355 ? 15.419 11.953 -13.479 1.00 81.50 355 ALA A O 1
ATOM 2882 N N . GLY A 1 356 ? 17.190 10.810 -12.690 1.00 86.12 356 GLY A N 1
ATOM 2883 C CA . GLY A 1 356 ? 16.401 9.798 -11.980 1.00 86.12 356 GLY A CA 1
ATOM 2884 C C . GLY A 1 356 ? 15.479 10.420 -10.930 1.00 86.12 356 GLY A C 1
ATOM 2885 O O . GLY A 1 356 ? 14.277 10.181 -10.947 1.00 86.12 356 GLY A O 1
ATOM 2886 N N . PHE A 1 357 ? 16.018 11.309 -10.092 1.00 88.62 357 PHE A N 1
ATOM 2887 C CA . PHE A 1 357 ? 15.261 12.021 -9.059 1.00 88.62 357 PHE A CA 1
ATOM 2888 C C . PHE A 1 357 ? 14.098 12.847 -9.638 1.00 88.62 357 PHE A C 1
ATOM 2890 O O . PHE A 1 357 ? 12.967 12.772 -9.159 1.00 88.62 357 PHE A O 1
ATOM 2897 N N . LEU A 1 358 ? 14.355 13.628 -10.693 1.00 81.81 358 LEU A N 1
ATOM 2898 C CA . LEU A 1 358 ? 13.338 14.482 -11.313 1.00 81.81 358 LEU A CA 1
ATOM 2899 C C . LEU A 1 358 ? 12.250 13.664 -12.011 1.00 81.81 358 LEU A C 1
ATOM 2901 O O . LEU A 1 358 ? 11.070 13.988 -11.881 1.00 81.81 358 LEU A O 1
ATOM 2905 N N . VAL A 1 359 ? 12.627 12.599 -12.720 1.00 80.75 359 VAL A N 1
ATOM 2906 C CA . VAL A 1 359 ? 11.660 11.718 -13.387 1.00 80.75 359 VAL A CA 1
ATOM 2907 C C . VAL A 1 359 ? 10.758 11.045 -12.353 1.00 80.75 359 VAL A C 1
ATOM 2909 O O . VAL A 1 359 ? 9.540 11.084 -12.512 1.00 80.75 359 VAL A O 1
ATOM 2912 N N . SER A 1 360 ? 11.319 10.550 -11.246 1.00 84.94 360 SER A N 1
ATOM 2913 C CA . SER A 1 360 ? 10.535 9.967 -10.153 1.00 84.94 360 SER A CA 1
ATOM 2914 C C . SER A 1 360 ? 9.570 10.951 -9.495 1.00 84.94 360 SER A C 1
ATOM 2916 O O . SER A 1 360 ? 8.493 10.549 -9.065 1.00 84.94 360 SER A O 1
ATOM 2918 N N . SER A 1 361 ? 9.890 12.249 -9.463 1.00 81.38 361 SER A N 1
ATOM 2919 C CA . SER A 1 361 ? 8.959 13.248 -8.920 1.00 81.38 361 SER A CA 1
ATOM 2920 C C . SER A 1 361 ? 7.698 13.431 -9.759 1.00 81.38 361 SER A C 1
ATOM 2922 O O . SER A 1 361 ? 6.610 13.608 -9.213 1.00 81.38 361 SER A O 1
ATOM 2924 N N . LEU A 1 362 ? 7.825 13.318 -11.080 1.00 71.88 362 LEU A N 1
ATOM 2925 C CA . LEU A 1 362 ? 6.691 13.311 -12.001 1.00 71.88 362 LEU A CA 1
ATOM 2926 C C . LEU A 1 362 ? 5.931 11.978 -11.936 1.00 71.88 362 LEU A C 1
ATOM 2928 O O . LEU A 1 362 ? 4.707 11.951 -12.052 1.00 71.88 362 LEU A O 1
ATOM 2932 N N . GLU A 1 363 ? 6.659 10.880 -11.731 1.00 75.69 363 GLU A N 1
ATOM 2933 C CA . GLU A 1 363 ? 6.119 9.524 -11.638 1.00 75.69 363 GLU A CA 1
ATOM 2934 C C . GLU A 1 363 ? 5.266 9.311 -10.382 1.00 75.69 363 GLU A C 1
ATOM 2936 O O . GLU A 1 363 ? 4.211 8.682 -10.466 1.00 75.69 363 GLU A O 1
ATOM 2941 N N . LEU A 1 364 ? 5.652 9.921 -9.254 1.00 78.81 364 LEU A N 1
ATOM 2942 C CA . LEU A 1 364 ? 4.948 9.828 -7.972 1.00 78.81 364 LEU A CA 1
ATOM 2943 C C . LEU A 1 364 ? 3.463 10.191 -8.066 1.00 78.81 364 LEU A C 1
ATOM 2945 O O . LEU A 1 364 ? 2.648 9.631 -7.338 1.00 78.81 364 LEU A O 1
ATOM 2949 N N . VAL A 1 365 ? 3.095 11.098 -8.974 1.00 66.62 365 VAL A N 1
ATOM 2950 C CA . VAL A 1 365 ? 1.693 11.480 -9.198 1.00 66.62 365 VAL A CA 1
ATOM 2951 C C . VAL A 1 365 ? 0.862 10.291 -9.692 1.00 66.62 365 VAL A C 1
ATOM 2953 O O . VAL A 1 365 ? -0.312 10.181 -9.359 1.00 66.62 365 VAL A O 1
ATOM 2956 N N . CYS A 1 366 ? 1.479 9.384 -10.452 1.00 64.50 366 CYS A N 1
ATOM 2957 C CA . CYS A 1 366 ? 0.830 8.212 -11.032 1.00 64.50 366 CYS A CA 1
ATOM 2958 C C . CYS A 1 366 ? 0.996 6.952 -10.170 1.00 64.50 366 CYS A C 1
ATOM 2960 O O . CYS A 1 366 ? 0.097 6.122 -10.108 1.00 64.50 366 CYS A O 1
ATOM 2962 N N . THR A 1 367 ? 2.151 6.781 -9.523 1.00 70.06 367 THR A N 1
ATOM 2963 C CA . THR A 1 367 ? 2.436 5.627 -8.646 1.00 70.06 367 THR A CA 1
ATOM 2964 C C . THR A 1 367 ? 1.893 5.828 -7.232 1.00 70.06 367 THR A C 1
ATOM 2966 O O . THR A 1 367 ? 1.755 4.877 -6.465 1.00 70.06 367 THR A O 1
ATOM 2969 N N . GLY A 1 368 ? 1.530 7.066 -6.875 1.00 66.75 368 GLY A N 1
ATOM 2970 C CA . GLY A 1 368 ? 0.958 7.427 -5.580 1.00 66.75 368 GLY A CA 1
ATOM 2971 C C . GLY A 1 368 ? -0.273 6.600 -5.197 1.00 66.75 368 GLY A C 1
ATOM 2972 O O . GLY A 1 368 ? -0.510 6.376 -4.016 1.00 66.75 368 GLY A O 1
ATOM 2973 N N . GLU A 1 369 ? -1.012 6.074 -6.172 1.00 59.47 369 GLU A N 1
ATOM 2974 C CA . GLU A 1 369 ? -2.181 5.211 -5.960 1.00 59.47 369 GLU A CA 1
ATOM 2975 C C . GLU A 1 369 ? -1.844 3.868 -5.306 1.00 59.47 369 GLU A C 1
ATOM 2977 O O . GLU A 1 369 ? -2.639 3.365 -4.517 1.00 59.47 369 GLU A O 1
ATOM 2982 N N . ILE A 1 370 ? -0.673 3.299 -5.600 1.00 65.81 370 ILE A N 1
ATOM 2983 C CA . ILE A 1 370 ? -0.189 2.059 -4.975 1.00 65.81 370 ILE A CA 1
ATOM 2984 C C . ILE A 1 370 ? 0.685 2.412 -3.766 1.00 65.81 370 ILE A C 1
ATOM 2986 O O . ILE A 1 370 ? 0.578 1.793 -2.701 1.00 65.81 370 ILE A O 1
ATOM 2990 N N . TYR A 1 371 ? 1.494 3.466 -3.887 1.00 76.25 371 TYR A N 1
ATOM 2991 C CA . TYR A 1 371 ? 2.453 3.857 -2.862 1.00 76.25 371 TYR A CA 1
ATOM 2992 C C . TYR A 1 371 ? 1.787 4.346 -1.566 1.00 76.25 371 TYR A C 1
ATOM 2994 O O . TYR A 1 371 ? 2.160 3.906 -0.477 1.00 76.25 371 TYR A O 1
ATOM 3002 N N . LEU A 1 372 ? 0.756 5.200 -1.648 1.00 69.06 372 LEU A N 1
ATOM 3003 C CA . LEU A 1 372 ? 0.093 5.763 -0.462 1.00 69.06 372 LEU A CA 1
ATOM 3004 C C . LEU A 1 372 ? -0.650 4.703 0.376 1.00 69.06 372 LEU A C 1
ATOM 3006 O O . LEU A 1 372 ? -0.434 4.671 1.592 1.00 69.06 372 LEU A O 1
ATOM 3010 N N . PRO A 1 373 ? -1.497 3.822 -0.200 1.00 54.03 373 PRO A N 1
ATOM 3011 C CA . PRO A 1 373 ? -2.154 2.766 0.570 1.00 54.03 373 PRO A CA 1
ATOM 3012 C C . PRO A 1 373 ? -1.160 1.796 1.201 1.00 54.03 373 PRO A C 1
ATOM 3014 O O . PRO A 1 373 ? -1.358 1.371 2.338 1.00 54.03 373 PRO A O 1
ATOM 3017 N N . THR A 1 374 ? -0.062 1.490 0.506 1.00 65.81 374 THR A N 1
ATOM 3018 C CA . THR A 1 374 ? 0.965 0.600 1.050 1.00 65.81 374 THR A CA 1
ATOM 3019 C C . THR A 1 374 ? 1.682 1.250 2.237 1.00 65.81 374 THR A C 1
ATOM 3021 O O . THR A 1 374 ? 1.830 0.609 3.276 1.00 65.81 374 THR A O 1
ATOM 3024 N N . ILE A 1 375 ? 2.030 2.542 2.157 1.00 74.69 375 ILE A N 1
ATOM 3025 C CA . ILE A 1 375 ? 2.575 3.300 3.297 1.00 74.69 375 ILE A CA 1
ATOM 3026 C C . ILE A 1 375 ? 1.609 3.289 4.491 1.00 74.69 375 ILE A C 1
ATOM 3028 O O . ILE A 1 375 ? 2.044 3.114 5.630 1.00 74.69 375 ILE A O 1
ATOM 3032 N N . LEU A 1 376 ? 0.301 3.431 4.261 1.00 65.38 376 LEU A N 1
ATOM 3033 C CA . LEU A 1 376 ? -0.697 3.370 5.332 1.00 65.38 376 LEU A CA 1
ATOM 3034 C C . LEU A 1 376 ? -0.701 1.999 6.031 1.00 65.38 376 LEU A C 1
ATOM 3036 O O . LEU A 1 376 ? -0.749 1.933 7.259 1.00 65.38 376 LEU A O 1
ATOM 3040 N N . VAL A 1 377 ? -0.601 0.908 5.266 1.00 60.53 377 VAL A N 1
ATOM 3041 C CA . VAL A 1 377 ? -0.486 -0.454 5.815 1.00 60.53 377 VAL A CA 1
ATOM 3042 C C . VAL A 1 377 ? 0.799 -0.607 6.635 1.00 60.53 377 VAL A C 1
ATOM 3044 O O . VAL A 1 377 ? 0.739 -1.128 7.750 1.00 60.53 377 VAL A O 1
ATOM 3047 N N . MET A 1 378 ? 1.936 -0.102 6.138 1.00 73.50 378 MET A N 1
ATOM 3048 C CA . MET A 1 378 ? 3.223 -0.122 6.850 1.00 73.50 378 MET A CA 1
ATOM 3049 C C . MET A 1 378 ? 3.160 0.632 8.182 1.00 73.50 378 MET A C 1
ATOM 3051 O O . MET A 1 378 ? 3.706 0.167 9.180 1.00 73.50 378 MET A O 1
ATOM 3055 N N . LEU A 1 379 ? 2.493 1.791 8.204 1.00 67.81 379 LEU A N 1
ATOM 3056 C CA . LEU A 1 379 ? 2.315 2.604 9.408 1.00 67.81 379 LEU A CA 1
ATOM 3057 C C . LEU A 1 379 ? 1.472 1.893 10.468 1.00 67.81 379 LEU A C 1
ATOM 3059 O O . LEU A 1 379 ? 1.824 1.944 11.643 1.00 67.81 379 LEU A O 1
ATOM 3063 N N . LYS A 1 380 ? 0.401 1.211 10.052 1.00 59.16 380 LYS A N 1
ATOM 3064 C CA . LYS A 1 380 ? -0.501 0.484 10.958 1.00 59.16 380 LYS A CA 1
ATOM 3065 C C . LYS A 1 380 ? 0.123 -0.775 11.563 1.00 59.16 380 LYS A C 1
ATOM 3067 O O . LYS A 1 380 ? -0.192 -1.128 12.692 1.00 59.16 380 LYS A O 1
ATOM 3072 N N . HIS A 1 381 ? 1.008 -1.446 10.828 1.00 56.97 381 HIS A N 1
ATOM 3073 C CA . HIS A 1 381 ? 1.517 -2.772 11.200 1.00 56.97 381 HIS A CA 1
ATOM 3074 C C . HIS A 1 381 ? 3.002 -2.799 11.588 1.00 56.97 381 HIS A C 1
ATOM 3076 O O . HIS A 1 381 ? 3.513 -3.835 12.017 1.00 56.97 381 HIS A O 1
ATOM 3082 N N . GLY A 1 382 ? 3.727 -1.686 11.456 1.00 57.84 382 GLY A N 1
ATOM 3083 C CA . GLY A 1 382 ? 5.103 -1.570 11.928 1.00 57.84 382 GLY A CA 1
ATOM 3084 C C . GLY A 1 382 ? 5.156 -1.477 13.454 1.00 57.84 382 GLY A C 1
ATOM 3085 O O . GLY A 1 382 ? 5.224 -0.382 14.001 1.00 57.84 382 GLY A O 1
ATOM 3086 N N . LYS A 1 383 ? 5.136 -2.629 14.139 1.00 50.16 383 LYS A N 1
ATOM 3087 C CA . LYS A 1 383 ? 5.036 -2.753 15.610 1.00 50.16 383 LYS A CA 1
ATOM 3088 C C . LYS A 1 383 ? 6.249 -2.225 16.405 1.00 50.16 383 LYS A C 1
ATOM 3090 O O . LYS A 1 383 ? 6.188 -2.195 17.629 1.00 50.16 383 LYS A O 1
ATOM 3095 N N . SER A 1 384 ? 7.331 -1.786 15.753 1.00 50.91 384 SER A N 1
ATOM 3096 C CA . SER A 1 384 ? 8.518 -1.197 16.398 1.00 50.91 384 SER A CA 1
ATOM 3097 C C . SER A 1 384 ? 8.772 0.248 15.955 1.00 50.91 384 SER A C 1
ATOM 3099 O O . SER A 1 384 ? 8.425 0.653 14.841 1.00 50.91 384 SER A O 1
ATOM 3101 N N . VAL A 1 385 ? 9.435 1.036 16.810 1.00 47.22 385 VAL A N 1
ATOM 3102 C CA . VAL A 1 385 ? 9.981 2.347 16.427 1.00 47.22 385 VAL A CA 1
ATOM 3103 C C . VAL A 1 385 ? 11.000 2.122 15.303 1.00 47.22 385 VAL A C 1
ATOM 3105 O O . VAL A 1 385 ? 12.050 1.530 15.524 1.00 47.22 385 VAL A O 1
ATOM 3108 N N . GLY A 1 386 ? 10.656 2.538 14.081 1.00 60.16 386 GLY A N 1
ATOM 3109 C CA . GLY A 1 386 ? 11.457 2.301 12.871 1.00 60.16 386 GLY A CA 1
ATOM 3110 C C . GLY A 1 386 ? 10.973 1.145 11.984 1.00 60.16 386 GLY A C 1
ATOM 3111 O O . GLY A 1 386 ? 11.370 1.080 10.824 1.00 60.16 386 GLY A O 1
ATOM 3112 N N . GLY A 1 387 ? 10.047 0.301 12.451 1.00 71.88 387 GLY A N 1
ATOM 3113 C CA . GLY A 1 387 ? 9.448 -0.786 11.664 1.00 71.88 387 GLY A CA 1
ATOM 3114 C C . GLY A 1 387 ? 8.856 -0.331 10.320 1.00 71.88 387 GLY A C 1
ATOM 3115 O O . GLY A 1 387 ? 9.227 -0.892 9.289 1.00 71.88 387 GLY A O 1
ATOM 3116 N N . PRO A 1 388 ? 8.023 0.730 10.270 1.00 75.38 388 PRO A N 1
ATOM 3117 C CA . PRO A 1 388 ? 7.508 1.259 9.005 1.00 75.38 388 PRO A CA 1
ATOM 3118 C C . PRO A 1 388 ? 8.613 1.727 8.045 1.00 75.38 388 PRO A C 1
ATOM 3120 O O . PRO A 1 388 ? 8.471 1.581 6.837 1.00 75.38 388 PRO A O 1
ATOM 3123 N N . VAL A 1 389 ? 9.732 2.244 8.568 1.00 85.06 389 VAL A N 1
ATOM 3124 C CA . VAL A 1 389 ? 10.878 2.693 7.757 1.00 85.06 389 VAL A CA 1
ATOM 3125 C C . VAL A 1 389 ? 11.615 1.500 7.142 1.00 85.06 389 VAL A C 1
ATOM 3127 O O . VAL A 1 389 ? 12.040 1.573 5.993 1.00 85.06 389 VAL A O 1
ATOM 3130 N N . ILE A 1 390 ? 11.714 0.375 7.855 1.00 85.31 390 ILE A N 1
ATOM 3131 C CA . ILE A 1 390 ? 12.274 -0.869 7.307 1.00 85.31 390 ILE A CA 1
ATOM 3132 C C . ILE A 1 390 ? 11.391 -1.392 6.169 1.00 85.31 390 ILE A C 1
ATOM 3134 O O . ILE A 1 390 ? 11.900 -1.697 5.092 1.00 85.31 390 ILE A O 1
ATOM 3138 N N . TYR A 1 391 ? 10.069 -1.433 6.357 1.00 82.44 391 TYR A N 1
ATOM 3139 C CA . TYR A 1 391 ? 9.154 -1.810 5.274 1.00 82.44 391 TYR A CA 1
ATOM 3140 C C . TYR A 1 391 ? 9.232 -0.849 4.084 1.00 82.44 391 TYR A C 1
ATOM 3142 O O . TYR A 1 391 ? 9.166 -1.295 2.940 1.00 82.44 391 TYR A O 1
ATOM 3150 N N . LEU A 1 392 ? 9.429 0.447 4.338 1.00 89.50 392 LEU A N 1
ATOM 3151 C CA . LEU A 1 392 ? 9.644 1.440 3.292 1.00 89.50 392 LEU A CA 1
ATOM 3152 C C . LEU A 1 392 ? 10.914 1.145 2.489 1.00 89.50 392 LEU A C 1
ATOM 3154 O O . LEU A 1 392 ? 10.872 1.194 1.263 1.00 89.50 392 LEU A O 1
ATOM 3158 N N . LEU A 1 393 ? 12.024 0.802 3.149 1.00 90.69 393 LEU A N 1
ATOM 3159 C CA . LEU A 1 393 ? 13.266 0.405 2.474 1.00 90.69 393 LEU A CA 1
ATOM 3160 C C . LEU A 1 393 ? 13.068 -0.848 1.617 1.00 90.69 393 LEU A C 1
ATOM 3162 O O . LEU A 1 393 ? 13.500 -0.871 0.467 1.00 90.69 393 LEU A O 1
ATOM 3166 N N . ILE A 1 394 ? 12.377 -1.860 2.148 1.00 89.31 394 ILE A N 1
ATOM 3167 C CA . ILE A 1 394 ? 12.073 -3.099 1.420 1.00 89.31 394 ILE A CA 1
ATOM 3168 C C . ILE A 1 394 ? 11.226 -2.794 0.184 1.00 89.31 394 ILE A C 1
ATOM 3170 O O . ILE A 1 394 ? 11.565 -3.231 -0.913 1.00 89.31 394 ILE A O 1
ATOM 3174 N N . TYR A 1 395 ? 10.168 -1.996 0.333 1.00 89.25 395 TYR A N 1
ATOM 3175 C CA . TYR A 1 395 ? 9.340 -1.575 -0.793 1.00 89.25 395 TYR A CA 1
ATOM 3176 C C . TYR A 1 395 ? 10.168 -0.864 -1.862 1.00 89.25 395 TYR A C 1
ATOM 3178 O O . TYR A 1 395 ? 10.136 -1.245 -3.026 1.00 89.25 395 TYR A O 1
ATOM 3186 N N . ASN A 1 396 ? 10.954 0.136 -1.463 1.00 92.56 396 ASN A N 1
ATOM 3187 C CA . ASN A 1 396 ? 11.778 0.922 -2.377 1.00 92.56 396 ASN A CA 1
ATOM 3188 C C . ASN A 1 396 ? 12.818 0.065 -3.115 1.00 92.56 396 ASN A C 1
ATOM 3190 O O . ASN A 1 396 ? 13.088 0.296 -4.291 1.00 92.56 396 ASN A O 1
ATOM 3194 N N . PHE A 1 397 ? 13.371 -0.952 -2.451 1.00 92.25 397 PHE A N 1
ATOM 3195 C CA . PHE A 1 397 ? 14.279 -1.906 -3.075 1.00 92.25 397 PHE A CA 1
ATOM 3196 C C . PHE A 1 397 ? 13.576 -2.746 -4.149 1.00 92.25 397 PHE A C 1
ATOM 3198 O O . PHE A 1 397 ? 14.043 -2.796 -5.285 1.00 92.25 397 PHE A O 1
ATOM 3205 N N . PHE A 1 398 ? 12.439 -3.371 -3.824 1.00 90.69 398 PHE A N 1
ATOM 3206 C CA . PHE A 1 398 ? 11.704 -4.214 -4.777 1.00 90.69 398 PHE A CA 1
ATOM 3207 C C . PHE A 1 398 ? 11.063 -3.413 -5.917 1.00 90.69 398 PHE A C 1
ATOM 3209 O O . PHE A 1 398 ? 11.023 -3.898 -7.044 1.00 90.69 398 PHE A O 1
ATOM 3216 N N . PHE A 1 399 ? 10.661 -2.168 -5.664 1.00 89.06 399 PHE A N 1
ATOM 3217 C CA . PHE A 1 399 ? 10.231 -1.217 -6.692 1.00 89.06 399 PHE A CA 1
ATOM 3218 C C . PHE A 1 399 ? 11.333 -0.946 -7.730 1.00 89.06 399 PHE A C 1
ATOM 3220 O O . PHE A 1 399 ? 11.060 -0.804 -8.920 1.00 89.06 399 PHE A O 1
ATOM 3227 N N . LEU A 1 400 ? 12.599 -0.933 -7.301 1.00 91.25 400 LEU A N 1
ATOM 3228 C CA . LEU A 1 400 ? 13.752 -0.668 -8.163 1.00 91.25 400 LEU A CA 1
ATOM 3229 C C . LEU A 1 400 ? 14.169 -1.881 -9.015 1.00 91.25 400 LEU A C 1
ATOM 3231 O O . LEU A 1 400 ? 14.856 -1.720 -10.026 1.00 91.25 400 LEU A O 1
ATOM 3235 N N . VAL A 1 401 ? 13.768 -3.098 -8.633 1.00 92.31 401 VAL A N 1
ATOM 3236 C CA . VAL A 1 401 ? 14.192 -4.342 -9.299 1.00 92.31 401 VAL A CA 1
ATOM 3237 C C . VAL A 1 401 ? 13.839 -4.358 -10.798 1.00 92.31 401 VAL A C 1
ATOM 3239 O O . VAL A 1 401 ? 14.751 -4.590 -11.598 1.00 92.31 401 VAL A O 1
ATOM 3242 N N . PRO A 1 402 ? 12.597 -4.057 -11.235 1.00 88.75 402 PRO A N 1
ATOM 3243 C CA . PRO A 1 402 ? 12.259 -4.000 -12.661 1.00 88.75 402 PRO A CA 1
ATOM 3244 C C . PRO A 1 402 ? 13.117 -3.005 -13.462 1.00 88.75 402 PRO A C 1
ATOM 3246 O O . PRO A 1 402 ? 13.565 -3.325 -14.566 1.00 88.75 402 PRO A O 1
ATOM 3249 N N . LEU A 1 403 ? 13.409 -1.829 -12.888 1.00 89.56 403 LEU A N 1
ATOM 3250 C CA . LEU A 1 403 ? 14.262 -0.801 -13.499 1.00 89.56 403 LEU A CA 1
ATOM 3251 C C . LEU A 1 403 ? 15.682 -1.323 -13.743 1.00 89.56 403 LEU A C 1
ATOM 3253 O O . LEU A 1 403 ? 16.229 -1.158 -14.836 1.00 89.56 403 LEU A O 1
ATOM 3257 N N . LEU A 1 404 ? 16.272 -1.968 -12.733 1.00 91.62 404 LEU A N 1
ATOM 3258 C CA . LEU A 1 404 ? 17.619 -2.529 -12.826 1.00 91.62 404 LEU A CA 1
ATOM 3259 C C . LEU A 1 404 ? 17.682 -3.662 -13.850 1.00 91.62 404 LEU A C 1
ATOM 3261 O O . LEU A 1 404 ? 18.613 -3.692 -14.652 1.00 91.62 404 LEU A O 1
ATOM 3265 N N . ILE A 1 405 ? 16.679 -4.546 -13.879 1.00 89.75 405 ILE A N 1
ATOM 3266 C CA . ILE A 1 405 ? 16.592 -5.631 -14.866 1.00 89.75 405 ILE A CA 1
ATOM 3267 C C . ILE A 1 405 ? 16.592 -5.056 -16.286 1.00 89.75 405 ILE A C 1
ATOM 3269 O O . ILE A 1 405 ? 17.419 -5.447 -17.108 1.00 89.75 405 ILE A O 1
ATOM 3273 N N . ILE A 1 406 ? 15.724 -4.085 -16.579 1.00 84.94 406 ILE A N 1
ATOM 3274 C CA . ILE A 1 406 ? 15.626 -3.488 -17.922 1.00 84.94 406 ILE A CA 1
ATOM 3275 C C . ILE A 1 406 ? 16.901 -2.723 -18.294 1.00 84.94 406 ILE A C 1
ATOM 3277 O O . ILE A 1 406 ? 17.360 -2.803 -19.439 1.00 84.94 406 ILE A O 1
ATOM 3281 N N . GLY A 1 407 ? 17.507 -2.017 -17.337 1.00 86.50 407 GLY A N 1
ATOM 3282 C CA . GLY A 1 407 ? 18.793 -1.351 -17.526 1.00 86.50 407 GLY A CA 1
ATOM 3283 C C . GLY A 1 407 ? 19.909 -2.334 -17.885 1.00 86.50 407 GLY A C 1
ATOM 3284 O O . GLY A 1 407 ? 20.624 -2.119 -18.862 1.00 86.50 407 GLY A O 1
ATOM 3285 N N . LEU A 1 408 ? 20.018 -3.448 -17.157 1.00 89.31 408 LEU A N 1
ATOM 3286 C CA . LEU A 1 408 ? 21.007 -4.494 -17.426 1.00 89.31 408 LEU A CA 1
ATOM 3287 C C . LEU A 1 408 ? 20.781 -5.146 -18.794 1.00 89.31 408 LEU A C 1
ATOM 3289 O O . LEU A 1 408 ? 21.728 -5.259 -19.571 1.00 89.31 408 LEU A O 1
ATOM 3293 N N . ILE A 1 409 ? 19.537 -5.501 -19.137 1.00 85.56 409 ILE A N 1
ATOM 3294 C CA . ILE A 1 409 ? 19.216 -6.048 -20.465 1.00 85.56 409 ILE A CA 1
ATOM 3295 C C . ILE A 1 409 ? 19.641 -5.056 -21.556 1.00 85.56 409 ILE A C 1
ATOM 3297 O O . ILE A 1 409 ? 20.267 -5.457 -22.531 1.00 85.56 409 ILE A O 1
ATOM 3301 N N . SER A 1 410 ? 19.392 -3.758 -21.375 1.00 82.50 410 SER A N 1
ATOM 3302 C CA . SER A 1 410 ? 19.789 -2.732 -22.352 1.00 82.50 410 SER A CA 1
ATOM 3303 C C . SER A 1 410 ? 21.309 -2.646 -22.542 1.00 82.50 410 SER A C 1
ATOM 3305 O O . SER A 1 410 ? 21.775 -2.449 -23.662 1.00 82.50 410 SER A O 1
ATOM 3307 N N . ILE A 1 411 ? 22.085 -2.839 -21.470 1.00 84.75 411 ILE A N 1
ATOM 3308 C CA . ILE A 1 411 ? 23.556 -2.807 -21.494 1.00 84.75 411 ILE A CA 1
ATOM 3309 C C . ILE A 1 411 ? 24.146 -4.057 -22.166 1.00 84.75 411 ILE A C 1
ATOM 3311 O O . ILE A 1 411 ? 25.134 -3.951 -22.894 1.00 84.75 411 ILE A O 1
ATOM 3315 N N . PHE A 1 412 ? 23.573 -5.240 -21.917 1.00 84.00 412 PHE A N 1
ATOM 3316 C CA . PHE A 1 412 ? 24.142 -6.515 -22.376 1.00 84.00 412 PHE A CA 1
ATOM 3317 C C . PHE A 1 412 ? 23.557 -7.026 -23.699 1.00 84.00 412 PHE A C 1
ATOM 3319 O O . PHE A 1 412 ? 24.298 -7.599 -24.493 1.00 84.00 412 PHE A O 1
ATOM 3326 N N . ALA A 1 413 ? 22.264 -6.809 -23.952 1.00 78.75 413 ALA A N 1
ATOM 3327 C CA . ALA A 1 413 ? 21.554 -7.285 -25.146 1.00 78.75 413 ALA A CA 1
ATOM 3328 C C . ALA A 1 413 ? 21.373 -6.204 -26.233 1.00 78.75 413 ALA A C 1
ATOM 3330 O O . ALA A 1 413 ? 20.952 -6.514 -27.346 1.00 78.75 413 ALA A O 1
ATOM 3331 N N . GLY A 1 414 ? 21.713 -4.946 -25.932 1.00 70.31 414 GLY A N 1
ATOM 3332 C CA . GLY A 1 414 ? 21.633 -3.823 -26.863 1.00 70.31 414 GLY A CA 1
ATOM 3333 C C . GLY A 1 414 ? 20.257 -3.151 -26.919 1.00 70.31 414 GLY A C 1
ATOM 3334 O O . GLY A 1 414 ? 19.202 -3.752 -26.721 1.00 70.31 414 GLY A O 1
ATOM 3335 N N . GLU A 1 415 ? 20.256 -1.853 -27.215 1.00 66.31 415 GLU A N 1
ATOM 3336 C CA . GLU A 1 415 ? 19.065 -1.003 -27.085 1.00 66.31 415 GLU A CA 1
ATOM 3337 C C . GLU A 1 415 ? 18.068 -1.123 -28.243 1.00 66.31 415 GLU A C 1
ATOM 3339 O O . GLU A 1 415 ? 16.916 -0.697 -28.122 1.00 66.31 415 GLU A O 1
ATOM 3344 N N . GLY A 1 416 ? 18.516 -1.668 -29.378 1.00 62.47 416 GLY A N 1
ATOM 3345 C CA . GLY A 1 416 ? 17.757 -1.708 -30.626 1.00 62.47 416 GLY A CA 1
ATOM 3346 C C . GLY A 1 416 ? 16.467 -2.512 -30.500 1.00 62.47 416 GLY A C 1
ATOM 3347 O O . GLY A 1 416 ? 15.396 -1.992 -30.802 1.00 62.47 416 GLY A O 1
ATOM 3348 N N . ALA A 1 417 ? 16.546 -3.741 -29.982 1.00 61.81 417 ALA A N 1
ATOM 3349 C CA . ALA A 1 417 ? 15.385 -4.618 -29.825 1.00 61.81 417 ALA A CA 1
ATOM 3350 C C . ALA A 1 417 ? 14.340 -4.026 -28.866 1.00 61.81 417 ALA A C 1
ATOM 3352 O O . ALA A 1 417 ? 13.143 -4.047 -29.150 1.00 61.81 417 ALA A O 1
ATOM 3353 N N . ILE A 1 418 ? 14.799 -3.425 -27.766 1.00 63.88 418 ILE A N 1
ATOM 3354 C CA . ILE A 1 418 ? 13.939 -2.843 -26.734 1.00 63.88 418 ILE A CA 1
ATOM 3355 C C . ILE A 1 418 ? 13.246 -1.581 -27.264 1.00 63.88 418 ILE A C 1
ATOM 3357 O O . ILE A 1 418 ? 12.021 -1.485 -27.208 1.00 63.88 418 ILE A O 1
ATOM 3361 N N . LYS A 1 419 ? 13.991 -0.640 -27.865 1.00 63.88 419 LYS A N 1
ATOM 3362 C CA . LYS A 1 419 ? 13.419 0.574 -28.478 1.00 63.88 419 LYS A CA 1
ATOM 3363 C C . LYS A 1 419 ? 12.422 0.238 -29.595 1.00 63.88 419 LYS A C 1
ATOM 3365 O O . LYS A 1 419 ? 11.393 0.908 -29.698 1.00 63.88 419 LYS A O 1
ATOM 3370 N N . LEU A 1 420 ? 12.685 -0.796 -30.401 1.00 65.19 420 LEU A N 1
ATOM 3371 C CA . LEU A 1 420 ? 11.784 -1.230 -31.476 1.00 65.19 420 LEU A CA 1
ATOM 3372 C C . LEU A 1 420 ? 10.496 -1.861 -30.929 1.00 65.19 420 LEU A C 1
ATOM 3374 O O . LEU A 1 420 ? 9.407 -1.515 -31.389 1.00 65.19 420 LEU A O 1
ATOM 3378 N N . LEU A 1 421 ? 10.609 -2.735 -29.922 1.00 68.12 421 LEU A N 1
ATOM 3379 C CA . LEU A 1 421 ? 9.466 -3.312 -29.208 1.00 68.12 421 LEU A CA 1
ATOM 3380 C C . LEU A 1 421 ? 8.596 -2.215 -28.588 1.00 68.12 421 LEU A C 1
ATOM 3382 O O . LEU A 1 421 ? 7.378 -2.224 -28.766 1.00 68.12 421 LEU A O 1
ATOM 3386 N N . PHE A 1 422 ? 9.215 -1.222 -27.943 1.00 67.31 422 PHE A N 1
ATOM 3387 C CA . PHE A 1 422 ? 8.498 -0.079 -27.381 1.00 67.31 422 PHE A CA 1
ATOM 3388 C C . PHE A 1 422 ? 7.788 0.733 -28.455 1.00 67.31 422 PHE A C 1
ATOM 3390 O O . PHE A 1 422 ? 6.590 0.973 -28.338 1.00 67.31 422 PHE A O 1
ATOM 3397 N N . LYS A 1 423 ? 8.486 1.126 -29.526 1.00 67.38 423 LYS A N 1
ATOM 3398 C CA . LYS A 1 423 ? 7.895 1.944 -30.593 1.00 67.38 423 LYS A CA 1
ATOM 3399 C C . LYS A 1 423 ? 6.739 1.221 -31.290 1.00 67.38 423 LYS A C 1
ATOM 3401 O O . LYS A 1 423 ? 5.732 1.851 -31.602 1.00 67.38 423 LYS A O 1
ATOM 3406 N N . ARG A 1 424 ? 6.846 -0.100 -31.474 1.00 72.75 424 ARG A N 1
ATOM 3407 C CA . ARG A 1 424 ? 5.794 -0.933 -32.077 1.00 72.75 424 ARG A CA 1
ATOM 3408 C C . ARG A 1 424 ? 4.571 -1.090 -31.171 1.00 72.75 424 ARG A C 1
ATOM 3410 O O . ARG A 1 424 ? 3.451 -1.183 -31.670 1.00 72.75 424 ARG A O 1
ATOM 3417 N N . ASN A 1 425 ? 4.764 -1.085 -29.853 1.00 76.12 425 ASN A N 1
ATOM 3418 C CA . ASN A 1 425 ? 3.699 -1.360 -28.892 1.00 76.12 425 ASN A CA 1
ATOM 3419 C C . ASN A 1 425 ? 3.197 -0.116 -28.139 1.00 76.12 425 ASN A C 1
ATOM 3421 O O . ASN A 1 425 ? 2.225 -0.233 -27.400 1.00 76.12 425 ASN A O 1
ATOM 3425 N N . ILE A 1 426 ? 3.778 1.071 -28.338 1.00 73.88 426 ILE A N 1
ATOM 3426 C CA . ILE A 1 426 ? 3.472 2.277 -27.547 1.00 73.88 426 ILE A CA 1
ATOM 3427 C C . ILE A 1 426 ? 1.993 2.675 -27.581 1.00 73.88 426 ILE A C 1
ATOM 3429 O O . ILE A 1 426 ? 1.448 3.064 -26.554 1.00 73.88 426 ILE A O 1
ATOM 3433 N N . ALA A 1 427 ? 1.309 2.501 -28.718 1.00 77.44 427 ALA A N 1
ATOM 3434 C CA . ALA A 1 427 ? -0.133 2.722 -28.800 1.00 77.44 427 ALA A CA 1
ATOM 3435 C C . ALA A 1 427 ? -0.900 1.730 -27.904 1.00 77.44 427 ALA A C 1
ATOM 3437 O O . ALA A 1 427 ? -1.760 2.134 -27.127 1.00 77.44 427 ALA A O 1
ATOM 3438 N N . ARG A 1 428 ? -0.550 0.437 -27.944 1.00 78.94 428 ARG A N 1
ATOM 3439 C CA . ARG A 1 428 ? -1.168 -0.584 -27.077 1.00 78.94 428 ARG A CA 1
ATOM 3440 C C . ARG A 1 428 ? -0.888 -0.312 -25.601 1.00 78.94 428 ARG A C 1
ATOM 3442 O O . ARG A 1 428 ? -1.797 -0.440 -24.793 1.00 78.94 428 ARG A O 1
ATOM 3449 N N . ILE A 1 429 ? 0.332 0.116 -25.274 1.00 71.56 429 ILE A N 1
ATOM 3450 C CA . ILE A 1 429 ? 0.726 0.490 -23.912 1.00 71.56 429 ILE A CA 1
ATOM 3451 C C . ILE A 1 429 ? -0.136 1.661 -23.433 1.00 71.56 429 ILE A C 1
ATOM 3453 O O . ILE A 1 429 ? -0.801 1.517 -22.420 1.00 71.56 429 ILE A O 1
ATOM 3457 N N . LYS A 1 430 ? -0.227 2.765 -24.191 1.00 74.50 430 LYS A N 1
ATOM 3458 C CA . LYS A 1 430 ? -1.044 3.939 -23.826 1.00 74.50 430 LYS A CA 1
ATOM 3459 C C . LYS A 1 430 ? -2.525 3.608 -23.638 1.00 74.50 430 LYS A C 1
ATOM 3461 O O . LYS A 1 430 ? -3.144 4.112 -22.705 1.00 74.50 430 LYS A O 1
ATOM 3466 N N . LEU A 1 431 ? -3.079 2.745 -24.490 1.00 79.62 431 LEU A N 1
ATOM 3467 C CA . LEU A 1 431 ? -4.455 2.269 -24.346 1.00 79.62 431 LEU A CA 1
ATOM 3468 C C . LEU A 1 431 ? -4.638 1.479 -23.045 1.00 79.62 431 LEU A C 1
ATOM 3470 O O . LEU A 1 431 ? -5.555 1.759 -22.279 1.00 79.62 431 LEU A O 1
ATOM 3474 N N . PHE A 1 432 ? -3.745 0.525 -22.783 1.00 77.00 432 PHE A N 1
ATOM 3475 C CA . PHE A 1 432 ? -3.788 -0.308 -21.585 1.00 77.00 432 PHE A CA 1
ATOM 3476 C C . PHE A 1 432 ? -3.613 0.523 -20.305 1.00 77.00 432 PHE A C 1
ATOM 3478 O O . PHE A 1 432 ? -4.388 0.370 -19.365 1.00 77.00 432 PHE A O 1
ATOM 3485 N N . THR A 1 433 ? -2.675 1.477 -20.304 1.00 66.00 433 THR A N 1
ATOM 3486 C CA . THR A 1 433 ? -2.495 2.464 -19.230 1.00 66.00 433 THR A CA 1
ATOM 3487 C C . THR A 1 433 ? -3.770 3.257 -18.970 1.00 66.00 433 THR A C 1
ATOM 3489 O O . THR A 1 433 ? -4.190 3.378 -17.824 1.00 66.00 433 THR A O 1
ATOM 3492 N N . GLY A 1 434 ? -4.391 3.797 -20.025 1.00 72.50 434 GLY A N 1
ATOM 3493 C CA . GLY A 1 434 ? -5.618 4.584 -19.909 1.00 72.50 434 GLY A CA 1
ATOM 3494 C C . GLY A 1 434 ? -6.756 3.785 -19.278 1.00 72.50 434 GLY A C 1
ATOM 3495 O O . GLY A 1 434 ? -7.422 4.297 -18.380 1.00 72.50 434 GLY A O 1
ATOM 3496 N N . ILE A 1 435 ? -6.923 2.520 -19.688 1.00 79.62 435 ILE A N 1
ATOM 3497 C CA . ILE A 1 435 ? -7.931 1.596 -19.144 1.00 79.62 435 ILE A CA 1
ATOM 3498 C C . ILE A 1 435 ? -7.664 1.293 -17.668 1.00 79.62 435 ILE A C 1
ATOM 3500 O O . ILE A 1 435 ? -8.584 1.396 -16.863 1.00 79.62 435 ILE A O 1
ATOM 3504 N N . ILE A 1 436 ? -6.424 0.963 -17.294 1.00 70.56 436 ILE A N 1
ATOM 3505 C CA . ILE A 1 436 ? -6.075 0.689 -15.893 1.00 70.56 436 ILE A CA 1
ATOM 3506 C C . ILE A 1 436 ? -6.348 1.913 -15.019 1.00 70.56 436 ILE A C 1
ATOM 3508 O O . ILE A 1 436 ? -7.035 1.787 -14.012 1.00 70.56 436 ILE A O 1
ATOM 3512 N N . LEU A 1 437 ? -5.884 3.099 -15.424 1.00 70.12 437 LEU A N 1
ATOM 3513 C CA . LEU A 1 437 ? -6.132 4.331 -14.670 1.00 70.12 437 LEU A CA 1
ATOM 3514 C C . LEU A 1 437 ? -7.629 4.657 -14.588 1.00 70.12 437 LEU A C 1
ATOM 3516 O O . LEU A 1 437 ? -8.088 5.150 -13.566 1.00 70.12 437 LEU A O 1
ATOM 3520 N N . LEU A 1 438 ? -8.417 4.346 -15.622 1.00 82.12 438 LEU A N 1
ATOM 3521 C CA . LEU A 1 438 ? -9.873 4.516 -15.584 1.00 82.12 438 LEU A CA 1
ATOM 3522 C C . LEU A 1 438 ? -10.527 3.569 -14.564 1.00 82.12 438 LEU A C 1
ATOM 3524 O O . LEU A 1 438 ? -11.413 3.983 -13.820 1.00 82.12 438 LEU A O 1
ATOM 3528 N N . ILE A 1 439 ? -10.079 2.310 -14.510 1.00 75.00 439 ILE A N 1
ATOM 3529 C CA . ILE A 1 439 ? -10.544 1.325 -13.524 1.00 75.00 439 ILE A CA 1
ATOM 3530 C C . ILE A 1 439 ? -10.166 1.778 -12.113 1.00 75.00 439 ILE A C 1
ATOM 3532 O O . ILE A 1 439 ? -11.007 1.728 -11.217 1.00 75.00 439 ILE A O 1
ATOM 3536 N N . ILE A 1 440 ? -8.938 2.264 -11.915 1.00 64.88 440 ILE A N 1
ATOM 3537 C CA . ILE A 1 440 ? -8.488 2.768 -10.616 1.00 64.88 440 ILE A CA 1
ATOM 3538 C C . ILE A 1 440 ? -9.267 4.027 -10.223 1.00 64.88 440 ILE A C 1
ATOM 3540 O O . ILE A 1 440 ? -9.726 4.114 -9.091 1.00 64.88 440 ILE A O 1
ATOM 3544 N N . PHE A 1 441 ? -9.524 4.956 -11.146 1.00 77.81 441 PHE A N 1
ATOM 3545 C CA . PHE A 1 441 ? -10.404 6.101 -10.898 1.00 77.81 441 PHE A CA 1
ATOM 3546 C C . PHE A 1 441 ? -11.810 5.660 -10.468 1.00 77.81 441 PHE A C 1
ATOM 3548 O O . PHE A 1 441 ? -12.339 6.166 -9.477 1.00 77.81 441 PHE A O 1
ATOM 3555 N N . GLY A 1 442 ? -12.400 4.693 -11.178 1.00 78.06 442 GLY A N 1
ATOM 3556 C CA . GLY A 1 442 ? -13.694 4.111 -10.821 1.00 78.06 442 GLY A CA 1
ATOM 3557 C C . GLY A 1 442 ? -13.671 3.488 -9.426 1.00 78.06 442 GLY A C 1
ATOM 3558 O O . GLY A 1 442 ? -14.561 3.733 -8.621 1.00 78.06 442 GLY A O 1
ATOM 3559 N N . TYR A 1 443 ? -12.608 2.758 -9.092 1.00 71.88 443 TYR A N 1
ATOM 3560 C CA . TYR A 1 443 ? -12.407 2.220 -7.752 1.00 71.88 443 TYR A CA 1
ATOM 3561 C C . TYR A 1 443 ? -12.306 3.340 -6.706 1.00 71.88 443 TYR A C 1
ATOM 3563 O O . TYR A 1 443 ? -13.052 3.329 -5.736 1.00 71.88 443 TYR A O 1
ATOM 3571 N N . ILE A 1 444 ? -11.442 4.340 -6.900 1.00 63.72 444 ILE A N 1
ATOM 3572 C CA . ILE A 1 444 ? -11.233 5.428 -5.933 1.00 63.72 444 ILE A CA 1
ATOM 3573 C C . ILE A 1 444 ? -12.526 6.215 -5.708 1.00 63.72 444 ILE A C 1
ATOM 3575 O O . ILE A 1 444 ? -12.858 6.490 -4.561 1.00 63.72 444 ILE A O 1
ATOM 3579 N N . THR A 1 445 ? -13.273 6.537 -6.766 1.00 73.06 445 THR A N 1
ATOM 3580 C CA . THR A 1 445 ? -14.545 7.274 -6.663 1.00 73.06 445 THR A CA 1
ATOM 3581 C C . THR A 1 445 ? -15.650 6.501 -5.956 1.00 73.06 445 THR A C 1
ATOM 3583 O O . THR A 1 445 ? -16.493 7.125 -5.325 1.00 73.06 445 THR A O 1
ATOM 3586 N N . ILE A 1 446 ? -15.624 5.166 -5.985 1.00 69.88 446 ILE A N 1
ATOM 3587 C CA . ILE A 1 446 ? -16.528 4.332 -5.179 1.00 69.88 446 ILE A CA 1
ATOM 3588 C C . ILE A 1 446 ? -16.209 4.436 -3.672 1.00 69.88 446 ILE A C 1
ATOM 3590 O O . ILE A 1 446 ? -17.090 4.188 -2.855 1.00 69.88 446 ILE A O 1
ATOM 3594 N N . PHE A 1 447 ? -14.975 4.803 -3.300 1.00 51.25 447 PHE A N 1
ATOM 3595 C CA . PHE A 1 447 ? -14.491 4.868 -1.910 1.00 51.25 447 PHE A CA 1
ATOM 3596 C C . PHE A 1 447 ? -14.095 6.285 -1.442 1.00 51.25 447 PHE A C 1
ATOM 3598 O O . PHE A 1 447 ? -13.396 6.410 -0.424 1.00 51.25 447 PHE A O 1
ATOM 3605 N N . ILE A 1 448 ? -14.450 7.336 -2.193 1.00 60.66 448 ILE A N 1
ATOM 3606 C CA . ILE A 1 448 ? -14.426 8.749 -1.762 1.00 60.66 448 ILE A CA 1
ATOM 3607 C C . ILE A 1 448 ? -15.737 9.038 -1.055 1.00 60.66 448 ILE A C 1
ATOM 3609 O O . ILE A 1 448 ? -15.646 9.625 0.048 1.00 60.66 448 ILE A O 1
#

Radius of gyration: 27.31 Å; chains: 1; bounding box: 78×53×80 Å

Secondary structure (DSSP, 8-state):
--HHHHHHHHHTTSPPTT-EEEEE-TT-HHHHHHHHHHHHHHHHH-SSEEEEETTSGGGHHHHTTSPPPTT--SSEEEETTEEEEHHHHIIIII-HHHHHHHHHHTT---S--B-----TTEEEEEE-TT-HHHHHHHHHHHHHHHH-TT-EEEEEETTSHHHHHHHHHHHHTTPPP-SSEEEETTEEEEGGG-SHHHHHHHHHS-PPPPP---B-PPP--HHHHHHHHHHHHT-TTHHHHHHHHHHHHGGGTT-HHHHHHHHHHHHHHHHHHHHHHHHHHHHHHHHHTT-HHHHHHHHHHHHHHHHHHHHHHHHHHHHHHTT-GGG-SSSPPHHHHHHHHHTTTT-HHHHHHHHHHHHHHHHHHHHHHHHHHHHHHHHHH--STTHHHHHHHHHHHHHHHHHHHHHHHHHHH-HHHHHHHHHHHHHHHHHHHHHHHHHHHHHHHHT-

Foldseek 3Di:
DPVVVVVVVVVVPDPPQQEKEWEAAPLAPLQVVCCVPCVVVCCVQRVHYHYDHQVDPVCLVVLLQAAEPQLQDPGWMAHRRDIGDPLRCCCPRVHDVVSVVSVVVVVDAPDDFDFDFDDLQAKEWEATRSHPLSVVLVVQVVVVCVVPVSHHYDYHYCSDPVNVVVQVLCVVVVHRGHPRWIDHQQDIDDGPCSHNVNVVVSVPDPHDGRDRDRDDDHADDLVVLLVLLLCLLPALLCVLVLVLLLVLLVVPLPDLVLLVLLLVLLLLLLLVQLLVVLVVLLVVCVVCVPPPVVVVVVLVVLLVLLLVLLVLLVVQLVCLVVVNNVVRPPRDDPVLVVVLVVVPDDCSSNSSSVNSNVSNVVSCSVSVLSSNVSLVVLSSRLPDDCSSSVSSSSSSVSSSVSSVVSSVCCSPVHSVVVVVVCSVCVSVSSNVNSVVSVVSSVVSVVVD

pLDDT: mean 70.67, std 14.48, range [32.62, 95.12]

Sequence (448 aa):
MSNLWLLFTLILSYPKADTLFIIYSSECHECIQFFSEYEAQIQQIFPFFKKIDISKEENYVYISKFEPPADGGIPYFILDGKTYSKNEFLKRFLGENDLKKSQSLLLKSNNEVISFTPDSSTLYLVYIPGCKECIEAYYVFQRLKKENKKIKINYVSSAEDTGFYLLLQARKAGIKSGPPLVYYRGEFLRGNSINVENIRKILSVNLKAAPHYNIKIPGLSLFPVISAALLDGINPCVFATFLFLITYLSLFTDSRKRMLLTLLFYAGGVLVFYFLAGIGIMGILKSFEKMQKARVFIKIVIAAFTLAFSILNFRDYHKAKAGKFEEMTLKMSSSLREKARNSIKKYLFYSAFLAGFLVSSLELVCTGEIYLPTILVMLKHGKSVGGPVIYLLIYNFFFLVPLLIIGLISIFAGEGAIKLLFKRNIARIKLFTGIILLIIFGYITIFI